Protein AF-0000000068342572 (afdb_homodimer)

Secondary structure (DSSP, 8-state):
-EEEEEEEPPPBHHHHHTB--SSS---B-HHHHHHHHHHHHHTTTS--SEEEE-SSHHHHHHHHHHHTT----EEE-GGGSPP--GGGTT-BHHHHHHHTHHHHHHHHH-TTT---TTS--HHHHHHHHHHHHHHGGGGTT-SEEEEEE-HHHHHHHHHHHTT--GGGGGGB---BT-EEEEEEETTEEEEEEEEE-SPP-TT-/-EEEEEEEPPPBHHHHHTB--SSS---B-HHHHHHHHHHHHHTTTS--SEEEE-SSHHHHHHHHHHHTT----EEE-GGGSPP--GGGTT-BHHHHHHHTHHHHHHHHH-TTT---TTS--HHHHHHHHHHHHHHGGGGTT-SEEEEEE-HHHHHHHHHHHTT--GGGGGGB---BT-EEEEEEETTEEEEEEEEE-SPP-TT-

Radius of gyration: 22.44 Å; Cα contacts (8 Å, |Δi|>4): 908; chains: 2; bounding box: 46×61×54 Å

InterPro domains:
  IPR001345 Phosphoglycerate/bisphosphoglycerate mutase, active site [PS00175] (6-15)
  IPR013078 Histidine phosphatase superfamily, clade-1 [PF00300] (4-195)
  IPR013078 Histidine phosphatase superfamily, clade-1 [SM00855] (3-157)
  IPR013078 Histidine phosphatase superfamily, clade-1 [cd07067] (3-195)
  IPR017578 Alpha-ribazole phosphatase, CobC [TIGR03162] (4-182)
  IPR029033 Histidine phosphatase superfamily [G3DSA:3.40.50.1240] (1-204)
  IPR029033 Histidine phosphatase superfamily [SSF53254] (1-196)
  IPR050275 Phosphoglycerate Mutase/Phosphatase [PTHR48100] (2-174)

Organism: Clonorchis sinensis (NCBI:txid79923)

pLDDT: mean 96.9, std 4.87, range [50.81, 98.94]

Structure (mmCIF, N/CA/C/O backbone):
data_AF-0000000068342572-model_v1
#
loop_
_entity.id
_entity.type
_entity.pdbx_description
1 polymer 'Phosphoglycerate mutase'
#
loop_
_atom_site.group_PDB
_atom_site.id
_atom_site.type_symbol
_atom_site.label_atom_id
_atom_site.label_alt_id
_atom_site.label_comp_id
_atom_site.label_asym_id
_atom_site.label_entity_id
_atom_site.label_seq_id
_atom_site.pdbx_PDB_ins_code
_atom_site.Cartn_x
_atom_site.Cartn_y
_atom_site.Cartn_z
_atom_site.occupancy
_atom_site.B_iso_or_equiv
_atom_site.auth_seq_id
_atom_site.auth_comp_id
_atom_site.auth_asym_id
_atom_site.auth_atom_id
_atom_site.pdbx_PDB_model_num
ATOM 1 N N . MET A 1 1 ? 19.828 1.685 -3.684 1 88.81 1 MET A N 1
ATOM 2 C CA . MET A 1 1 ? 18.406 1.68 -3.385 1 88.81 1 MET A CA 1
ATOM 3 C C . MET A 1 1 ? 18.109 2.467 -2.113 1 88.81 1 MET A C 1
ATOM 5 O O . MET A 1 1 ? 18.844 2.354 -1.126 1 88.81 1 MET A O 1
ATOM 9 N N . MET A 1 2 ? 17.25 3.387 -2.252 1 95.5 2 MET A N 1
ATOM 10 C CA . MET A 1 2 ? 16.797 4.188 -1.123 1 95.5 2 MET A CA 1
ATOM 11 C C . MET A 1 2 ? 15.398 3.742 -0.678 1 95.5 2 MET A C 1
ATOM 13 O O . MET A 1 2 ? 14.523 3.494 -1.511 1 95.5 2 MET A O 1
ATOM 17 N N . ARG A 1 3 ? 15.25 3.594 0.672 1 97.81 3 ARG A N 1
ATOM 18 C CA . ARG A 1 3 ? 13.914 3.324 1.206 1 97.81 3 ARG A CA 1
ATOM 19 C C . ARG A 1 3 ? 13.391 4.523 1.99 1 97.81 3 ARG A C 1
ATOM 21 O O . ARG A 1 3 ? 14.062 5.027 2.889 1 97.81 3 ARG A O 1
ATOM 28 N N . LEU A 1 4 ? 12.281 4.977 1.62 1 98.38 4 LEU A N 1
ATOM 29 C CA . LEU A 1 4 ? 11.555 5.965 2.402 1 98.38 4 LEU A CA 1
ATOM 30 C C . LEU A 1 4 ? 10.594 5.289 3.375 1 98.38 4 LEU A C 1
ATOM 32 O O . LEU A 1 4 ? 9.727 4.516 2.963 1 98.38 4 LEU A O 1
ATOM 36 N N . TRP A 1 5 ? 10.773 5.477 4.629 1 98.75 5 TRP A N 1
ATOM 37 C CA . TRP A 1 5 ? 9.836 5.082 5.676 1 98.75 5 TRP A CA 1
ATOM 38 C C . TRP A 1 5 ? 8.883 6.223 6.012 1 98.75 5 TRP A C 1
ATOM 40 O O . TRP A 1 5 ? 9.32 7.301 6.422 1 98.75 5 TRP A O 1
ATOM 50 N N . LEU A 1 6 ? 7.625 6.004 5.836 1 98.88 6 LEU A N 1
ATOM 51 C CA . LEU A 1 6 ? 6.633 7.07 5.91 1 98.88 6 LEU A CA 1
ATOM 52 C C . LEU A 1 6 ? 5.766 6.922 7.156 1 98.88 6 LEU A C 1
ATOM 54 O O . LEU A 1 6 ? 5.172 5.867 7.383 1 98.88 6 LEU A O 1
ATOM 58 N N . ILE A 1 7 ? 5.648 7.984 7.91 1 98.88 7 ILE A N 1
ATOM 59 C CA . ILE A 1 7 ? 4.742 7.988 9.055 1 98.88 7 ILE A CA 1
ATOM 60 C C . ILE A 1 7 ? 3.955 9.297 9.078 1 98.88 7 ILE A C 1
ATOM 62 O O . ILE A 1 7 ? 4.496 10.359 8.773 1 98.88 7 ILE A O 1
ATOM 66 N N . ARG A 1 8 ? 2.736 9.18 9.391 1 98.94 8 ARG A N 1
ATOM 67 C CA . ARG A 1 8 ? 1.879 10.32 9.695 1 98.94 8 ARG A CA 1
ATOM 68 C C . ARG A 1 8 ? 2.016 10.727 11.156 1 98.94 8 ARG A C 1
ATOM 70 O O . ARG A 1 8 ? 2.215 9.883 12.031 1 98.94 8 ARG A O 1
ATOM 77 N N . HIS A 1 9 ? 1.869 11.992 11.414 1 98.94 9 HIS A N 1
ATOM 78 C CA . HIS A 1 9 ? 1.877 12.422 12.812 1 98.94 9 HIS A CA 1
ATOM 79 C C . HIS A 1 9 ? 0.789 11.711 13.609 1 98.94 9 HIS A C 1
ATOM 81 O O . HIS A 1 9 ? -0.191 11.227 13.039 1 98.94 9 HIS A O 1
ATOM 87 N N . GLY A 1 10 ? 0.961 11.711 14.922 1 98.88 10 GLY A N 1
ATOM 88 C CA . GLY A 1 10 ? -0.036 11.117 15.805 1 98.88 10 GLY A CA 1
ATOM 89 C C . GLY A 1 10 ? -1.339 11.891 15.836 1 98.88 10 GLY A C 1
ATOM 90 O O . GLY A 1 10 ? -1.407 13.023 15.352 1 98.88 10 GLY A O 1
ATOM 91 N N . GLU A 1 11 ? -2.281 11.273 16.438 1 98.81 11 GLU A N 1
ATOM 92 C CA . GLU A 1 11 ? -3.602 11.883 16.578 1 98.81 11 GLU A CA 1
ATOM 93 C C . GLU A 1 11 ? -3.527 13.219 17.297 1 98.81 11 GLU A C 1
ATOM 95 O O . GLU A 1 11 ? -2.828 13.344 18.312 1 98.81 11 GLU A O 1
ATOM 100 N N . THR A 1 12 ? -4.219 14.164 16.812 1 98.69 12 THR A N 1
ATOM 101 C CA . THR A 1 12 ? -4.324 15.469 17.453 1 98.69 12 THR A CA 1
ATOM 102 C C . THR A 1 12 ? -5.754 15.727 17.906 1 98.69 12 THR A C 1
ATOM 104 O O . THR A 1 12 ? -6.68 15.023 17.516 1 98.69 12 THR A O 1
ATOM 107 N N . GLN A 1 13 ? -5.918 16.734 18.719 1 97.56 13 GLN A N 1
ATOM 108 C CA . GLN A 1 13 ? -7.262 17.125 19.141 1 97.56 13 GLN A CA 1
ATOM 109 C C . GLN A 1 13 ? -8.094 17.578 17.938 1 97.56 13 GLN A C 1
ATOM 111 O O . GLN A 1 13 ? -9.305 17.344 17.891 1 97.56 13 GLN A O 1
ATOM 116 N N . ALA A 1 14 ? -7.473 18.219 17.016 1 97.75 14 ALA A N 1
ATOM 117 C CA . ALA A 1 14 ? -8.18 18.656 15.82 1 97.75 14 ALA A CA 1
ATOM 118 C C . ALA A 1 14 ? -8.727 17.469 15.039 1 97.75 14 ALA A C 1
ATOM 120 O O . ALA A 1 14 ? -9.805 17.531 14.453 1 97.75 14 ALA A O 1
ATOM 121 N N . ASN A 1 15 ? -7.93 16.391 14.945 1 97.25 15 ASN A N 1
ATOM 122 C CA . ASN A 1 15 ? -8.422 15.172 14.312 1 97.25 15 ASN A CA 1
ATOM 123 C C . ASN A 1 15 ? -9.719 14.695 14.961 1 97.25 15 ASN A C 1
ATOM 125 O O . ASN A 1 15 ? -10.688 14.391 14.258 1 97.25 15 ASN A O 1
ATOM 129 N N . ILE A 1 16 ? -9.727 14.625 16.25 1 97 16 ILE A N 1
ATOM 130 C CA . ILE A 1 16 ? -10.867 14.125 17 1 97 16 ILE A CA 1
ATOM 131 C C . ILE A 1 16 ? -12.078 15.031 16.781 1 97 16 ILE A C 1
ATOM 133 O O . ILE A 1 16 ? -13.203 14.547 16.609 1 97 16 ILE A O 1
ATOM 137 N N . ASP A 1 17 ? -11.797 16.312 16.734 1 97.06 17 ASP A N 1
ATOM 138 C CA . ASP A 1 17 ? -12.859 17.297 16.656 1 97.06 17 ASP A CA 1
ATOM 139 C C . ASP A 1 17 ? -13.352 17.484 15.227 1 97.06 17 ASP A C 1
ATOM 141 O O . ASP A 1 17 ? -14.336 18.172 14.977 1 97.06 17 ASP A O 1
ATOM 145 N N . GLY A 1 18 ? -12.672 16.891 14.281 1 96.69 18 GLY A N 1
ATOM 146 C CA . GLY A 1 18 ? -13.086 16.969 12.891 1 96.69 18 GLY A CA 1
ATOM 147 C C . GLY A 1 18 ? -12.836 18.328 12.266 1 96.69 18 GLY A C 1
ATOM 148 O O . GLY A 1 18 ? -13.648 18.812 11.469 1 96.69 18 GLY A O 1
ATOM 149 N N . LEU A 1 19 ? -11.773 18.953 12.664 1 97.62 19 LEU A N 1
ATOM 150 C CA . LEU A 1 19 ? -11.469 20.312 12.195 1 97.62 19 LEU A CA 1
ATOM 151 C C . LEU A 1 19 ? -10.477 20.266 11.039 1 97.62 19 LEU A C 1
ATOM 153 O O . LEU A 1 19 ? -9.625 19.375 10.977 1 97.62 19 LEU A O 1
ATOM 157 N N . TYR A 1 20 ? -10.633 21.234 10.102 1 97.12 20 TYR A N 1
ATOM 158 C CA . TYR A 1 20 ? -9.578 21.422 9.117 1 97.12 20 TYR A CA 1
ATOM 159 C C . TYR A 1 20 ? -8.281 21.859 9.789 1 97.12 20 TYR A C 1
ATOM 161 O O . TYR A 1 20 ? -8.234 22.906 10.445 1 97.12 20 TYR A O 1
ATOM 169 N N . SER A 1 21 ? -7.309 21.047 9.656 1 96.69 21 SER A N 1
ATOM 170 C CA . SER A 1 21 ? -6.031 21.297 10.312 1 96.69 21 SER A CA 1
ATOM 171 C C . SER A 1 21 ? -4.879 21.266 9.312 1 96.69 21 SER A C 1
ATOM 173 O O . SER A 1 21 ? -4.414 20.188 8.93 1 96.69 21 SER A O 1
ATOM 175 N N . GLY A 1 22 ? -4.445 22.406 8.898 1 97.88 22 GLY A N 1
ATOM 176 C CA . GLY A 1 22 ? -3.318 22.562 7.992 1 97.88 22 GLY A CA 1
ATOM 177 C C . GLY A 1 22 ? -2.049 23.016 8.688 1 97.88 22 GLY A C 1
ATOM 178 O O . GLY A 1 22 ? -1.268 22.188 9.164 1 97.88 22 GLY A O 1
ATOM 179 N N . HIS A 1 23 ? -2.021 24.328 8.977 1 97.56 23 HIS A N 1
ATOM 180 C CA . HIS A 1 23 ? -0.806 24.906 9.539 1 97.56 23 HIS A CA 1
ATOM 181 C C . HIS A 1 23 ? -0.988 25.266 11.008 1 97.56 23 HIS A C 1
ATOM 183 O O . HIS A 1 23 ? -0.007 25.469 11.727 1 97.56 23 HIS A O 1
ATOM 189 N N . ALA A 1 24 ? -2.221 25.297 11.469 1 96.12 24 ALA A N 1
ATOM 190 C CA . ALA A 1 24 ? -2.473 25.672 12.859 1 96.12 24 ALA A CA 1
ATOM 191 C C . ALA A 1 24 ? -1.804 24.688 13.812 1 96.12 24 ALA A C 1
ATOM 193 O O . ALA A 1 24 ? -1.777 23.469 13.555 1 96.12 24 ALA A O 1
ATOM 194 N N . PRO A 1 25 ? -1.335 25.234 14.852 1 94.56 25 PRO A N 1
ATOM 195 C CA . PRO A 1 25 ? -0.751 24.328 15.852 1 94.56 25 PRO A CA 1
ATOM 196 C C . PRO A 1 25 ? -1.8 23.469 16.547 1 94.56 25 PRO A C 1
ATOM 198 O O . PRO A 1 25 ? -2.764 24 17.109 1 94.56 25 PRO A O 1
ATOM 201 N N . THR A 1 26 ? -1.662 22.25 16.453 1 96 26 THR A N 1
ATOM 202 C CA . THR A 1 26 ? -2.557 21.312 17.109 1 96 26 THR A CA 1
ATOM 203 C C . THR A 1 26 ? -1.76 20.234 17.859 1 96 26 THR A C 1
ATOM 205 O O . THR A 1 26 ? -0.954 19.531 17.266 1 96 26 THR A O 1
ATOM 208 N N . PRO A 1 27 ? -2.043 20.172 19.156 1 97.19 27 PRO A N 1
ATOM 209 C CA . PRO A 1 27 ? -1.258 19.234 19.969 1 97.19 27 PRO A CA 1
ATOM 210 C C . PRO A 1 27 ? -1.698 17.797 19.781 1 97.19 27 PRO A C 1
ATOM 212 O O . PRO A 1 27 ? -2.875 17.531 19.531 1 97.19 27 PRO A O 1
ATOM 215 N N . LEU A 1 28 ? -0.711 16.891 19.953 1 98.62 28 LEU A N 1
ATOM 216 C CA . LEU A 1 28 ? -1.042 15.477 20.016 1 98.62 28 LEU A CA 1
ATOM 217 C C . LEU A 1 28 ? -1.92 15.18 21.234 1 98.62 28 LEU A C 1
ATOM 219 O O . LEU A 1 28 ? -1.718 15.75 22.297 1 98.62 28 LEU A O 1
ATOM 223 N N . THR A 1 29 ? -2.855 14.32 21.062 1 98.75 29 THR A N 1
ATOM 224 C CA . THR A 1 29 ? -3.584 13.766 22.203 1 98.75 29 THR A CA 1
ATOM 225 C C . THR A 1 29 ? -2.746 12.711 22.922 1 98.75 29 THR A C 1
ATOM 227 O O . THR A 1 29 ? -1.648 12.375 22.469 1 98.75 29 THR A O 1
ATOM 230 N N . ALA A 1 30 ? -3.283 12.234 24.031 1 98.75 30 ALA A N 1
ATOM 231 C CA . ALA A 1 30 ? -2.627 11.125 24.703 1 98.75 30 ALA A CA 1
ATOM 232 C C . ALA A 1 30 ? -2.498 9.914 23.781 1 98.75 30 ALA A C 1
ATOM 234 O O . ALA A 1 30 ? -1.456 9.25 23.75 1 98.75 30 ALA A O 1
ATOM 235 N N . ARG A 1 31 ? -3.492 9.664 23.062 1 98.69 31 ARG A N 1
ATOM 236 C CA . ARG A 1 31 ? -3.459 8.57 22.094 1 98.69 31 ARG A CA 1
ATOM 237 C C . ARG A 1 31 ? -2.408 8.82 21.016 1 98.69 31 ARG A C 1
ATOM 239 O O . ARG A 1 31 ? -1.716 7.895 20.594 1 98.69 31 ARG A O 1
ATOM 246 N N . GLY A 1 32 ? -2.357 10.039 20.531 1 98.88 32 GLY A N 1
ATOM 247 C CA . GLY A 1 32 ? -1.341 10.398 19.562 1 98.88 32 GLY A CA 1
ATOM 248 C C . GLY A 1 32 ? 0.073 10.172 20.062 1 98.88 32 GLY A C 1
ATOM 249 O O . GLY A 1 32 ? 0.936 9.711 19.297 1 98.88 32 GLY A O 1
ATOM 250 N N . ILE A 1 33 ? 0.261 10.5 21.266 1 98.88 33 ILE A N 1
ATOM 251 C CA . ILE A 1 33 ? 1.559 10.281 21.906 1 98.88 33 ILE A CA 1
ATOM 252 C C . ILE A 1 33 ? 1.846 8.781 21.969 1 98.88 33 ILE A C 1
ATOM 254 O O . ILE A 1 33 ? 2.941 8.336 21.625 1 98.88 33 ILE A O 1
ATOM 258 N N . GLU A 1 34 ? 0.877 8.039 22.359 1 98.81 34 GLU A N 1
ATOM 259 C CA . GLU A 1 34 ? 1.02 6.586 22.438 1 98.81 34 GLU A CA 1
ATOM 260 C C . GLU A 1 34 ? 1.32 5.992 21.062 1 98.81 34 GLU A C 1
ATOM 262 O O . GLU A 1 34 ? 2.146 5.086 20.938 1 98.81 34 GLU A O 1
ATOM 267 N N . GLN A 1 35 ? 0.666 6.461 20.078 1 98.75 35 GLN A N 1
ATOM 268 C CA . GLN A 1 35 ? 0.898 6.016 18.719 1 98.75 35 GLN A CA 1
ATOM 269 C C . GLN A 1 35 ? 2.355 6.219 18.312 1 98.75 35 GLN A C 1
ATOM 271 O O . GLN A 1 35 ? 2.98 5.316 17.75 1 98.75 35 GLN A O 1
ATOM 276 N N . ALA A 1 36 ? 2.889 7.367 18.609 1 98.81 36 ALA A N 1
ATOM 277 C CA . ALA A 1 36 ? 4.27 7.684 18.266 1 98.81 36 ALA A CA 1
ATOM 278 C C . ALA A 1 36 ? 5.246 6.816 19.047 1 98.81 36 ALA A C 1
ATOM 280 O O . ALA A 1 36 ? 6.242 6.332 18.5 1 98.81 36 ALA A O 1
ATOM 281 N N . GLN A 1 37 ? 4.961 6.637 20.297 1 98.75 37 GLN A N 1
ATOM 282 C CA . GLN A 1 37 ? 5.816 5.801 21.125 1 98.75 37 GLN A CA 1
ATOM 283 C C . GLN A 1 37 ? 5.809 4.352 20.656 1 98.75 37 GLN A C 1
ATOM 285 O O . GLN A 1 37 ? 6.844 3.68 20.672 1 98.75 37 GLN A O 1
ATOM 290 N N . ASN A 1 38 ? 4.648 3.865 20.312 1 98.56 38 ASN A N 1
ATOM 291 C CA . ASN A 1 38 ? 4.57 2.523 19.75 1 98.56 38 ASN A CA 1
ATOM 292 C C . ASN A 1 38 ? 5.398 2.41 18.469 1 98.56 38 ASN A C 1
ATOM 294 O O . ASN A 1 38 ? 6.039 1.386 18.234 1 98.56 38 ASN A O 1
ATOM 298 N N . LEU A 1 39 ? 5.359 3.434 17.656 1 98.69 39 LEU A N 1
ATOM 299 C CA . LEU A 1 39 ? 6.148 3.438 16.438 1 98.69 39 LEU A CA 1
ATOM 300 C C . LEU A 1 39 ? 7.641 3.389 16.75 1 98.69 39 LEU A C 1
ATOM 302 O O . LEU A 1 39 ? 8.422 2.791 16 1 98.69 39 LEU A O 1
ATOM 306 N N . HIS A 1 40 ? 8.023 4.074 17.797 1 98.44 40 HIS A N 1
ATOM 307 C CA . HIS A 1 40 ? 9.406 3.93 18.25 1 98.44 40 HIS A CA 1
ATOM 308 C C . HIS A 1 40 ? 9.766 2.463 18.438 1 98.44 40 HIS A C 1
ATOM 310 O O . HIS A 1 40 ? 10.805 2.006 17.953 1 98.44 40 HIS A O 1
ATOM 316 N N . THR A 1 41 ? 8.906 1.745 19.125 1 97.94 41 THR A N 1
ATOM 317 C CA . THR A 1 41 ? 9.148 0.334 19.406 1 97.94 41 THR A CA 1
ATOM 318 C C . THR A 1 41 ? 9.18 -0.472 18.109 1 97.94 41 THR A C 1
ATOM 320 O O . THR A 1 41 ? 10.086 -1.28 17.906 1 97.94 41 THR A O 1
ATOM 323 N N . LEU A 1 42 ? 8.25 -0.242 17.25 1 97.88 42 LEU A N 1
ATOM 324 C CA . LEU A 1 42 ? 8.125 -0.996 16.016 1 97.88 42 LEU A CA 1
ATOM 325 C C . LEU A 1 42 ? 9.328 -0.749 15.102 1 97.88 42 LEU A C 1
ATOM 327 O O . LEU A 1 42 ? 9.742 -1.644 14.359 1 97.88 42 LEU A O 1
ATOM 331 N N . LEU A 1 43 ? 9.875 0.461 15.133 1 97.88 43 LEU A N 1
ATOM 332 C CA . LEU A 1 43 ? 10.898 0.831 14.164 1 97.88 43 LEU A CA 1
ATOM 333 C C . LEU A 1 43 ? 12.273 0.906 14.82 1 97.88 43 LEU A C 1
ATOM 335 O O . LEU A 1 43 ? 13.227 1.407 14.227 1 97.88 43 LEU A O 1
ATOM 339 N N . HIS A 1 44 ? 12.352 0.484 16 1 95.44 44 HIS A N 1
ATOM 340 C CA . HIS A 1 44 ? 13.578 0.595 16.781 1 95.44 44 HIS A CA 1
ATOM 341 C C . HIS A 1 44 ? 14.734 -0.115 16.078 1 95.44 44 HIS A C 1
ATOM 343 O O . HIS A 1 44 ? 15.883 0.328 16.172 1 95.44 44 HIS A O 1
ATOM 349 N N . GLY A 1 45 ? 14.5 -1.148 15.375 1 94.94 45 GLY A N 1
ATOM 350 C CA . GLY A 1 45 ? 15.539 -1.947 14.742 1 94.94 45 GLY A CA 1
ATOM 351 C C . GLY A 1 45 ? 15.953 -1.419 13.383 1 94.94 45 GLY A C 1
ATOM 352 O O . GLY A 1 45 ? 16.891 -1.936 12.773 1 94.94 45 GLY A O 1
ATOM 353 N N . VAL A 1 46 ? 15.297 -0.427 12.898 1 96.94 46 VAL A N 1
ATOM 354 C CA . VAL A 1 46 ? 15.609 0.14 11.594 1 96.94 46 VAL A CA 1
ATOM 355 C C . VAL A 1 46 ? 16.719 1.186 11.734 1 96.94 46 VAL A C 1
ATOM 357 O O . VAL A 1 46 ? 16.594 2.113 12.539 1 96.94 46 VAL A O 1
ATOM 360 N N . SER A 1 47 ? 17.75 1.051 10.961 1 95.94 47 SER A N 1
ATOM 361 C CA . SER A 1 47 ? 18.859 1.996 10.992 1 95.94 47 SER A CA 1
ATOM 362 C C . SER A 1 47 ? 18.609 3.174 10.062 1 95.94 47 SER A C 1
ATOM 364 O O . SER A 1 47 ? 19.094 3.191 8.93 1 95.94 47 SER A O 1
ATOM 366 N N . PHE A 1 48 ? 18 4.172 10.609 1 97.25 48 PHE A N 1
ATOM 367 C CA . PHE A 1 48 ? 17.734 5.363 9.805 1 97.25 48 PHE A CA 1
ATOM 368 C C . PHE A 1 48 ? 19.016 6.172 9.625 1 97.25 48 PHE A C 1
ATOM 370 O O . PHE A 1 48 ? 19.781 6.352 10.57 1 97.25 48 PHE A O 1
ATOM 377 N N . ASP A 1 49 ? 19.188 6.688 8.391 1 97.38 49 ASP A N 1
ATOM 378 C CA . ASP A 1 49 ? 20.312 7.562 8.078 1 97.38 49 ASP A CA 1
ATOM 379 C C . ASP A 1 49 ? 19.938 9.031 8.266 1 97.38 49 ASP A C 1
ATOM 381 O O . ASP A 1 49 ? 20.797 9.867 8.555 1 97.38 49 ASP A O 1
ATOM 385 N N . LEU A 1 50 ? 18.688 9.266 8.047 1 98.12 50 LEU A N 1
ATOM 386 C CA . LEU A 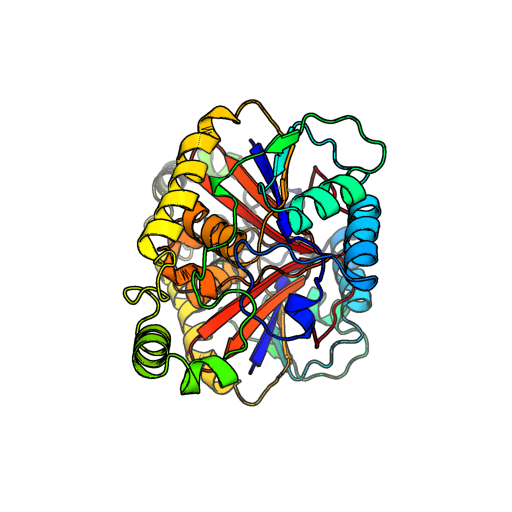1 50 ? 18.188 10.633 7.98 1 98.12 50 LEU A CA 1
ATOM 387 C C . LEU A 1 50 ? 16.688 10.68 8.281 1 98.12 50 LEU A C 1
ATOM 389 O O . LEU A 1 50 ? 15.953 9.75 7.938 1 98.12 50 LEU A O 1
ATOM 393 N N . VAL A 1 51 ? 16.297 11.719 8.992 1 98.75 51 VAL A N 1
ATOM 394 C CA . VAL A 1 51 ? 14.883 12 9.203 1 98.75 51 VAL A CA 1
ATOM 395 C C . VAL A 1 51 ? 14.5 13.289 8.492 1 98.75 51 VAL A C 1
ATOM 397 O O . VAL A 1 51 ? 15.156 14.32 8.648 1 98.75 51 VAL A O 1
ATOM 400 N N . LEU A 1 52 ? 13.586 13.211 7.637 1 98.88 52 LEU A N 1
ATOM 401 C CA . LEU A 1 52 ? 12.961 14.367 7.012 1 98.88 52 LEU A CA 1
ATOM 402 C C . LEU A 1 52 ? 11.586 14.633 7.617 1 98.88 52 LEU A C 1
ATOM 404 O O . LEU A 1 52 ? 10.734 13.734 7.648 1 98.88 52 LEU A O 1
ATOM 408 N N . CYS A 1 53 ? 11.352 15.875 8.07 1 98.88 53 CYS A N 1
ATOM 409 C CA . CYS A 1 53 ? 10.172 16.109 8.898 1 98.88 53 CYS A CA 1
ATOM 410 C C . CYS A 1 53 ? 9.492 17.422 8.5 1 98.88 53 CYS A C 1
ATOM 412 O O . CYS A 1 53 ? 10.156 18.422 8.227 1 98.88 53 CYS A O 1
ATOM 414 N N . SER A 1 54 ? 8.164 17.375 8.445 1 98.81 54 SER A N 1
ATOM 415 C CA . SER A 1 54 ? 7.359 18.578 8.32 1 98.81 54 SER A CA 1
ATOM 416 C C . SER A 1 54 ? 7.758 19.625 9.367 1 98.81 54 SER A C 1
ATOM 418 O O . SER A 1 54 ? 8.172 19.266 10.477 1 98.81 54 SER A O 1
ATOM 420 N N . GLU A 1 55 ? 7.527 20.891 9.055 1 98.44 55 GLU A N 1
ATOM 421 C CA . GLU A 1 55 ? 7.84 21.984 9.969 1 98.44 55 GLU A CA 1
ATOM 422 C C . GLU A 1 55 ? 6.812 22.062 11.094 1 98.44 55 GLU A C 1
ATOM 424 O O . GLU A 1 55 ? 7.035 22.75 12.094 1 98.44 55 GLU A O 1
ATOM 429 N N . LEU A 1 56 ? 5.727 21.438 10.945 1 98.56 56 LEU A N 1
ATOM 430 C CA . LEU A 1 56 ? 4.617 21.625 11.875 1 98.56 56 LEU A CA 1
ATOM 431 C C . LEU A 1 56 ? 4.852 20.844 13.164 1 98.56 56 LEU A C 1
ATOM 433 O O . LEU A 1 56 ? 5.344 19.719 13.125 1 98.56 56 LEU A O 1
ATOM 437 N N . GLU A 1 57 ? 4.461 21.391 14.234 1 97.94 57 GLU A N 1
ATOM 438 C CA . GLU A 1 57 ? 4.824 20.891 15.555 1 97.94 57 GLU A CA 1
ATOM 439 C C . GLU A 1 57 ? 4.289 19.484 15.781 1 97.94 57 GLU A C 1
ATOM 441 O O . GLU A 1 57 ? 4.953 18.656 16.406 1 97.94 57 GLU A O 1
ATOM 446 N N . ARG A 1 58 ? 3.1 19.156 15.422 1 98.69 58 ARG A N 1
ATOM 447 C CA . ARG A 1 58 ? 2.539 17.828 15.625 1 98.69 58 ARG A CA 1
ATOM 448 C C . ARG A 1 58 ? 3.41 16.766 14.969 1 98.69 58 ARG A C 1
ATOM 450 O O . ARG A 1 58 ? 3.566 15.664 15.508 1 98.69 58 ARG A O 1
ATOM 457 N N . ALA A 1 59 ? 3.979 17.078 13.82 1 98.81 59 ALA A N 1
ATOM 458 C CA . ALA A 1 59 ? 4.887 16.156 13.141 1 98.81 59 ALA A CA 1
ATOM 459 C C . ALA A 1 59 ? 6.234 16.094 13.852 1 98.81 59 ALA A C 1
ATOM 461 O O . ALA A 1 59 ? 6.789 15.008 14.055 1 98.81 59 ALA A O 1
ATOM 462 N N . GLN A 1 60 ? 6.742 17.25 14.258 1 98.62 60 GLN A N 1
ATOM 463 C CA . GLN A 1 60 ? 8.023 17.312 14.945 1 98.62 60 GLN A CA 1
ATOM 464 C C . GLN A 1 60 ? 7.957 16.594 16.297 1 98.62 60 GLN A C 1
ATOM 466 O O . GLN A 1 60 ? 8.883 15.859 16.656 1 98.62 60 GLN A O 1
ATOM 471 N N . HIS A 1 61 ? 6.891 16.828 17 1 98.81 61 HIS A N 1
ATOM 472 C CA . HIS A 1 61 ? 6.695 16.125 18.266 1 98.81 61 HIS A CA 1
ATOM 473 C C . HIS A 1 61 ? 6.633 14.609 18.047 1 98.81 61 HIS A C 1
ATOM 475 O O . HIS A 1 61 ? 7.258 13.852 18.781 1 98.81 61 HIS A O 1
ATOM 481 N N . THR A 1 62 ? 5.918 14.188 17.031 1 98.88 62 THR A N 1
ATOM 482 C CA . THR A 1 62 ? 5.855 12.773 16.688 1 98.88 62 THR A CA 1
ATOM 483 C C . THR A 1 62 ? 7.246 12.227 16.391 1 98.88 62 THR A C 1
ATOM 485 O O . THR A 1 62 ? 7.621 11.164 16.891 1 98.88 62 THR A O 1
ATOM 488 N N . ALA A 1 63 ? 7.988 12.961 15.602 1 98.81 63 ALA A N 1
ATOM 489 C CA . ALA A 1 63 ? 9.336 12.531 15.25 1 98.81 63 ALA A CA 1
ATOM 490 C C . ALA A 1 63 ? 10.203 12.359 16.484 1 98.81 63 ALA A C 1
ATOM 492 O O . ALA A 1 63 ? 10.93 11.375 16.625 1 98.81 63 ALA A O 1
ATOM 493 N N . ARG A 1 64 ? 10.117 13.312 17.391 1 98.69 64 ARG A N 1
ATOM 494 C CA . ARG A 1 64 ? 10.906 13.25 18.609 1 98.69 64 ARG A CA 1
ATOM 495 C C . ARG A 1 64 ? 10.562 12 19.422 1 98.69 64 ARG A C 1
ATOM 497 O O . ARG A 1 64 ? 11.453 11.32 19.938 1 98.69 64 ARG A O 1
ATOM 504 N N . LEU A 1 65 ? 9.289 11.703 19.531 1 98.75 65 LEU A N 1
ATOM 505 C CA . LEU A 1 65 ? 8.836 10.539 20.297 1 98.75 65 LEU A CA 1
ATOM 506 C C . LEU A 1 65 ? 9.289 9.25 19.609 1 98.75 65 LEU A C 1
ATOM 508 O O . LEU A 1 65 ? 9.68 8.289 20.281 1 98.75 65 LEU A O 1
ATOM 512 N N . VAL A 1 66 ? 9.219 9.203 18.297 1 98.69 66 VAL A N 1
ATOM 513 C CA . VAL A 1 66 ? 9.617 8.023 17.547 1 98.69 66 VAL A CA 1
ATOM 514 C C . VAL A 1 66 ? 11.117 7.793 17.688 1 98.69 66 VAL A C 1
ATOM 516 O O . VAL A 1 66 ? 11.57 6.656 17.828 1 98.69 66 VAL A O 1
ATOM 519 N N . LEU A 1 67 ? 11.852 8.875 17.609 1 98.12 67 LEU A N 1
ATOM 520 C CA . LEU A 1 67 ? 13.305 8.758 17.672 1 98.12 67 LEU A CA 1
ATOM 521 C C . LEU A 1 67 ? 13.766 8.492 19.109 1 98.12 67 LEU A C 1
ATOM 523 O O . LEU A 1 67 ? 14.781 7.82 19.312 1 98.12 67 LEU A O 1
ATOM 527 N N . SER A 1 68 ? 12.992 9.117 20.031 1 96.88 68 SER A N 1
ATOM 528 C CA . SER A 1 68 ? 13.328 8.977 21.438 1 96.88 68 SER A CA 1
ATOM 529 C C . SER A 1 68 ? 14.773 9.367 21.719 1 96.88 68 SER A C 1
ATOM 531 O O . SER A 1 68 ? 15.18 10.492 21.438 1 96.88 68 SER A O 1
ATOM 533 N N . ASP A 1 69 ? 15.688 8.344 21.953 1 94 69 ASP A N 1
ATOM 534 C CA . ASP A 1 69 ? 17.047 8.648 22.375 1 94 69 ASP A CA 1
ATOM 535 C C . ASP A 1 69 ? 18.016 8.5 21.203 1 94 69 ASP A C 1
ATOM 537 O O . ASP A 1 69 ? 19.219 8.727 21.359 1 94 69 ASP A O 1
ATOM 541 N N . ARG A 1 70 ? 17.453 8.242 20.109 1 96.06 70 ARG A N 1
ATOM 542 C CA . ARG A 1 70 ? 18.344 8.094 18.953 1 96.06 70 ARG A CA 1
ATOM 543 C C . ARG A 1 70 ? 18.828 9.445 18.453 1 96.06 70 ARG A C 1
ATOM 545 O O . ARG A 1 70 ? 18.031 10.367 18.266 1 96.06 70 ARG A O 1
ATOM 552 N N . GLN A 1 71 ? 20.094 9.516 18.297 1 94.56 71 GLN A N 1
ATOM 553 C CA . GLN A 1 71 ? 20.688 10.742 17.781 1 94.56 71 GLN A CA 1
ATOM 554 C C . GLN A 1 71 ? 20.844 10.68 16.266 1 94.56 71 GLN A C 1
ATOM 556 O O . GLN A 1 71 ? 21.828 10.133 15.758 1 94.56 71 GLN A O 1
ATOM 561 N N . LEU A 1 72 ? 19.938 11.164 15.578 1 95.69 72 LEU A N 1
ATOM 562 C CA . LEU A 1 72 ? 19.906 11.164 14.117 1 95.69 72 LEU A CA 1
ATOM 563 C C . LEU A 1 72 ? 19.75 12.586 13.586 1 95.69 72 LEU A C 1
ATOM 565 O O . LEU A 1 72 ? 19.125 13.43 14.227 1 95.69 72 LEU A O 1
ATOM 569 N N . PRO A 1 73 ? 20.375 12.797 12.469 1 96.88 73 PRO A N 1
ATOM 570 C CA . PRO A 1 73 ? 20.109 14.094 11.836 1 96.88 73 PRO A CA 1
ATOM 571 C C . PRO A 1 73 ? 18.641 14.25 11.438 1 96.88 73 PRO A C 1
ATOM 573 O O . PRO A 1 73 ? 18.062 13.344 10.836 1 96.88 73 PRO A O 1
ATOM 576 N N . VAL A 1 74 ? 18.047 15.359 11.828 1 98.06 74 VAL A N 1
ATOM 577 C CA . VAL A 1 74 ? 16.688 15.703 11.445 1 98.06 74 VAL A CA 1
ATOM 578 C C . VAL A 1 74 ? 16.688 16.969 10.586 1 98.06 74 VAL A C 1
ATOM 580 O O . VAL A 1 74 ? 17.234 18 10.992 1 98.06 74 VAL A O 1
ATOM 583 N N . GLN A 1 75 ? 16.219 16.859 9.406 1 98.44 75 GLN A N 1
ATOM 584 C CA . GLN A 1 75 ? 16.047 18.016 8.539 1 98.44 75 GLN A CA 1
ATOM 585 C C . GLN A 1 75 ? 14.578 18.406 8.445 1 98.44 75 GLN A C 1
ATOM 587 O O . GLN A 1 75 ? 13.719 17.578 8.141 1 98.44 75 GLN A O 1
ATOM 592 N N . ILE A 1 76 ? 14.328 19.641 8.719 1 98.56 76 ILE A N 1
ATOM 593 C CA . ILE A 1 76 ? 12.977 20.188 8.602 1 98.56 76 ILE A CA 1
ATOM 594 C C . ILE A 1 76 ? 12.727 20.625 7.164 1 98.56 76 ILE A C 1
ATOM 596 O O . ILE A 1 76 ? 13.477 21.422 6.605 1 98.56 76 ILE A O 1
ATOM 600 N N . ILE A 1 77 ? 11.648 20.078 6.555 1 98.62 77 ILE A N 1
ATOM 601 C CA . ILE A 1 77 ? 11.352 20.266 5.141 1 98.62 77 ILE A CA 1
ATOM 602 C C . ILE A 1 77 ? 9.977 20.922 4.988 1 98.62 77 ILE A C 1
ATOM 604 O O . ILE A 1 77 ? 8.945 20.234 5.055 1 98.62 77 ILE A O 1
ATOM 608 N N . PRO A 1 78 ? 9.867 22.172 4.66 1 98.25 78 PRO A N 1
ATOM 609 C CA . PRO A 1 78 ? 8.57 22.844 4.535 1 98.25 78 PRO A CA 1
ATOM 610 C C . PRO A 1 78 ? 7.676 22.219 3.469 1 98.25 78 PRO A C 1
ATOM 612 O O . PRO A 1 78 ? 6.449 22.25 3.594 1 98.25 78 PRO A O 1
ATOM 615 N N . GLU A 1 79 ? 8.281 21.609 2.463 1 98.62 79 GLU A N 1
ATOM 616 C CA . GLU A 1 79 ? 7.535 20.969 1.382 1 98.62 79 GLU A CA 1
ATOM 617 C C . GLU A 1 79 ? 6.711 19.797 1.898 1 98.62 79 GLU A C 1
ATOM 619 O O . GLU A 1 79 ? 5.812 19.312 1.209 1 98.62 79 GLU A O 1
ATOM 624 N N . LEU A 1 80 ? 6.965 19.359 3.162 1 98.81 80 LEU A N 1
ATOM 625 C CA . LEU A 1 80 ? 6.254 18.234 3.758 1 98.81 80 LEU A CA 1
ATOM 626 C C . LEU A 1 80 ? 5.133 18.719 4.668 1 98.81 80 LEU A C 1
ATOM 628 O O . LEU A 1 80 ? 4.453 17.922 5.309 1 98.81 80 LEU A O 1
ATOM 632 N N . ASN A 1 81 ? 4.898 20.047 4.719 1 98.81 81 ASN A N 1
ATOM 633 C CA . ASN A 1 81 ? 3.797 20.594 5.508 1 98.81 81 ASN A CA 1
ATOM 634 C C . ASN A 1 81 ? 2.443 20.219 4.902 1 98.81 81 ASN A C 1
ATOM 636 O O . ASN A 1 81 ? 2.318 20.109 3.684 1 98.81 81 ASN A O 1
ATOM 640 N N . GLU A 1 82 ? 1.509 20.125 5.793 1 98.69 82 GLU A N 1
ATOM 641 C CA . GLU A 1 82 ? 0.139 19.938 5.324 1 98.69 82 GLU A CA 1
ATOM 642 C C . GLU A 1 82 ? -0.357 21.156 4.555 1 98.69 82 GLU A C 1
ATOM 644 O O . GLU A 1 82 ? 0.196 22.25 4.688 1 98.69 82 GLU A O 1
ATOM 649 N N . MET A 1 83 ? -1.419 20.922 3.756 1 98.5 83 MET A N 1
ATOM 650 C CA . MET A 1 83 ? -2.061 22 3.021 1 98.5 83 MET A CA 1
ATOM 651 C C . MET A 1 83 ? -2.502 23.109 3.967 1 98.5 83 MET A C 1
ATOM 653 O O . MET A 1 83 ? -3 22.844 5.062 1 98.5 83 MET A O 1
ATOM 657 N N . PHE A 1 84 ? -2.305 24.344 3.525 1 98.44 84 PHE A N 1
ATOM 658 C CA . PHE A 1 84 ? -2.744 25.5 4.297 1 98.44 84 PHE A CA 1
ATOM 659 C C . PHE A 1 84 ? -4.195 25.844 3.982 1 98.44 84 PHE A C 1
ATOM 661 O O . PHE A 1 84 ? -4.512 26.281 2.875 1 98.44 84 PHE A O 1
ATOM 668 N N . PHE A 1 85 ? -5.109 25.734 4.938 1 98.12 85 PHE A N 1
ATOM 669 C CA . PHE A 1 85 ? -6.539 25.859 4.672 1 98.12 85 PHE A CA 1
ATOM 670 C C . PHE A 1 85 ? -7.004 27.297 4.863 1 98.12 85 PHE A C 1
ATOM 672 O O . PHE A 1 85 ? -8.195 27.594 4.727 1 98.12 85 PHE A O 1
ATOM 679 N N . GLY A 1 86 ? -5.996 28.234 5.234 1 98.12 86 GLY A N 1
ATOM 680 C CA . GLY A 1 86 ? -6.336 29.641 5.348 1 98.12 86 GLY A CA 1
ATOM 681 C C . GLY A 1 86 ? -7.336 29.938 6.453 1 98.12 86 GLY A C 1
ATOM 682 O O . GLY A 1 86 ? -7.148 29.5 7.594 1 98.12 86 GLY A O 1
ATOM 683 N N . ASP A 1 87 ? -8.398 30.625 6.066 1 98.12 87 ASP A N 1
ATOM 684 C CA . ASP A 1 87 ? -9.414 31.031 7.035 1 98.12 87 ASP A CA 1
ATOM 685 C C . ASP A 1 87 ? -10.188 29.828 7.559 1 98.12 87 ASP A C 1
ATOM 687 O O . ASP A 1 87 ? -10.922 29.938 8.547 1 98.12 87 ASP A O 1
ATOM 691 N N . TRP A 1 88 ? -10.039 28.719 6.945 1 98.19 88 TRP A N 1
ATOM 692 C CA . TRP A 1 88 ? -10.805 27.531 7.316 1 98.19 88 TRP A CA 1
ATOM 693 C C . TRP A 1 88 ? -10.102 26.766 8.438 1 98.19 88 TRP A C 1
ATOM 695 O O . TRP A 1 88 ? -10.68 25.844 9.023 1 98.19 88 TRP A O 1
ATOM 705 N N . GLU A 1 89 ? -8.836 27.141 8.773 1 98.06 89 GLU A N 1
ATOM 706 C CA . GLU A 1 89 ? -8.109 26.453 9.836 1 98.06 89 GLU A CA 1
ATOM 707 C C . GLU A 1 89 ? -8.938 26.391 11.117 1 98.06 89 GLU A C 1
ATOM 709 O O . GLU A 1 89 ? -9.492 27.391 11.562 1 98.06 89 GLU A O 1
ATOM 714 N N . MET A 1 90 ? -8.969 25.156 11.625 1 97.75 90 MET A N 1
ATOM 715 C CA . MET A 1 90 ? -9.586 24.859 12.914 1 97.75 90 MET A CA 1
ATOM 716 C C . MET A 1 90 ? -11.094 25.078 12.867 1 97.75 90 MET A C 1
ATOM 718 O O . MET A 1 90 ? -11.727 25.266 13.898 1 97.75 90 MET A O 1
ATOM 722 N N . ARG A 1 91 ? -11.633 25.062 11.664 1 97.5 91 ARG A N 1
ATOM 723 C CA . ARG A 1 91 ? -13.086 25.125 11.516 1 97.5 91 ARG A CA 1
ATOM 724 C C . ARG A 1 91 ? -13.656 23.766 11.133 1 97.5 91 ARG A C 1
ATOM 726 O O . ARG A 1 91 ? -13 22.969 10.453 1 97.5 91 ARG A O 1
ATOM 733 N N . HIS A 1 92 ? -14.836 23.562 11.602 1 97.56 92 HIS A N 1
ATOM 734 C CA . HIS A 1 92 ? -15.594 22.391 11.203 1 97.56 92 HIS A CA 1
ATOM 735 C C . HIS A 1 92 ? -16.359 22.641 9.906 1 97.56 92 HIS A C 1
ATOM 737 O O . HIS A 1 92 ? -16.797 23.766 9.648 1 97.56 92 HIS A O 1
ATOM 743 N N . HIS A 1 93 ? -16.531 21.547 9.172 1 96 93 HIS A N 1
ATOM 744 C CA . HIS A 1 93 ? -17.234 21.719 7.898 1 96 93 HIS A CA 1
ATOM 745 C C . HIS A 1 93 ? -18.625 22.297 8.102 1 96 93 HIS A C 1
ATOM 747 O O . HIS A 1 93 ? -19.078 23.109 7.285 1 96 93 HIS A O 1
ATOM 753 N N . ARG A 1 94 ? -19.266 21.969 9.086 1 96.75 94 ARG A N 1
ATOM 754 C CA . ARG A 1 94 ? -20.609 22.453 9.375 1 96.75 94 ARG A CA 1
ATOM 755 C C . ARG A 1 94 ? -20.625 23.969 9.555 1 96.75 94 ARG A C 1
ATOM 757 O O . ARG A 1 94 ? -21.562 24.641 9.141 1 96.75 94 ARG A O 1
ATOM 764 N N . ASP A 1 95 ? -19.641 24.469 10.266 1 97.5 95 ASP A N 1
ATOM 765 C CA . ASP A 1 95 ? -19.516 25.906 10.461 1 97.5 95 ASP A CA 1
ATOM 766 C C . ASP A 1 95 ? -19.219 26.609 9.133 1 97.5 95 ASP A C 1
ATOM 768 O O . ASP A 1 95 ? -19.797 27.672 8.852 1 97.5 95 ASP A O 1
ATOM 772 N N . LEU A 1 96 ? -18.391 26 8.359 1 97.25 96 LEU A N 1
ATOM 773 C CA . LEU A 1 96 ? -17.984 26.594 7.094 1 97.25 96 LEU A CA 1
ATOM 774 C C . LEU A 1 96 ? -19.156 26.656 6.121 1 97.25 96 LEU A C 1
ATOM 776 O O . LEU A 1 96 ? -19.234 27.578 5.297 1 97.25 96 LEU A O 1
ATOM 780 N N . MET A 1 97 ? -20.031 25.672 6.164 1 97.06 97 MET A N 1
ATOM 781 C CA . MET A 1 97 ? -21.219 25.656 5.316 1 97.06 97 MET A CA 1
ATOM 782 C C . MET A 1 97 ? -22.062 26.906 5.539 1 97.06 97 MET A C 1
ATOM 784 O O . MET A 1 97 ? -22.859 27.281 4.676 1 97.06 97 MET A O 1
ATOM 788 N N . GLN A 1 98 ? -21.859 27.578 6.688 1 96.75 98 GLN A N 1
ATOM 789 C CA . GLN A 1 98 ? -22.594 28.797 7.016 1 96.75 98 GLN A CA 1
ATOM 790 C C . GLN A 1 98 ? -21.703 30.031 6.898 1 96.75 98 GLN A C 1
ATOM 792 O O . GLN A 1 98 ? -22.078 31.016 6.242 1 96.75 98 GLN A O 1
ATOM 797 N N . GLU A 1 99 ? -20.547 30.047 7.449 1 96.81 99 GLU A N 1
ATOM 798 C CA . GLU A 1 99 ? -19.656 31.203 7.605 1 96.81 99 GLU A CA 1
ATOM 799 C C . GLU A 1 99 ? -18.984 31.562 6.285 1 96.81 99 GLU A C 1
ATOM 801 O O . GLU A 1 99 ? -18.562 32.688 6.086 1 96.81 99 GLU A O 1
ATOM 806 N N . ASP A 1 100 ? -18.766 30.656 5.438 1 97.31 100 ASP A N 1
ATOM 807 C CA . ASP A 1 100 ? -18.141 30.812 4.129 1 97.31 100 ASP A CA 1
ATOM 808 C C . ASP A 1 100 ? -18.812 29.922 3.088 1 97.31 100 ASP A C 1
ATOM 810 O O . ASP A 1 100 ? -18.125 29.188 2.365 1 97.31 100 ASP A O 1
ATOM 814 N N . ALA A 1 101 ? -20.094 29.953 3.025 1 97.25 101 ALA A N 1
ATOM 815 C CA . ALA A 1 101 ? -20.969 29.016 2.326 1 97.25 101 ALA A CA 1
ATOM 816 C C . ALA A 1 101 ? -20.609 28.922 0.848 1 97.25 101 ALA A C 1
ATOM 818 O O . ALA A 1 101 ? -20.453 27.828 0.305 1 97.25 101 ALA A O 1
ATOM 819 N N . GLU A 1 102 ? -20.453 30.031 0.221 1 97.38 102 GLU A N 1
ATOM 820 C CA . GLU A 1 102 ? -20.203 30.062 -1.218 1 97.38 102 GLU A CA 1
ATOM 821 C C . GLU A 1 102 ? -18.875 29.406 -1.562 1 97.38 102 GLU A C 1
ATOM 823 O O . GLU A 1 102 ? -18.812 28.5 -2.395 1 97.38 102 GLU A O 1
ATOM 828 N N . ASN A 1 103 ? -17.844 29.828 -0.895 1 97.44 103 ASN A N 1
ATOM 829 C CA . ASN A 1 103 ? -16.516 29.297 -1.195 1 97.44 103 ASN A CA 1
ATOM 830 C C . ASN A 1 103 ? -16.406 27.828 -0.782 1 97.44 103 ASN A C 1
ATOM 832 O O . ASN A 1 103 ? -15.742 27.031 -1.464 1 97.44 103 ASN A O 1
ATOM 836 N N . TYR A 1 104 ? -16.953 27.516 0.295 1 97.88 104 TYR A N 1
ATOM 837 C CA . TYR A 1 104 ? -16.906 26.125 0.762 1 97.88 104 TYR A CA 1
ATOM 838 C C . TYR A 1 104 ? -17.625 25.203 -0.203 1 97.88 104 TYR A C 1
ATOM 840 O O . TYR A 1 104 ? -17.141 24.109 -0.513 1 97.88 104 TYR A O 1
ATOM 848 N N . SER A 1 105 ? -18.781 25.609 -0.632 1 97.75 105 SER A N 1
ATOM 849 C CA . SER A 1 105 ? -19.516 24.828 -1.62 1 97.75 105 SER A CA 1
ATOM 850 C C . SER A 1 105 ? -18.719 24.656 -2.904 1 97.75 105 SER A C 1
ATOM 852 O O . SER A 1 105 ? -18.703 23.562 -3.49 1 97.75 105 SER A O 1
ATOM 854 N N . ALA A 1 106 ? -18.094 25.703 -3.342 1 97.56 106 ALA A N 1
ATOM 855 C CA . ALA A 1 106 ? -17.25 25.641 -4.535 1 97.56 106 ALA A CA 1
ATOM 856 C C . ALA A 1 106 ? -16.141 24.625 -4.359 1 97.56 106 ALA A C 1
ATOM 858 O O . ALA A 1 106 ? -15.852 23.844 -5.27 1 97.56 106 ALA A O 1
ATOM 859 N N . TRP A 1 107 ? -15.539 24.609 -3.213 1 96.94 107 TRP A N 1
ATOM 860 C CA . TRP A 1 107 ? -14.43 23.719 -2.918 1 96.94 107 TRP A CA 1
ATOM 861 C C . TRP A 1 107 ? -14.906 22.266 -2.854 1 96.94 107 TRP A C 1
ATOM 863 O O . TRP A 1 107 ? -14.258 21.375 -3.393 1 96.94 107 TRP A O 1
ATOM 873 N N . CYS A 1 108 ? -16.031 21.984 -2.23 1 96.19 108 CYS A N 1
ATOM 874 C CA . CYS A 1 108 ? -16.594 20.641 -2.158 1 96.19 108 CYS A CA 1
ATOM 875 C C . CYS A 1 108 ? -16.875 20.094 -3.551 1 96.19 108 CYS A C 1
ATOM 877 O O . CYS A 1 108 ? -16.703 18.906 -3.801 1 96.19 108 CYS A O 1
ATOM 879 N N . ASN A 1 109 ? -17.234 20.969 -4.441 1 96 109 ASN A N 1
ATOM 880 C CA . ASN A 1 109 ? -17.609 20.578 -5.793 1 96 109 ASN A CA 1
ATOM 881 C C . ASN A 1 109 ? -16.391 20.406 -6.688 1 96 109 ASN A C 1
ATOM 883 O O . ASN A 1 109 ? -16.406 19.625 -7.629 1 96 109 ASN A O 1
ATOM 887 N N . ASP A 1 110 ? -15.367 21.203 -6.406 1 97.5 110 ASP A N 1
ATOM 888 C CA . ASP A 1 110 ? -14.164 21.203 -7.234 1 97.5 110 ASP A CA 1
ATOM 889 C C . ASP A 1 110 ? -12.922 21.531 -6.398 1 97.5 110 ASP A C 1
ATOM 891 O O . ASP A 1 110 ? -12.297 22.578 -6.586 1 97.5 110 ASP A O 1
ATOM 895 N N . TRP A 1 111 ? -12.625 20.562 -5.602 1 95.88 111 TRP A N 1
ATOM 896 C CA . TRP A 1 111 ? -11.523 20.734 -4.66 1 95.88 111 TRP A CA 1
ATOM 897 C C . TRP A 1 111 ? -10.195 20.906 -5.398 1 95.88 111 TRP A C 1
ATOM 899 O O . TRP A 1 111 ? -9.234 21.438 -4.836 1 95.88 111 TRP A O 1
ATOM 909 N N . GLN A 1 112 ? -10.062 20.516 -6.625 1 96.5 112 GLN A N 1
ATOM 910 C CA . GLN A 1 112 ? -8.82 20.578 -7.383 1 96.5 112 GLN A CA 1
ATOM 911 C C . GLN A 1 112 ? -8.523 22.016 -7.812 1 96.5 112 GLN A C 1
ATOM 913 O O . GLN A 1 112 ? -7.359 22.391 -7.988 1 96.5 112 GLN A O 1
ATOM 918 N N . HIS A 1 113 ? -9.594 22.812 -7.973 1 96.94 113 HIS A N 1
ATOM 919 C CA . HIS A 1 113 ? -9.375 24.141 -8.547 1 96.94 113 HIS A CA 1
ATOM 920 C C . HIS A 1 113 ? -9.828 25.234 -7.59 1 96.94 113 HIS A C 1
ATOM 922 O O . HIS A 1 113 ? -9.297 26.344 -7.613 1 96.94 113 HIS A O 1
ATOM 928 N N . ALA A 1 114 ? -10.859 25 -6.777 1 97.38 114 ALA A N 1
ATOM 929 C CA . ALA A 1 114 ? -11.266 25.984 -5.77 1 97.38 114 ALA A CA 1
ATOM 930 C C . ALA A 1 114 ? -10.25 26.062 -4.637 1 97.38 114 ALA A C 1
ATOM 932 O O . ALA A 1 114 ? -9.602 25.062 -4.309 1 97.38 114 ALA A O 1
ATOM 933 N N . ILE A 1 115 ? -10.133 27.266 -4.07 1 98.19 115 ILE A N 1
ATOM 934 C CA . ILE A 1 115 ? -9.117 27.516 -3.055 1 98.19 115 ILE A CA 1
ATOM 935 C C . ILE A 1 115 ? -9.789 27.953 -1.749 1 98.19 115 ILE A C 1
ATOM 937 O O . ILE A 1 115 ? -10.664 28.812 -1.746 1 98.19 115 ILE A O 1
ATOM 941 N N . PRO A 1 116 ? -9.438 27.297 -0.634 1 98 116 PRO A N 1
ATOM 942 C CA . PRO A 1 116 ? -9.93 27.844 0.636 1 98 116 PRO A CA 1
ATOM 943 C C . PRO A 1 116 ? -9.648 29.328 0.797 1 98 116 PRO A C 1
ATOM 945 O O . PRO A 1 116 ? -8.594 29.812 0.381 1 98 116 PRO A O 1
ATOM 948 N N . THR A 1 117 ? -10.539 30.047 1.463 1 98.06 117 THR A N 1
ATOM 949 C CA . THR A 1 117 ? -10.383 31.5 1.614 1 98.06 117 THR A CA 1
ATOM 950 C C . THR A 1 117 ? -9.062 31.828 2.305 1 98.06 117 THR A C 1
ATOM 952 O O . THR A 1 117 ? -8.828 31.406 3.439 1 98.06 117 THR A O 1
ATOM 955 N N . ASN A 1 118 ? -8.156 32.5 1.535 1 97.94 118 ASN A N 1
ATOM 956 C CA . ASN A 1 118 ? -6.84 32.938 1.991 1 97.94 118 ASN A CA 1
ATOM 957 C C . ASN A 1 118 ? -5.945 31.734 2.299 1 97.94 118 ASN A C 1
ATOM 959 O O . ASN A 1 118 ? -5.074 31.812 3.17 1 97.94 118 ASN A O 1
ATOM 963 N N . GLY A 1 119 ? -6.281 30.641 1.686 1 98.19 119 GLY A N 1
ATOM 964 C CA . GLY A 1 119 ? -5.488 29.438 1.877 1 98.19 119 GLY A CA 1
ATOM 965 C C . GLY A 1 119 ? -4.707 29.031 0.641 1 98.19 119 GLY A C 1
ATOM 966 O O . GLY A 1 119 ? -4.441 29.859 -0.232 1 98.19 119 GLY A O 1
ATOM 967 N N . GLU A 1 120 ? -4.23 27.844 0.652 1 97.81 120 GLU A N 1
ATOM 968 C CA . GLU A 1 120 ? -3.492 27.203 -0.431 1 97.81 120 GLU A CA 1
ATOM 969 C C . GLU A 1 120 ? -4.414 26.344 -1.3 1 97.81 120 GLU A C 1
ATOM 971 O O . GLU A 1 120 ? -5.238 25.594 -0.783 1 97.81 120 GLU A O 1
ATOM 976 N N . GLY A 1 121 ? -4.332 26.516 -2.623 1 98.06 121 GLY A N 1
ATOM 977 C CA . GLY A 1 121 ? -5.055 25.625 -3.506 1 98.06 121 GLY A CA 1
ATOM 978 C C . GLY A 1 121 ? -4.375 24.281 -3.674 1 98.06 121 GLY A C 1
ATOM 979 O O . GLY A 1 121 ? -3.186 24.141 -3.379 1 98.06 121 GLY A O 1
ATOM 980 N N . PHE A 1 122 ? -5.129 23.359 -4.215 1 98.31 122 PHE A N 1
ATOM 981 C CA . PHE A 1 122 ? -4.609 22 -4.402 1 98.31 122 PHE A CA 1
ATOM 982 C C . PHE A 1 122 ? -3.42 22.016 -5.352 1 98.31 122 PHE A C 1
ATOM 984 O O . PHE A 1 122 ? -2.453 21.281 -5.148 1 98.31 122 PHE A O 1
ATOM 991 N N . GLN A 1 123 ? -3.447 22.797 -6.371 1 97.94 123 GLN A N 1
ATOM 992 C CA . GLN A 1 123 ? -2.357 22.859 -7.34 1 97.94 123 GLN A CA 1
ATOM 993 C C . GLN A 1 123 ? -1.06 23.312 -6.68 1 97.94 123 GLN A C 1
ATOM 995 O O . GLN A 1 123 ? -0.002 22.719 -6.895 1 97.94 123 GLN A O 1
ATOM 1000 N N . ALA A 1 124 ? -1.165 24.359 -5.914 1 98.31 124 ALA A N 1
ATOM 1001 C CA . ALA A 1 124 ? 0.008 24.859 -5.203 1 98.31 124 ALA A CA 1
ATOM 1002 C C . ALA A 1 124 ? 0.523 23.828 -4.203 1 98.31 124 ALA A C 1
ATOM 1004 O O . ALA A 1 124 ? 1.731 23.609 -4.098 1 98.31 124 ALA A O 1
ATOM 1005 N N . PHE A 1 125 ? -0.42 23.297 -3.5 1 98.62 125 PHE A N 1
ATOM 1006 C CA . PHE A 1 125 ? -0.098 22.234 -2.549 1 98.62 125 PHE A CA 1
ATOM 1007 C C . PHE A 1 125 ? 0.625 21.094 -3.242 1 98.62 125 PHE A C 1
ATOM 1009 O O . PHE A 1 125 ? 1.69 20.656 -2.795 1 98.62 125 PHE A O 1
ATOM 1016 N N . SER A 1 126 ? 0.05 20.562 -4.332 1 98.69 126 SER A N 1
ATOM 1017 C CA . SER A 1 126 ? 0.631 19.453 -5.094 1 98.69 126 SER A CA 1
ATOM 1018 C C . SER A 1 126 ? 2.014 19.812 -5.621 1 98.69 126 SER A C 1
ATOM 1020 O O . SER A 1 126 ? 2.939 19 -5.566 1 98.69 126 SER A O 1
ATOM 1022 N N . GLN A 1 127 ? 2.184 21.016 -6.062 1 98.38 127 GLN A N 1
ATOM 1023 C CA . GLN A 1 127 ? 3.459 21.453 -6.613 1 98.38 127 GLN A CA 1
ATOM 1024 C C . GLN A 1 127 ? 4.535 21.5 -5.531 1 98.38 127 GLN A C 1
ATOM 1026 O O . GLN A 1 127 ? 5.699 21.188 -5.797 1 98.38 127 GLN A O 1
ATOM 1031 N N . ARG A 1 128 ? 4.125 21.922 -4.395 1 97.81 128 ARG A N 1
ATOM 1032 C CA . ARG A 1 128 ? 5.062 21.953 -3.277 1 97.81 128 ARG A CA 1
ATOM 1033 C C . ARG A 1 128 ? 5.57 20.547 -2.959 1 97.81 128 ARG A C 1
ATOM 1035 O O . ARG A 1 128 ? 6.773 20.344 -2.795 1 97.81 128 ARG A O 1
ATOM 1042 N N . VAL A 1 129 ? 4.734 19.594 -2.908 1 98.44 129 VAL A N 1
ATOM 1043 C CA . VAL A 1 129 ? 5.117 18.203 -2.646 1 98.44 129 VAL A CA 1
ATOM 1044 C C . VAL A 1 129 ? 5.965 17.688 -3.801 1 98.44 129 VAL A C 1
ATOM 1046 O O . VAL A 1 129 ? 6.934 16.953 -3.586 1 98.44 129 VAL A O 1
ATOM 1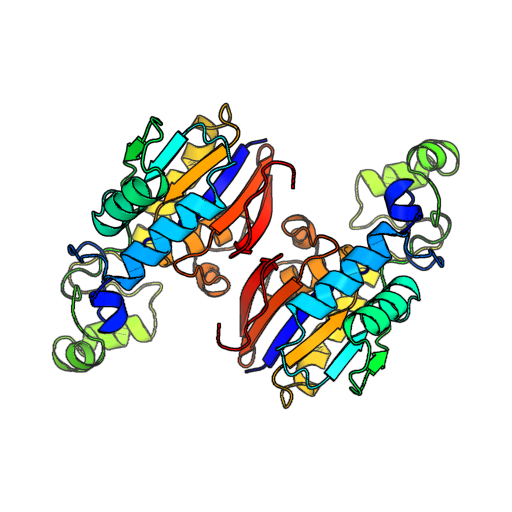049 N N . GLU A 1 130 ? 5.641 18.109 -5.027 1 98.44 130 GLU A N 1
ATOM 1050 C CA . GLU A 1 130 ? 6.406 17.703 -6.203 1 98.44 130 GLU A CA 1
ATOM 1051 C C . GLU A 1 130 ? 7.844 18.219 -6.125 1 98.44 130 GLU A C 1
ATOM 1053 O O . GLU A 1 130 ? 8.766 17.547 -6.594 1 98.44 130 GLU A O 1
ATOM 1058 N N . ARG A 1 131 ? 8 19.359 -5.602 1 98.25 131 ARG A N 1
ATOM 1059 C CA . ARG A 1 131 ? 9.344 19.906 -5.422 1 98.25 131 ARG A CA 1
ATOM 1060 C C . ARG A 1 131 ? 10.172 19.031 -4.488 1 98.25 131 ARG A C 1
ATOM 1062 O O . ARG A 1 131 ? 11.367 18.828 -4.715 1 98.25 131 ARG A O 1
ATOM 1069 N N . PHE A 1 132 ? 9.578 18.562 -3.496 1 98.5 132 PHE A N 1
ATOM 1070 C CA . PHE A 1 132 ? 10.266 17.625 -2.611 1 98.5 132 PHE A CA 1
ATOM 1071 C C . PHE A 1 132 ? 10.656 16.359 -3.361 1 98.5 132 PHE A C 1
ATOM 1073 O O . PHE A 1 132 ? 11.789 15.891 -3.238 1 98.5 132 PHE A O 1
ATOM 1080 N N . ILE A 1 133 ? 9.734 15.781 -4.145 1 97.94 133 ILE A N 1
ATOM 1081 C CA . ILE A 1 133 ? 9.984 14.57 -4.914 1 97.94 133 ILE A CA 1
ATOM 1082 C C . ILE A 1 133 ? 11.164 14.789 -5.855 1 97.94 133 ILE A C 1
ATOM 1084 O O . ILE A 1 133 ? 12.031 13.922 -5.992 1 97.94 133 ILE A O 1
ATOM 1088 N N . ALA A 1 134 ? 11.188 15.969 -6.449 1 96.56 134 ALA A N 1
ATOM 1089 C CA . ALA A 1 134 ? 12.258 16.312 -7.383 1 96.56 134 ALA A CA 1
ATOM 1090 C C . ALA A 1 134 ? 13.609 16.344 -6.676 1 96.56 134 ALA A C 1
ATOM 1092 O O . ALA A 1 134 ? 14.648 16.109 -7.297 1 96.56 134 ALA A O 1
ATOM 1093 N N . ARG A 1 135 ? 13.609 16.578 -5.395 1 95.5 135 ARG A N 1
ATOM 1094 C CA . ARG A 1 135 ? 14.836 16.719 -4.621 1 95.5 135 ARG A CA 1
ATOM 1095 C C . ARG A 1 135 ? 15.281 15.383 -4.047 1 95.5 135 ARG A C 1
ATOM 1097 O O . ARG A 1 135 ? 16.359 15.281 -3.467 1 95.5 135 ARG A O 1
ATOM 1104 N N . LEU A 1 136 ? 14.539 14.359 -4.184 1 95.38 136 LEU A N 1
ATOM 1105 C CA . LEU A 1 136 ? 14.852 13.07 -3.576 1 95.38 136 LEU A CA 1
ATOM 1106 C C . LEU A 1 136 ? 16.188 12.531 -4.105 1 95.38 136 LEU A C 1
ATOM 1108 O O . LEU A 1 136 ? 16.875 11.789 -3.408 1 95.38 136 LEU A O 1
ATOM 1112 N N . SER A 1 137 ? 16.516 12.883 -5.34 1 92.44 137 SER A N 1
ATOM 1113 C CA . SER A 1 137 ? 17.781 12.438 -5.926 1 92.44 137 SER A CA 1
ATOM 1114 C C . SER A 1 137 ? 18.969 12.914 -5.102 1 92.44 137 SER A C 1
ATOM 1116 O O . SER A 1 137 ? 20.031 12.305 -5.129 1 92.44 137 SER A O 1
ATOM 1118 N N . GLU A 1 138 ? 18.766 14.023 -4.332 1 93.69 138 GLU A N 1
ATOM 1119 C CA . GLU A 1 138 ? 19.812 14.562 -3.475 1 93.69 138 GLU A CA 1
ATOM 1120 C C . GLU A 1 138 ? 20.094 13.633 -2.295 1 93.69 138 GLU A C 1
ATOM 1122 O O . GLU A 1 138 ? 21.141 13.742 -1.652 1 93.69 138 GLU A O 1
ATOM 1127 N N . PHE A 1 139 ? 19.141 12.719 -2.037 1 94.31 139 PHE A N 1
ATOM 1128 C CA . PHE A 1 139 ? 19.25 11.867 -0.859 1 94.31 139 PHE A CA 1
ATOM 1129 C C . PHE A 1 139 ? 19.594 10.438 -1.257 1 94.31 139 PHE A C 1
ATOM 1131 O O . PHE A 1 139 ? 19.469 9.516 -0.442 1 94.31 139 PHE A O 1
ATOM 1138 N N . GLN A 1 140 ? 19.969 10.195 -2.463 1 91.19 140 GLN A N 1
ATOM 1139 C CA . GLN A 1 140 ? 20.109 8.852 -3.016 1 91.19 140 GLN A CA 1
ATOM 1140 C C . GLN A 1 140 ? 21.266 8.102 -2.35 1 91.19 140 GLN A C 1
ATOM 1142 O O . GLN A 1 140 ? 21.375 6.883 -2.49 1 91.19 140 GLN A O 1
ATOM 1147 N N . HIS A 1 141 ? 22.141 8.797 -1.636 1 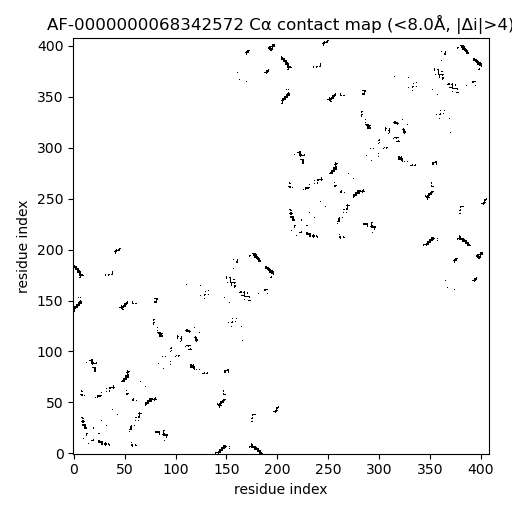93.44 141 HIS A N 1
ATOM 1148 C CA . HIS A 1 141 ? 23.266 8.141 -0.976 1 93.44 141 HIS A CA 1
ATOM 1149 C C . HIS A 1 141 ? 22.844 7.539 0.361 1 93.44 141 HIS A C 1
ATOM 1151 O O . HIS A 1 141 ? 23.594 6.758 0.956 1 93.44 141 HIS A O 1
ATOM 1157 N N . TYR A 1 142 ? 21.672 7.926 0.863 1 95.69 142 TYR A N 1
ATOM 1158 C CA . TYR A 1 142 ? 21.125 7.328 2.076 1 95.69 142 TYR A CA 1
ATOM 1159 C C . TYR A 1 142 ? 20.344 6.055 1.756 1 95.69 142 TYR A C 1
ATOM 1161 O O . TYR A 1 142 ? 19.781 5.922 0.667 1 95.69 142 TYR A O 1
ATOM 1169 N N . GLN A 1 143 ? 20.312 5.145 2.693 1 96.06 143 GLN A N 1
ATOM 1170 C CA . GLN A 1 143 ? 19.609 3.885 2.482 1 96.06 143 GLN A CA 1
ATOM 1171 C C . GLN A 1 143 ? 18.219 3.92 3.102 1 96.06 143 GLN A C 1
ATOM 1173 O O . GLN A 1 143 ? 17.234 3.59 2.441 1 96.06 143 GLN A O 1
ATOM 1178 N N . ASN A 1 144 ? 18.125 4.316 4.367 1 97.81 144 ASN A N 1
ATOM 1179 C CA . ASN A 1 144 ? 16.859 4.395 5.094 1 97.81 144 ASN A CA 1
ATOM 1180 C C . ASN A 1 144 ? 16.562 5.824 5.535 1 97.81 144 ASN A C 1
ATOM 1182 O O . ASN A 1 144 ? 17.25 6.379 6.387 1 97.81 144 ASN A O 1
ATOM 1186 N N . ILE A 1 145 ? 15.57 6.395 4.984 1 98.31 145 ILE A N 1
ATOM 1187 C CA . ILE A 1 145 ? 15.164 7.75 5.336 1 98.31 145 ILE A CA 1
ATOM 1188 C C . ILE A 1 145 ? 13.766 7.723 5.961 1 98.31 145 ILE A C 1
ATOM 1190 O O . ILE A 1 145 ? 12.828 7.18 5.371 1 98.31 145 ILE A O 1
ATOM 1194 N N . LEU A 1 146 ? 13.617 8.25 7.16 1 98.75 146 LEU A N 1
ATOM 1195 C CA . LEU A 1 146 ? 12.32 8.398 7.801 1 98.75 146 LEU A CA 1
ATOM 1196 C C . LEU A 1 146 ? 11.664 9.719 7.414 1 98.75 146 LEU A C 1
ATOM 1198 O O . LEU A 1 146 ? 12.273 10.781 7.547 1 98.75 146 LEU A O 1
ATOM 1202 N N . VAL A 1 147 ? 10.5 9.656 6.883 1 98.94 147 VAL A N 1
ATOM 1203 C CA . VAL A 1 147 ? 9.719 10.836 6.527 1 98.94 147 VAL A CA 1
ATOM 1204 C C . VAL A 1 147 ? 8.516 10.961 7.457 1 98.94 147 VAL A C 1
ATOM 1206 O O . VAL A 1 147 ? 7.672 10.062 7.516 1 98.94 147 VAL A O 1
ATOM 1209 N N . VAL A 1 148 ? 8.398 12.023 8.234 1 98.94 148 VAL A N 1
ATOM 1210 C CA . VAL A 1 148 ? 7.301 12.289 9.156 1 98.94 148 VAL A CA 1
ATOM 1211 C C . VAL A 1 148 ? 6.477 13.469 8.656 1 98.94 148 VAL A C 1
ATOM 1213 O O . VAL A 1 148 ? 6.988 14.586 8.547 1 98.94 148 VAL A O 1
ATOM 1216 N N . SER A 1 149 ? 5.258 13.219 8.352 1 98.94 149 SER A N 1
ATOM 1217 C CA . SER A 1 149 ? 4.445 14.242 7.695 1 98.94 149 SER A CA 1
ATOM 1218 C C . SER A 1 149 ? 2.961 14.023 7.961 1 98.94 149 SER A C 1
ATOM 1220 O O . SER A 1 149 ? 2.566 13.703 9.086 1 98.94 149 SER A O 1
ATOM 1222 N N . HIS A 1 150 ? 2.129 14.32 6.984 1 98.88 150 HIS A N 1
ATOM 1223 C CA . HIS A 1 150 ? 0.681 14.391 7.148 1 98.88 150 HIS A CA 1
ATOM 1224 C C . HIS A 1 150 ? -0.032 13.539 6.102 1 98.88 150 HIS A C 1
ATOM 1226 O O . HIS A 1 150 ? 0.567 13.156 5.094 1 98.88 150 HIS A O 1
ATOM 1232 N N . GLN A 1 151 ? -1.293 13.273 6.402 1 98.25 151 GLN A N 1
ATOM 1233 C CA . GLN A 1 151 ? -2.092 12.422 5.523 1 98.25 151 GLN A CA 1
ATOM 1234 C C . GLN A 1 151 ? -2.074 12.945 4.09 1 98.25 151 GLN A C 1
ATOM 1236 O O . GLN A 1 151 ? -1.754 12.203 3.158 1 98.25 151 GLN A O 1
ATOM 1241 N N . GLY A 1 152 ? -2.443 14.219 3.916 1 98.31 152 GLY A N 1
ATOM 1242 C CA . GLY A 1 152 ? -2.506 14.766 2.568 1 98.31 152 GLY A CA 1
ATOM 1243 C C . GLY A 1 152 ? -1.183 14.688 1.832 1 98.31 152 GLY A C 1
ATOM 1244 O O . GLY A 1 152 ? -1.141 14.32 0.657 1 98.31 152 GLY A O 1
ATOM 1245 N N . VAL A 1 153 ? -0.12 14.977 2.477 1 98.88 153 VAL A N 1
ATOM 1246 C CA . VAL A 1 153 ? 1.212 15.016 1.881 1 98.88 153 VAL A CA 1
ATOM 1247 C C . VAL A 1 153 ? 1.662 13.602 1.533 1 98.88 153 VAL A C 1
ATOM 1249 O O . VAL A 1 153 ? 2.113 13.344 0.415 1 98.88 153 VAL A O 1
ATOM 1252 N N . LEU A 1 154 ? 1.525 12.695 2.441 1 98.94 154 LEU A N 1
ATOM 1253 C CA . LEU A 1 154 ? 2.027 11.336 2.256 1 98.94 154 LEU A CA 1
ATOM 1254 C C . LEU A 1 154 ? 1.232 10.602 1.181 1 98.94 154 LEU A C 1
ATOM 1256 O O . LEU A 1 154 ? 1.801 9.852 0.389 1 98.94 154 LEU A O 1
ATOM 1260 N N . SER A 1 155 ? -0.07 10.797 1.185 1 98.81 155 SER A N 1
ATOM 1261 C CA . SER A 1 155 ? -0.888 10.203 0.132 1 98.81 155 SER A CA 1
ATOM 1262 C C . SER A 1 155 ? -0.476 10.711 -1.243 1 98.81 155 SER A C 1
ATOM 1264 O O . SER A 1 155 ? -0.375 9.938 -2.195 1 98.81 155 SER A O 1
ATOM 1266 N N . LEU A 1 156 ? -0.265 11.992 -1.327 1 98.81 156 LEU A N 1
ATOM 1267 C CA . LEU A 1 156 ? 0.181 12.609 -2.574 1 98.81 156 LEU A CA 1
ATOM 1268 C C . LEU A 1 156 ? 1.562 12.102 -2.967 1 98.81 156 LEU A C 1
ATOM 1270 O O . LEU A 1 156 ? 1.8 11.773 -4.133 1 98.81 156 LEU A O 1
ATOM 1274 N N . LEU A 1 157 ? 2.451 12.047 -2.023 1 98.81 157 LEU A N 1
ATOM 1275 C CA . LEU A 1 157 ? 3.803 11.539 -2.242 1 98.81 157 LEU A CA 1
ATOM 1276 C C . LEU A 1 157 ? 3.771 10.125 -2.816 1 98.81 157 LEU A C 1
ATOM 1278 O O . LEU A 1 157 ? 4.445 9.844 -3.811 1 98.81 157 LEU A O 1
ATOM 1282 N N . ILE A 1 158 ? 3.006 9.234 -2.25 1 98.81 158 ILE A N 1
ATOM 1283 C CA . ILE A 1 158 ? 2.885 7.859 -2.711 1 98.81 158 ILE A CA 1
ATOM 1284 C C . ILE A 1 158 ? 2.371 7.84 -4.148 1 98.81 158 ILE A C 1
ATOM 1286 O O . ILE A 1 158 ? 2.986 7.23 -5.027 1 98.81 158 ILE A O 1
ATOM 1290 N N . ALA A 1 159 ? 1.267 8.555 -4.352 1 98.81 159 ALA A N 1
ATOM 1291 C CA . ALA A 1 159 ? 0.656 8.562 -5.68 1 98.81 159 ALA A CA 1
ATOM 1292 C C . ALA A 1 159 ? 1.651 9.031 -6.738 1 98.81 159 ALA A C 1
ATOM 1294 O O . ALA A 1 159 ? 1.823 8.383 -7.77 1 98.81 159 ALA A O 1
ATOM 1295 N N . ARG A 1 160 ? 2.328 10.102 -6.477 1 98.56 160 ARG A N 1
ATOM 1296 C CA . ARG A 1 160 ? 3.219 10.703 -7.465 1 98.56 160 ARG A CA 1
ATOM 1297 C C . ARG A 1 160 ? 4.449 9.836 -7.691 1 98.56 160 ARG A C 1
ATOM 1299 O O . ARG A 1 160 ? 4.906 9.68 -8.828 1 98.56 160 ARG A O 1
ATOM 1306 N N . LEU A 1 161 ? 4.969 9.266 -6.664 1 98.38 161 LEU A N 1
ATOM 1307 C CA . LEU A 1 161 ? 6.172 8.453 -6.789 1 98.38 161 LEU A CA 1
ATOM 1308 C C . LEU A 1 161 ? 5.906 7.219 -7.645 1 98.38 161 LEU A C 1
ATOM 1310 O O . LEU A 1 161 ? 6.793 6.758 -8.375 1 98.38 161 LEU A O 1
ATOM 1314 N N . ILE A 1 162 ? 4.68 6.695 -7.57 1 98.31 162 ILE A N 1
ATOM 1315 C CA . ILE A 1 162 ? 4.414 5.488 -8.344 1 98.31 162 ILE A CA 1
ATOM 1316 C C . ILE A 1 162 ? 3.777 5.859 -9.68 1 98.31 162 ILE A C 1
ATOM 1318 O O . ILE A 1 162 ? 3.129 5.027 -10.32 1 98.31 162 ILE A O 1
ATOM 1322 N N . GLY A 1 163 ? 3.791 7.105 -10.016 1 97.56 163 GLY A N 1
ATOM 1323 C CA . GLY A 1 163 ? 3.52 7.543 -11.375 1 97.56 163 GLY A CA 1
ATOM 1324 C C . GLY A 1 163 ? 2.068 7.926 -11.602 1 97.56 163 GLY A C 1
ATOM 1325 O O . GLY A 1 163 ? 1.613 8.008 -12.742 1 97.56 163 GLY A O 1
ATOM 1326 N N . MET A 1 164 ? 1.301 8.156 -10.594 1 98.5 164 MET A N 1
ATOM 1327 C CA . MET A 1 164 ? -0.101 8.539 -10.734 1 98.5 164 MET A CA 1
ATOM 1328 C C . MET A 1 164 ? -0.255 10.055 -10.719 1 98.5 164 MET A C 1
ATOM 1330 O O . MET A 1 164 ? 0.627 10.766 -10.234 1 98.5 164 MET A O 1
ATOM 1334 N N . PRO A 1 165 ? -1.348 10.562 -11.305 1 98.25 165 PRO A N 1
ATOM 1335 C CA . PRO A 1 165 ? -1.615 11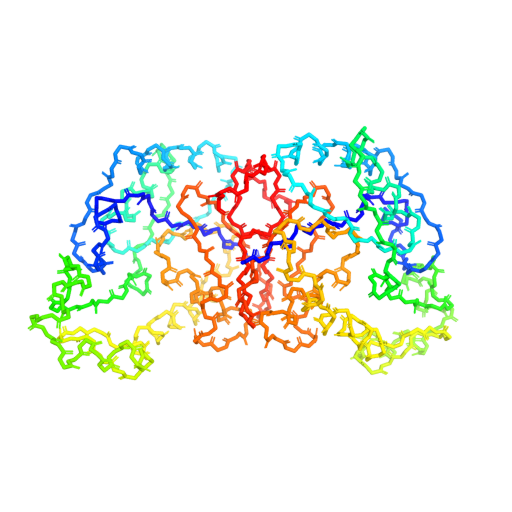.992 -11.164 1 98.25 165 PRO A CA 1
ATOM 1336 C C . PRO A 1 165 ? -1.915 12.398 -9.719 1 98.25 165 PRO A C 1
ATOM 1338 O O . PRO A 1 165 ? -2.26 11.547 -8.898 1 98.25 165 PRO A O 1
ATOM 1341 N N . ALA A 1 166 ? -1.798 13.656 -9.43 1 98.31 166 ALA A N 1
ATOM 1342 C CA . ALA A 1 166 ? -1.918 14.164 -8.062 1 98.31 166 ALA A CA 1
ATOM 1343 C C . ALA A 1 166 ? -3.289 13.844 -7.477 1 98.31 166 ALA A C 1
ATOM 1345 O O . ALA A 1 166 ? -3.398 13.477 -6.301 1 98.31 166 ALA A O 1
ATOM 1346 N N . GLU A 1 167 ? -4.32 13.938 -8.234 1 97.62 167 GLU A N 1
ATOM 1347 C CA . GLU A 1 167 ? -5.684 13.766 -7.742 1 97.62 167 GLU A CA 1
ATOM 1348 C C . GLU A 1 167 ? -5.941 12.312 -7.34 1 97.62 167 GLU A C 1
ATOM 1350 O O . GLU A 1 167 ? -6.934 12.016 -6.672 1 97.62 167 GLU A O 1
ATOM 1355 N N . ALA A 1 168 ? -5.043 11.383 -7.734 1 98.31 168 ALA A N 1
ATOM 1356 C CA . ALA A 1 168 ? -5.184 9.969 -7.387 1 98.31 168 ALA A CA 1
ATOM 1357 C C . ALA A 1 168 ? -4.75 9.711 -5.945 1 98.31 168 ALA A C 1
ATOM 1359 O O . ALA A 1 168 ? -4.812 8.578 -5.465 1 98.31 168 ALA A O 1
ATOM 1360 N N . MET A 1 169 ? -4.363 10.781 -5.227 1 98.19 169 MET A N 1
ATOM 1361 C CA . MET A 1 169 ? -3.91 10.648 -3.844 1 98.19 169 MET A CA 1
ATOM 1362 C C . MET A 1 169 ? -4.992 10.023 -2.973 1 98.19 169 MET A C 1
ATOM 1364 O O . MET A 1 169 ? -4.691 9.398 -1.956 1 98.19 169 MET A O 1
ATOM 1368 N N . TRP A 1 170 ? -6.234 10.094 -3.412 1 97.62 170 TRP A N 1
ATOM 1369 C CA . TRP A 1 170 ? -7.363 9.633 -2.611 1 97.62 170 TRP A CA 1
ATOM 1370 C C . TRP A 1 170 ? -7.422 8.102 -2.59 1 97.62 170 TRP A C 1
ATOM 1372 O O . TRP A 1 170 ? -8.148 7.52 -1.783 1 97.62 170 TRP A O 1
ATOM 1382 N N . HIS A 1 171 ? -6.676 7.414 -3.424 1 98.69 171 HIS A N 1
ATOM 1383 C CA . HIS A 1 171 ? -6.625 5.957 -3.438 1 98.69 171 HIS A CA 1
ATOM 1384 C C . HIS A 1 171 ? -5.773 5.426 -2.289 1 98.69 171 HIS A C 1
ATOM 1386 O O . HIS A 1 171 ? -5.766 4.223 -2.023 1 98.69 171 HIS A O 1
ATOM 1392 N N . PHE A 1 172 ? -5.082 6.34 -1.582 1 98.56 172 PHE A N 1
ATOM 1393 C CA . PHE A 1 172 ? -4.199 5.949 -0.49 1 98.56 172 PHE A CA 1
ATOM 1394 C C . PHE A 1 172 ? -4.609 6.633 0.809 1 98.56 172 PHE A C 1
ATOM 1396 O O . PHE A 1 172 ? -4.672 7.863 0.875 1 98.56 172 PHE A O 1
ATOM 1403 N N . ARG A 1 173 ? -4.875 5.871 1.754 1 96.19 173 ARG A N 1
ATOM 1404 C CA . ARG A 1 173 ? -5.066 6.379 3.107 1 96.19 173 ARG A CA 1
ATOM 1405 C C . ARG A 1 173 ? -3.881 6.027 4 1 96.19 173 ARG A C 1
ATOM 1407 O O . ARG A 1 173 ? -3.49 4.863 4.09 1 96.19 173 ARG A O 1
ATOM 1414 N N . VAL A 1 174 ? -3.312 7.043 4.59 1 98.19 174 VAL A N 1
ATOM 1415 C CA . VAL A 1 174 ? -2.193 6.836 5.5 1 98.19 174 VAL A CA 1
ATOM 1416 C C . VAL A 1 174 ? -2.66 7.02 6.941 1 98.19 174 VAL A C 1
ATOM 1418 O O . VAL A 1 174 ? -3.008 8.133 7.352 1 98.19 174 VAL A O 1
ATOM 1421 N N . ASP A 1 175 ? -2.605 6.008 7.695 1 97.69 175 ASP A N 1
ATOM 1422 C CA . ASP A 1 175 ? -3.154 6.027 9.047 1 97.69 175 ASP A CA 1
ATOM 1423 C C . ASP A 1 175 ? -2.109 6.488 10.062 1 97.69 175 ASP A C 1
ATOM 1425 O O . ASP A 1 175 ? -0.908 6.414 9.797 1 97.69 175 ASP A O 1
ATOM 1429 N N . GLN A 1 176 ? -2.643 7 11.148 1 98.25 176 GLN A N 1
ATOM 1430 C CA . GLN A 1 176 ? -1.778 7.316 12.281 1 98.25 176 GLN A CA 1
ATOM 1431 C C . GLN A 1 176 ? -1.366 6.047 13.031 1 98.25 176 GLN A C 1
ATOM 1433 O O . GLN A 1 176 ? -2.104 5.062 13.039 1 98.25 176 GLN A O 1
ATOM 1438 N N . GLY A 1 177 ? -0.203 6.074 13.562 1 98.06 177 GLY A N 1
ATOM 1439 C CA . GLY A 1 177 ? 0.264 4.957 14.367 1 98.06 177 GLY A CA 1
ATOM 1440 C C . GLY A 1 177 ? 0.779 3.799 13.531 1 98.06 177 GLY A C 1
ATOM 1441 O O . GLY A 1 177 ? 1.022 2.709 14.055 1 98.06 177 GLY A O 1
ATOM 1442 N N . CYS A 1 178 ? 0.875 3.953 12.25 1 97.88 178 CYS A N 1
ATOM 1443 C CA . CYS A 1 178 ? 1.383 2.955 11.312 1 97.88 178 CYS A CA 1
ATOM 1444 C C . CYS A 1 178 ? 2.6 3.48 10.562 1 97.88 178 CYS A C 1
ATOM 1446 O O . CYS A 1 178 ? 2.867 4.684 10.57 1 97.88 178 CYS A O 1
ATOM 1448 N N . TRP A 1 179 ? 3.361 2.514 10.039 1 98.56 179 TRP A N 1
ATOM 1449 C CA . TRP A 1 179 ? 4.449 2.912 9.148 1 98.56 179 TRP A CA 1
ATOM 1450 C C . TRP A 1 179 ? 4.258 2.326 7.754 1 98.56 179 TRP A C 1
ATOM 1452 O O . TRP A 1 179 ? 3.605 1.291 7.594 1 98.56 179 TRP A O 1
ATOM 1462 N N . SER A 1 180 ? 4.707 2.967 6.773 1 98.69 180 SER A N 1
ATOM 1463 C CA . SER A 1 180 ? 4.734 2.543 5.379 1 98.69 180 SER A CA 1
ATOM 1464 C C . SER A 1 180 ? 6.137 2.664 4.789 1 98.69 180 SER A C 1
ATOM 1466 O O . SER A 1 180 ? 7.012 3.293 5.387 1 98.69 180 SER A O 1
ATOM 1468 N N . ALA A 1 181 ? 6.32 2.043 3.584 1 98.44 181 ALA A N 1
ATOM 1469 C CA . ALA A 1 181 ? 7.66 2.064 3.004 1 98.44 181 ALA A CA 1
ATOM 1470 C C . ALA A 1 181 ? 7.598 2.033 1.479 1 98.44 181 ALA A C 1
ATOM 1472 O O . ALA A 1 181 ? 6.801 1.292 0.898 1 98.44 181 ALA A O 1
ATOM 1473 N N . ILE A 1 182 ? 8.414 2.83 0.881 1 98.19 182 ILE A N 1
ATOM 1474 C CA . ILE A 1 182 ? 8.602 2.865 -0.564 1 98.19 182 ILE A CA 1
ATOM 1475 C C . ILE A 1 182 ? 10.078 2.682 -0.895 1 98.19 182 ILE A C 1
ATOM 1477 O O . ILE A 1 182 ? 10.938 3.4 -0.371 1 98.19 182 ILE A O 1
ATOM 1481 N N . ASP A 1 183 ? 10.391 1.725 -1.727 1 97.62 183 ASP A N 1
ATOM 1482 C CA . ASP A 1 183 ? 11.742 1.565 -2.264 1 97.62 183 ASP A CA 1
ATOM 1483 C C . ASP A 1 183 ? 11.914 2.361 -3.555 1 97.62 183 ASP A C 1
ATOM 1485 O O . ASP A 1 183 ? 11.055 2.318 -4.438 1 97.62 183 ASP A O 1
ATOM 1489 N N . ILE A 1 184 ? 12.945 3.041 -3.602 1 97.31 184 ILE A N 1
ATOM 1490 C CA . ILE A 1 184 ? 13.266 3.789 -4.812 1 97.31 184 ILE A CA 1
ATOM 1491 C C . ILE A 1 184 ? 14.602 3.309 -5.375 1 97.31 184 ILE A C 1
ATOM 1493 O O . ILE A 1 184 ? 15.633 3.416 -4.711 1 97.31 184 ILE A O 1
ATOM 1497 N N . ASN A 1 185 ? 14.555 2.713 -6.492 1 94.19 185 ASN A N 1
ATOM 1498 C CA . ASN A 1 185 ? 15.727 2.32 -7.27 1 94.19 185 ASN A CA 1
ATOM 1499 C C . ASN A 1 185 ? 15.859 3.146 -8.547 1 94.19 185 ASN A C 1
ATOM 1501 O O . ASN A 1 185 ? 15.125 2.926 -9.508 1 94.19 185 ASN A O 1
ATOM 1505 N N . GLN A 1 186 ? 16.812 4.07 -8.516 1 86.56 186 GLN A N 1
ATOM 1506 C CA . GLN A 1 186 ? 16.938 5.047 -9.594 1 86.56 186 GLN A CA 1
ATOM 1507 C C . GLN A 1 186 ? 15.641 5.832 -9.781 1 86.56 186 GLN A C 1
ATOM 1509 O O . GLN A 1 186 ? 15.195 6.531 -8.867 1 86.56 186 GLN A O 1
ATOM 1514 N N . LYS A 1 187 ? 14.906 5.609 -10.781 1 86.69 187 LYS A N 1
ATOM 1515 C CA . LYS A 1 187 ? 13.719 6.43 -10.992 1 86.69 187 LYS A CA 1
ATOM 1516 C C . LYS A 1 187 ? 12.445 5.598 -10.875 1 86.69 187 LYS A C 1
ATOM 1518 O O . LYS A 1 187 ? 11.359 6.059 -11.234 1 86.69 187 LYS A O 1
ATOM 1523 N N . PHE A 1 188 ? 12.609 4.414 -10.258 1 95.81 188 PHE A N 1
ATOM 1524 C CA . PHE A 1 188 ? 11.453 3.537 -10.141 1 95.81 188 PHE A CA 1
ATOM 1525 C C . PHE A 1 188 ? 11.109 3.281 -8.68 1 95.81 188 PHE A C 1
ATOM 1527 O O . PHE A 1 188 ? 11.969 2.861 -7.898 1 95.81 188 PHE A O 1
ATOM 1534 N N . ALA A 1 189 ? 9.891 3.57 -8.352 1 98.19 189 ALA A N 1
ATOM 1535 C CA . ALA A 1 189 ? 9.43 3.414 -6.973 1 98.19 189 ALA A CA 1
ATOM 1536 C C . ALA A 1 189 ? 8.523 2.195 -6.828 1 98.19 189 ALA A C 1
ATOM 1538 O O . ALA A 1 189 ? 7.688 1.93 -7.695 1 98.19 189 ALA A O 1
ATOM 1539 N N . THR A 1 190 ? 8.719 1.437 -5.801 1 98.38 190 THR A N 1
ATOM 1540 C CA . THR A 1 190 ? 7.875 0.306 -5.438 1 98.38 190 THR A CA 1
ATOM 1541 C C . THR A 1 190 ? 7.281 0.5 -4.047 1 98.38 190 THR A C 1
ATOM 1543 O O . THR A 1 190 ? 8.016 0.66 -3.068 1 98.38 190 THR A O 1
ATOM 1546 N N . LEU A 1 191 ? 5.941 0.573 -3.984 1 98.62 191 LEU A N 1
ATOM 1547 C CA . LEU A 1 191 ? 5.297 0.562 -2.676 1 98.62 191 LEU A CA 1
ATOM 1548 C C . LEU A 1 191 ? 5.398 -0.817 -2.031 1 98.62 191 LEU A C 1
ATOM 1550 O O . LEU A 1 191 ? 4.812 -1.782 -2.525 1 98.62 191 LEU A O 1
ATOM 1554 N N . ARG A 1 192 ? 6.086 -0.92 -0.934 1 97.75 192 ARG A N 1
ATOM 1555 C CA . ARG A 1 192 ? 6.383 -2.203 -0.306 1 97.75 192 ARG A CA 1
ATOM 1556 C C . ARG A 1 192 ? 5.41 -2.492 0.835 1 97.75 192 ARG A C 1
ATOM 1558 O O . ARG A 1 192 ? 5.008 -3.639 1.039 1 97.75 192 ARG A O 1
ATOM 1565 N N . VAL A 1 193 ? 5.188 -1.461 1.579 1 98.44 193 VAL A N 1
ATOM 1566 C CA . VAL A 1 193 ? 4.352 -1.58 2.768 1 98.44 193 VAL A CA 1
ATOM 1567 C C . VAL A 1 193 ? 3.461 -0.345 2.9 1 98.44 193 VAL A C 1
ATOM 1569 O O . VAL A 1 193 ? 3.92 0.782 2.695 1 98.44 193 VAL A O 1
ATOM 1572 N N . LEU A 1 194 ? 2.252 -0.564 3.18 1 98.5 194 LEU A N 1
ATOM 1573 C CA . LEU A 1 194 ? 1.339 0.523 3.514 1 98.5 194 LEU A CA 1
ATOM 1574 C C . LEU A 1 194 ? 0.608 0.237 4.82 1 98.5 194 LEU A C 1
ATOM 1576 O O . LEU A 1 194 ? -0.065 -0.788 4.949 1 98.5 194 LEU A O 1
ATOM 1580 N N . ASN A 1 195 ? 0.807 1.089 5.887 1 98.25 195 ASN A N 1
ATOM 1581 C CA . ASN A 1 195 ? 0.088 1.105 7.156 1 98.25 195 ASN A CA 1
ATOM 1582 C C . ASN A 1 195 ? 0.342 -0.165 7.961 1 98.25 195 ASN A C 1
ATOM 1584 O O . ASN A 1 195 ? -0.599 -0.798 8.445 1 98.25 195 ASN A O 1
ATOM 1588 N N . SER A 1 196 ? 1.586 -0.529 8.133 1 97.88 196 SER A N 1
ATOM 1589 C CA . SER A 1 196 ? 1.927 -1.685 8.953 1 97.88 196 SER A CA 1
ATOM 1590 C C . SER A 1 196 ? 1.932 -1.324 10.438 1 97.88 196 SER A C 1
ATOM 1592 O O . SER A 1 196 ? 2.402 -0.25 10.82 1 97.88 196 SER A O 1
ATOM 1594 N N . ARG A 1 197 ? 1.449 -2.248 11.258 1 97.12 197 ARG A N 1
ATOM 1595 C CA . ARG A 1 197 ? 1.522 -2.148 12.711 1 97.12 197 ARG A CA 1
ATOM 1596 C C . ARG A 1 197 ? 2.41 -3.244 13.289 1 97.12 197 ARG A C 1
ATOM 1598 O O . ARG A 1 197 ? 2.309 -3.568 14.477 1 97.12 197 ARG A O 1
ATOM 1605 N N . ALA A 1 198 ? 3.195 -3.881 12.406 1 96.31 198 ALA A N 1
ATOM 1606 C CA . ALA A 1 198 ? 4.164 -4.898 12.812 1 96.31 198 ALA A CA 1
ATOM 1607 C C . ALA A 1 198 ? 5.566 -4.305 12.914 1 96.31 198 ALA A C 1
ATOM 1609 O O . ALA A 1 198 ? 5.809 -3.182 12.469 1 96.31 198 ALA A O 1
ATOM 1610 N N . ILE A 1 199 ? 6.43 -5.09 13.484 1 94.88 199 ILE A N 1
ATOM 1611 C CA . ILE A 1 199 ? 7.824 -4.676 13.609 1 94.88 199 ILE A CA 1
ATOM 1612 C C . ILE A 1 199 ? 8.422 -4.461 12.219 1 94.88 199 ILE A C 1
ATOM 1614 O O . ILE A 1 199 ? 8.227 -5.285 11.32 1 94.88 199 ILE A O 1
ATOM 1618 N N . GLY A 1 200 ? 9.039 -3.354 12.117 1 88.94 200 GLY A N 1
ATOM 1619 C CA . GLY A 1 200 ? 9.703 -3.057 10.859 1 88.94 200 GLY A CA 1
ATOM 1620 C C . GLY A 1 200 ? 11.047 -3.746 10.719 1 88.94 200 GLY A C 1
ATOM 1621 O O . GLY A 1 200 ? 11.828 -3.809 11.672 1 88.94 200 GLY A O 1
ATOM 1622 N N . VAL A 1 201 ? 11.164 -4.352 9.531 1 82.44 201 VAL A N 1
ATOM 1623 C CA . VAL A 1 201 ? 12.445 -5.004 9.25 1 82.44 201 VAL A CA 1
ATOM 1624 C C . VAL A 1 201 ? 13.023 -4.469 7.949 1 82.44 201 VAL A C 1
ATOM 1626 O O . VAL A 1 201 ? 12.289 -4.207 6.992 1 82.44 201 VAL A O 1
ATOM 1629 N N . GLU A 1 202 ? 14.289 -4.066 7.953 1 74.31 202 GLU A N 1
ATOM 1630 C CA . GLU A 1 202 ? 14.938 -3.453 6.797 1 74.31 202 GLU A CA 1
ATOM 1631 C C . GLU A 1 202 ? 15.016 -4.43 5.625 1 74.31 202 GLU A C 1
ATOM 1633 O O . GLU A 1 202 ? 14.898 -4.027 4.469 1 74.31 202 GLU A O 1
ATOM 1638 N N . ASN A 1 203 ? 15.297 -5.758 5.852 1 62.41 203 ASN A N 1
ATOM 1639 C CA .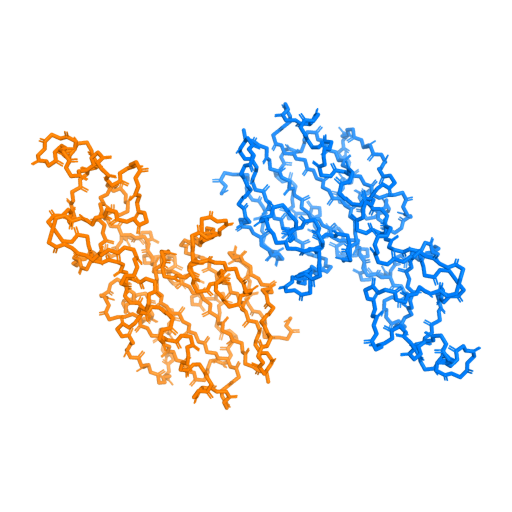 ASN A 1 203 ? 15.578 -6.645 4.73 1 62.41 203 ASN A CA 1
ATOM 1640 C C . ASN A 1 203 ? 14.305 -7.293 4.195 1 62.41 203 ASN A C 1
ATOM 1642 O O . ASN A 1 203 ? 14.367 -8.289 3.473 1 62.41 203 ASN A O 1
ATOM 1646 N N . ALA A 1 204 ? 13.312 -6.605 4.641 1 50.81 204 ALA A N 1
ATOM 1647 C CA . ALA A 1 204 ? 12.125 -7.215 4.047 1 50.81 204 ALA A CA 1
ATOM 1648 C C . ALA A 1 204 ? 11.797 -6.566 2.705 1 50.81 204 ALA A C 1
ATOM 1650 O O . ALA A 1 204 ? 12.047 -5.379 2.502 1 50.81 204 ALA A O 1
ATOM 1651 N N . MET B 1 1 ? -19.844 -0.963 1.341 1 88.62 1 MET B N 1
ATOM 1652 C CA . MET B 1 1 ? -18.406 -1.013 1.15 1 88.62 1 MET B CA 1
ATOM 1653 C C . MET B 1 1 ? -17.891 -2.447 1.238 1 88.62 1 MET B C 1
ATOM 1655 O O . MET B 1 1 ? -18.328 -3.213 2.102 1 88.62 1 MET B O 1
ATOM 1659 N N . MET B 1 2 ? -17.219 -2.82 0.233 1 95.44 2 MET B N 1
ATOM 1660 C CA . MET B 1 2 ? -16.594 -4.137 0.18 1 95.44 2 MET B CA 1
ATOM 1661 C C . MET B 1 2 ? -15.086 -4.027 0.43 1 95.44 2 MET B C 1
ATOM 1663 O O . MET B 1 2 ? -14.43 -3.123 -0.092 1 95.44 2 MET B O 1
ATOM 1667 N N . ARG B 1 3 ? -14.586 -4.941 1.304 1 97.75 3 ARG B N 1
ATOM 1668 C CA . ARG B 1 3 ? -13.141 -5.02 1.487 1 97.75 3 ARG B CA 1
ATOM 1669 C C . ARG B 1 3 ? -12.578 -6.316 0.906 1 97.75 3 ARG B C 1
ATOM 1671 O O . ARG B 1 3 ? -13.07 -7.402 1.222 1 97.75 3 ARG B O 1
ATOM 1678 N N . LEU B 1 4 ? -11.672 -6.184 0.064 1 98.31 4 LEU B N 1
ATOM 1679 C CA . LEU B 1 4 ? -10.891 -7.32 -0.41 1 98.31 4 LEU B CA 1
ATOM 1680 C C . LEU B 1 4 ? -9.641 -7.516 0.444 1 98.31 4 LEU B C 1
ATOM 1682 O O . LEU B 1 4 ? -8.82 -6.605 0.573 1 98.31 4 LEU B O 1
ATOM 1686 N N . TRP B 1 5 ? -9.516 -8.625 1.086 1 98.75 5 TRP B N 1
ATOM 1687 C CA . TRP B 1 5 ? -8.305 -9.055 1.771 1 98.75 5 TRP B CA 1
ATOM 1688 C C . TRP B 1 5 ? -7.445 -9.922 0.857 1 98.75 5 TRP B C 1
ATOM 1690 O O . TRP B 1 5 ? -7.891 -10.977 0.386 1 98.75 5 TRP B O 1
ATOM 1700 N N . LEU B 1 6 ? -6.25 -9.5 0.599 1 98.88 6 LEU B N 1
ATOM 1701 C CA . LEU B 1 6 ? -5.41 -10.109 -0.424 1 98.88 6 LEU B CA 1
ATOM 1702 C C . LEU B 1 6 ? -4.25 -10.867 0.21 1 98.88 6 LEU B C 1
ATOM 1704 O O . LEU B 1 6 ? -3.492 -10.305 1.003 1 98.88 6 LEU B O 1
ATOM 1708 N N . ILE B 1 7 ? -4.07 -12.102 -0.185 1 98.88 7 ILE B N 1
ATOM 1709 C CA . ILE B 1 7 ? -2.914 -12.867 0.261 1 98.88 7 ILE B CA 1
ATOM 1710 C C . ILE B 1 7 ? -2.311 -13.625 -0.919 1 98.88 7 ILE B C 1
ATOM 1712 O O . ILE B 1 7 ? -3.037 -14.133 -1.776 1 98.88 7 ILE B O 1
ATOM 1716 N N . ARG B 1 8 ? -1.047 -13.633 -0.961 1 98.94 8 ARG B N 1
ATOM 1717 C CA . ARG B 1 8 ? -0.285 -14.484 -1.864 1 98.94 8 ARG B CA 1
ATOM 1718 C C . ARG B 1 8 ? -0.104 -15.883 -1.272 1 98.94 8 ARG B C 1
ATOM 1720 O O . ARG B 1 8 ? 0.024 -16.031 -0.056 1 98.94 8 ARG B O 1
ATOM 1727 N N . HIS B 1 9 ? -0.051 -16.859 -2.113 1 98.94 9 HIS B N 1
ATOM 1728 C CA . HIS B 1 9 ? 0.239 -18.203 -1.607 1 98.94 9 HIS B CA 1
ATOM 1729 C C . HIS B 1 9 ? 1.571 -18.234 -0.867 1 98.94 9 HIS B C 1
ATOM 1731 O O . HIS B 1 9 ? 2.426 -17.375 -1.08 1 98.94 9 HIS B O 1
ATOM 1737 N N . GLY B 1 10 ? 1.731 -19.266 -0.043 1 98.88 10 GLY B N 1
ATOM 1738 C CA . GLY B 1 10 ? 2.982 -19.438 0.678 1 98.88 10 GLY B CA 1
ATOM 1739 C C . GLY B 1 10 ? 4.148 -19.797 -0.225 1 98.88 10 GLY B C 1
ATOM 1740 O O . GLY B 1 10 ? 3.953 -20.125 -1.396 1 98.88 10 GLY B O 1
ATOM 1741 N N . GLU B 1 11 ? 5.285 -19.75 0.368 1 98.81 11 GLU B N 1
ATOM 1742 C CA . GLU B 1 11 ? 6.512 -20.078 -0.357 1 98.81 11 GLU B CA 1
ATOM 1743 C C . GLU B 1 11 ? 6.465 -21.484 -0.921 1 98.81 11 GLU B C 1
ATOM 1745 O O . GLU B 1 11 ? 6.031 -22.422 -0.238 1 98.81 11 GLU B O 1
ATOM 1750 N N . THR B 1 12 ? 6.883 -21.625 -2.109 1 98.69 12 THR B N 1
ATOM 1751 C CA . THR B 1 12 ? 6.988 -22.938 -2.752 1 98.69 12 THR B CA 1
ATOM 1752 C C . THR B 1 12 ? 8.445 -23.281 -3.037 1 98.69 12 THR B C 1
ATOM 1754 O O . THR B 1 12 ? 9.32 -22.406 -2.963 1 98.69 12 THR B O 1
ATOM 1757 N N . GLN B 1 13 ? 8.688 -24.516 -3.371 1 97.5 13 GLN B N 1
ATOM 1758 C CA . GLN B 1 13 ? 10.039 -24.906 -3.758 1 97.5 13 GLN B CA 1
ATOM 1759 C C . GLN B 1 13 ? 10.484 -24.188 -5.023 1 97.5 13 GLN B C 1
ATOM 1761 O O . GLN B 1 13 ? 11.664 -23.844 -5.172 1 97.5 13 GLN B O 1
ATOM 1766 N N . ALA B 1 14 ? 9.57 -23.953 -5.898 1 97.75 14 ALA B N 1
ATOM 1767 C CA . ALA B 1 14 ? 9.891 -23.234 -7.121 1 97.75 14 ALA B CA 1
ATOM 1768 C C . ALA B 1 14 ? 10.367 -21.812 -6.812 1 97.75 14 ALA B C 1
ATOM 1770 O O . ALA B 1 14 ? 11.25 -21.281 -7.492 1 97.75 14 ALA B O 1
ATOM 1771 N N . ASN B 1 15 ? 9.711 -21.172 -5.844 1 97.25 15 ASN B N 1
ATOM 1772 C CA . ASN B 1 15 ? 10.172 -19.844 -5.414 1 97.25 15 ASN B CA 1
ATOM 1773 C C . ASN B 1 15 ? 11.641 -19.875 -4.992 1 97.25 15 ASN B C 1
ATOM 1775 O O . ASN B 1 15 ? 12.43 -19.031 -5.414 1 97.25 15 ASN B O 1
ATOM 1779 N N . ILE B 1 16 ? 11.984 -20.812 -4.176 1 96.94 16 ILE B N 1
ATOM 1780 C CA . ILE B 1 16 ? 13.336 -20.938 -3.635 1 96.94 16 ILE B CA 1
ATOM 1781 C C . ILE B 1 16 ? 14.32 -21.188 -4.77 1 96.94 16 ILE B C 1
ATOM 1783 O O . ILE B 1 16 ? 15.414 -20.625 -4.785 1 96.94 16 ILE B O 1
ATOM 1787 N N . ASP B 1 17 ? 13.883 -21.984 -5.691 1 97 17 ASP B N 1
ATOM 1788 C CA . ASP B 1 17 ? 14.766 -22.438 -6.762 1 97 17 ASP B CA 1
ATOM 1789 C C . ASP B 1 17 ? 14.852 -21.391 -7.871 1 97 17 ASP B C 1
ATOM 1791 O O . ASP B 1 17 ? 15.656 -21.516 -8.797 1 97 17 ASP B O 1
ATOM 1795 N N . GLY B 1 18 ? 14.039 -20.391 -7.812 1 96.69 18 GLY B N 1
ATOM 1796 C CA . GLY B 1 18 ? 14.078 -19.328 -8.797 1 96.69 18 GLY B CA 1
ATOM 1797 C C . GLY B 1 18 ? 13.516 -19.75 -10.148 1 96.69 18 GLY B C 1
ATOM 1798 O O . GLY B 1 18 ? 14.031 -19.344 -11.188 1 96.69 18 GLY B O 1
ATOM 1799 N N . LEU B 1 19 ? 12.516 -20.578 -10.133 1 97.69 19 LEU B N 1
ATOM 1800 C CA . LEU B 1 19 ? 11.945 -21.094 -11.367 1 97.69 19 LEU B CA 1
ATOM 1801 C C . LEU B 1 19 ? 10.703 -20.312 -11.773 1 97.69 19 LEU B C 1
ATOM 1803 O O . LEU B 1 19 ? 9.984 -19.797 -10.914 1 97.69 19 LEU B O 1
ATOM 1807 N N . TYR B 1 20 ? 10.508 -20.188 -13.102 1 97.19 20 TYR B N 1
ATOM 1808 C CA . TYR B 1 20 ? 9.219 -19.688 -13.57 1 97.19 20 TYR B CA 1
ATOM 1809 C C . TYR B 1 20 ? 8.094 -20.641 -13.18 1 97.19 20 TYR B C 1
ATOM 1811 O O . TYR B 1 20 ? 8.086 -21.812 -13.578 1 97.19 20 TYR B O 1
ATOM 1819 N N . SER B 1 21 ? 7.215 -20.141 -12.398 1 96.69 21 SER B N 1
ATOM 1820 C CA . SER B 1 21 ? 6.121 -20.953 -11.875 1 96.69 21 SER B CA 1
ATOM 1821 C C . SER B 1 21 ? 4.77 -20.312 -12.148 1 96.69 21 SER B C 1
ATOM 1823 O O . SER B 1 21 ? 4.352 -19.406 -11.43 1 96.69 21 SER B O 1
ATOM 1825 N N . GLY B 1 22 ? 4.113 -20.781 -13.156 1 97.88 22 GLY B N 1
ATOM 1826 C CA . GLY B 1 22 ? 2.783 -20.328 -13.531 1 97.88 22 GLY B CA 1
ATOM 1827 C C . GLY B 1 22 ? 1.687 -21.297 -13.141 1 97.88 22 GLY B C 1
ATOM 1828 O O . GLY B 1 22 ? 1.154 -21.234 -12.031 1 97.88 22 GLY B O 1
ATOM 1829 N N . HIS B 1 23 ? 1.575 -22.344 -13.961 1 97.62 23 HIS B N 1
ATOM 1830 C CA . HIS B 1 23 ? 0.479 -23.297 -13.766 1 97.62 23 HIS B CA 1
ATOM 1831 C C . HIS B 1 23 ? 0.985 -24.609 -13.203 1 97.62 23 HIS B C 1
ATOM 1833 O O . HIS B 1 23 ? 0.202 -25.422 -12.688 1 97.62 23 HIS B O 1
ATOM 1839 N N . ALA B 1 24 ? 2.271 -24.844 -13.273 1 96.19 24 ALA B N 1
ATOM 1840 C CA . ALA B 1 24 ? 2.824 -26.109 -12.797 1 96.19 24 ALA B CA 1
ATOM 1841 C C . ALA B 1 24 ? 2.545 -26.297 -11.305 1 96.19 24 ALA B C 1
ATOM 1843 O O . ALA B 1 24 ? 2.602 -25.344 -10.531 1 96.19 24 ALA B O 1
ATOM 1844 N N . PRO B 1 25 ? 2.287 -27.5 -11 1 94.56 25 PRO B N 1
ATOM 1845 C CA . PRO B 1 25 ? 2.088 -27.766 -9.57 1 94.56 25 PRO B CA 1
ATOM 1846 C C . PRO B 1 25 ? 3.375 -27.625 -8.766 1 94.56 25 PRO B C 1
ATOM 1848 O O . PRO B 1 25 ? 4.375 -28.281 -9.078 1 94.56 25 PRO B O 1
ATOM 1851 N N . THR B 1 26 ? 3.367 -26.812 -7.855 1 96.06 26 THR B N 1
ATOM 1852 C CA . THR B 1 26 ? 4.504 -26.594 -6.969 1 96.06 26 THR B CA 1
ATOM 1853 C C . THR B 1 26 ? 4.059 -26.594 -5.508 1 96.06 26 THR B C 1
ATOM 1855 O O . THR B 1 26 ? 3.221 -25.766 -5.113 1 96.06 26 THR B O 1
ATOM 1858 N N . PRO B 1 27 ? 4.668 -27.516 -4.754 1 97.12 27 PRO B N 1
ATOM 1859 C CA . PRO B 1 27 ? 4.234 -27.625 -3.357 1 97.12 27 PRO B CA 1
ATOM 1860 C C . PRO B 1 27 ? 4.785 -26.516 -2.475 1 97.12 27 PRO B C 1
ATOM 1862 O O . PRO B 1 27 ? 5.879 -26 -2.73 1 97.12 27 PRO B O 1
ATOM 1865 N N . LEU B 1 28 ? 3.99 -26.188 -1.444 1 98.69 28 LEU B N 1
ATOM 1866 C CA . LEU B 1 28 ? 4.496 -25.297 -0.406 1 98.69 28 LEU B CA 1
ATOM 1867 C C . LEU B 1 28 ? 5.68 -25.922 0.321 1 98.69 28 LEU B C 1
ATOM 1869 O O . LEU B 1 28 ? 5.684 -27.141 0.582 1 98.69 28 LEU B O 1
ATOM 1873 N N . THR B 1 29 ? 6.645 -25.141 0.637 1 98.75 29 THR B N 1
ATOM 1874 C CA . THR B 1 29 ? 7.695 -25.578 1.551 1 98.75 29 THR B CA 1
ATOM 1875 C C . THR B 1 29 ? 7.199 -25.562 2.994 1 98.75 29 THR B C 1
ATOM 1877 O O . THR B 1 29 ? 6.07 -25.141 3.264 1 98.75 29 THR B O 1
ATOM 1880 N N . ALA B 1 30 ? 8.047 -26.047 3.885 1 98.75 30 ALA B N 1
ATOM 1881 C CA . ALA B 1 30 ? 7.719 -25.938 5.305 1 98.75 30 ALA B CA 1
ATOM 1882 C C . ALA B 1 30 ? 7.508 -24.484 5.711 1 98.75 30 ALA B C 1
ATOM 1884 O O . ALA B 1 30 ? 6.582 -24.172 6.461 1 98.75 30 ALA B O 1
ATOM 1885 N N . ARG B 1 31 ? 8.312 -23.641 5.227 1 98.69 31 ARG B N 1
ATOM 1886 C CA . ARG B 1 31 ? 8.172 -22.203 5.5 1 98.69 31 ARG B CA 1
ATOM 1887 C C . ARG B 1 31 ? 6.859 -21.672 4.934 1 98.69 31 ARG B C 1
ATOM 1889 O O . ARG B 1 31 ? 6.195 -20.844 5.562 1 98.69 31 ARG B O 1
ATOM 1896 N N . GLY B 1 32 ? 6.547 -22.094 3.723 1 98.88 32 GLY B N 1
ATOM 1897 C CA . GLY B 1 32 ? 5.281 -21.703 3.123 1 98.88 32 GLY B CA 1
ATOM 1898 C C . GLY B 1 32 ? 4.078 -22.109 3.951 1 98.88 32 GLY B C 1
ATOM 1899 O O . GLY B 1 32 ? 3.115 -21.344 4.074 1 98.88 32 GLY B O 1
ATOM 1900 N N . ILE B 1 33 ? 4.152 -23.266 4.465 1 98.81 33 ILE B N 1
ATOM 1901 C CA . ILE B 1 33 ? 3.094 -23.75 5.336 1 98.81 33 ILE B CA 1
ATOM 1902 C C . ILE B 1 33 ? 3.018 -22.891 6.598 1 98.81 33 ILE B C 1
ATOM 1904 O O . ILE B 1 33 ? 1.931 -22.469 7.004 1 98.81 33 ILE B O 1
ATOM 1908 N N . GLU B 1 34 ? 4.133 -22.609 7.16 1 98.81 34 GLU B N 1
ATOM 1909 C CA . GLU B 1 34 ? 4.188 -21.766 8.344 1 98.81 34 GLU B CA 1
ATOM 1910 C C . GLU B 1 34 ? 3.625 -20.375 8.055 1 98.81 34 GLU B C 1
ATOM 1912 O O . GLU B 1 34 ? 2.91 -19.812 8.883 1 98.81 34 GLU B O 1
ATOM 1917 N N . GLN B 1 35 ? 3.949 -19.844 6.957 1 98.75 35 GLN B N 1
ATOM 1918 C CA . GLN B 1 35 ? 3.438 -18.531 6.539 1 98.75 35 GLN B CA 1
ATOM 1919 C C . GLN B 1 35 ? 1.912 -18.531 6.516 1 98.75 35 GLN B C 1
ATOM 1921 O O . GLN B 1 35 ? 1.281 -17.609 7.027 1 98.75 35 GLN B O 1
ATOM 1926 N N . ALA B 1 36 ? 1.347 -19.547 5.949 1 98.81 36 ALA B N 1
ATOM 1927 C CA . ALA B 1 36 ? -0.107 -19.656 5.848 1 98.81 36 ALA B CA 1
ATOM 1928 C C . ALA B 1 36 ? -0.741 -19.828 7.227 1 98.81 36 ALA B C 1
ATOM 1930 O O . ALA B 1 36 ? -1.773 -19.219 7.52 1 98.81 36 ALA B O 1
ATOM 1931 N N . GLN B 1 37 ? -0.138 -20.641 8.031 1 98.75 37 GLN B N 1
ATOM 1932 C CA . GLN B 1 37 ? -0.646 -20.844 9.383 1 98.75 37 GLN B CA 1
ATOM 1933 C C . GLN B 1 37 ? -0.583 -19.562 10.203 1 98.75 37 GLN B C 1
ATOM 1935 O O . GLN B 1 37 ? -1.49 -19.281 10.984 1 98.75 37 GLN B O 1
ATOM 1940 N N . ASN B 1 38 ? 0.509 -18.859 10.078 1 98.56 38 ASN B N 1
ATOM 1941 C CA . ASN B 1 38 ? 0.6 -17.562 10.75 1 98.56 38 ASN B CA 1
ATOM 1942 C C . ASN B 1 38 ? -0.5 -16.609 10.281 1 98.56 38 ASN B C 1
ATOM 1944 O O . ASN B 1 38 ? -1.053 -15.859 11.086 1 98.56 38 ASN B O 1
ATOM 1948 N N . LEU B 1 39 ? -0.785 -16.641 9.008 1 98.62 39 LEU B N 1
ATOM 1949 C CA . LEU B 1 39 ? -1.854 -15.797 8.477 1 98.62 39 LEU B CA 1
ATOM 1950 C C . LEU B 1 39 ? -3.199 -16.188 9.078 1 98.62 39 LEU B C 1
ATOM 1952 O O . LEU B 1 39 ? -4.062 -15.328 9.289 1 98.62 39 LEU B O 1
ATOM 1956 N N . HIS B 1 40 ? -3.389 -17.469 9.281 1 98.44 40 HIS B N 1
ATOM 1957 C CA . HIS B 1 40 ? -4.582 -17.891 10.008 1 98.44 40 HIS B CA 1
ATOM 1958 C C . HIS B 1 40 ? -4.703 -17.156 11.336 1 98.44 40 HIS B C 1
ATOM 1960 O O . HIS B 1 40 ? -5.766 -16.609 11.664 1 98.44 40 HIS B O 1
ATOM 1966 N N . THR B 1 41 ? -3.613 -17.125 12.07 1 97.94 41 THR B N 1
ATOM 1967 C CA . THR B 1 41 ? -3.605 -16.469 13.375 1 97.94 41 THR B CA 1
ATOM 1968 C C . THR B 1 41 ? -3.865 -14.969 13.234 1 97.94 41 THR B C 1
ATOM 1970 O O . THR B 1 41 ? -4.688 -14.398 13.953 1 97.94 41 THR B O 1
ATOM 1973 N N . LEU B 1 42 ? -3.219 -14.344 12.312 1 97.88 42 LEU B N 1
ATOM 1974 C CA . LEU B 1 42 ? -3.32 -12.898 12.117 1 97.88 42 LEU B CA 1
ATOM 1975 C C . LEU B 1 42 ? -4.73 -12.508 11.695 1 97.88 42 LEU B C 1
ATOM 1977 O O . LEU B 1 42 ? -5.211 -11.43 12.047 1 97.88 42 LEU B O 1
ATOM 1981 N N . LEU B 1 43 ? -5.402 -13.359 10.93 1 97.88 43 LEU B N 1
ATOM 1982 C CA . LEU B 1 43 ? -6.676 -12.977 10.328 1 97.88 43 LEU B CA 1
ATOM 1983 C C . LEU B 1 43 ? -7.836 -13.688 11.008 1 97.88 43 LEU B C 1
ATOM 1985 O O . LEU B 1 43 ? -8.961 -13.664 10.516 1 97.88 43 LEU B O 1
ATOM 1989 N N . HIS B 1 44 ? -7.566 -14.336 12.047 1 95.5 44 HIS B N 1
ATOM 1990 C CA . HIS B 1 44 ? -8.562 -15.148 12.734 1 95.5 44 HIS B CA 1
ATOM 1991 C C . HIS B 1 44 ? -9.766 -14.312 13.156 1 95.5 44 HIS B C 1
ATOM 1993 O O . HIS B 1 44 ? -10.898 -14.797 13.156 1 95.5 44 HIS B O 1
ATOM 1999 N N . GLY B 1 45 ? -9.594 -13.086 13.469 1 94.94 45 GLY B N 1
ATOM 2000 C CA . GLY B 1 45 ? -10.648 -12.227 13.969 1 94.94 45 GLY B CA 1
ATOM 2001 C C . GLY B 1 45 ? -11.453 -11.562 12.859 1 94.94 45 GLY B C 1
ATOM 2002 O O . GLY B 1 45 ? -12.438 -10.875 13.125 1 94.94 45 GLY B O 1
ATOM 2003 N N . VAL B 1 46 ? -11.07 -11.75 11.648 1 96.94 46 VAL B N 1
ATOM 2004 C CA . VAL B 1 46 ? -11.773 -11.148 10.516 1 96.94 46 VAL B CA 1
ATOM 2005 C C . VAL B 1 46 ? -12.922 -12.047 10.078 1 96.94 46 VAL B C 1
ATOM 2007 O O . VAL B 1 46 ? -12.727 -13.242 9.82 1 96.94 46 VAL B O 1
ATOM 2010 N N . SER B 1 47 ? -14.094 -11.484 9.984 1 95.94 47 SER B N 1
ATOM 2011 C CA . SER B 1 47 ? -15.266 -12.234 9.562 1 95.94 47 SER B CA 1
ATOM 2012 C C . SER B 1 47 ? -15.406 -12.242 8.047 1 95.94 47 SER B C 1
ATOM 2014 O O . SER B 1 47 ? -16.156 -11.445 7.477 1 95.94 47 SER B O 1
ATOM 2016 N N . PHE B 1 48 ? -14.797 -13.234 7.453 1 97.25 48 PHE B N 1
ATOM 2017 C CA . PHE B 1 48 ? -14.898 -13.352 6.004 1 97.25 48 PHE B CA 1
ATOM 2018 C C . PHE B 1 48 ? -16.266 -13.875 5.598 1 97.25 48 PHE B C 1
ATOM 2020 O O . PHE B 1 48 ? -16.781 -14.805 6.219 1 97.25 48 PHE B O 1
ATOM 2027 N N . ASP B 1 49 ? -16.812 -13.281 4.523 1 97.44 49 ASP B N 1
ATOM 2028 C CA . ASP B 1 49 ? -18.078 -13.734 3.951 1 97.44 49 ASP B CA 1
ATOM 2029 C C . ASP B 1 49 ? -17.844 -14.758 2.846 1 97.44 49 ASP B C 1
ATOM 2031 O O . ASP B 1 49 ? -18.688 -15.617 2.6 1 97.44 49 ASP B O 1
ATOM 2035 N N . LEU B 1 50 ? -16.734 -14.594 2.223 1 98.12 50 LEU B N 1
ATOM 2036 C CA . LEU B 1 50 ? -16.422 -15.352 1.015 1 98.12 50 LEU B CA 1
ATOM 2037 C C . LEU B 1 50 ? -14.922 -15.438 0.785 1 98.12 50 LEU B C 1
ATOM 2039 O O . LEU B 1 50 ? -14.188 -14.492 1.104 1 98.12 50 LEU B O 1
ATOM 2043 N N . VAL B 1 51 ? -14.484 -16.578 0.3 1 98.75 51 VAL B N 1
ATOM 2044 C CA . VAL B 1 51 ? -13.109 -16.75 -0.141 1 98.75 51 VAL B CA 1
ATOM 2045 C C . VAL B 1 51 ? -13.07 -16.969 -1.65 1 98.75 51 VAL B C 1
ATOM 2047 O O . VAL B 1 51 ? -13.781 -17.828 -2.174 1 98.75 51 VAL B O 1
ATOM 2050 N N . LEU B 1 52 ? -12.398 -16.172 -2.318 1 98.88 52 LEU B N 1
ATOM 2051 C CA . LEU B 1 52 ? -12.094 -16.344 -3.732 1 98.88 52 LEU B CA 1
ATOM 2052 C C . LEU B 1 52 ? -10.648 -16.812 -3.924 1 98.88 52 LEU B C 1
ATOM 2054 O O . LEU B 1 52 ? -9.719 -16.172 -3.432 1 98.88 52 LEU B O 1
ATOM 2058 N N . CYS B 1 53 ? -10.469 -17.906 -4.68 1 98.88 53 CYS B N 1
ATOM 2059 C CA . CYS B 1 53 ? -9.156 -18.562 -4.672 1 98.88 53 CYS B CA 1
ATOM 2060 C C . CYS B 1 53 ? -8.758 -19 -6.074 1 98.88 53 CYS B C 1
ATOM 2062 O O . CYS B 1 53 ? -9.594 -19.5 -6.832 1 98.88 53 CYS B O 1
ATOM 2064 N N . SER B 1 54 ? -7.5 -18.766 -6.41 1 98.81 54 SER B N 1
ATOM 2065 C CA . SER B 1 54 ? -6.902 -19.344 -7.609 1 98.81 54 SER B CA 1
ATOM 2066 C C . SER B 1 54 ? -7.148 -20.844 -7.68 1 98.81 54 SER B C 1
ATOM 2068 O O . SER B 1 54 ? -7.227 -21.516 -6.648 1 98.81 54 SER B O 1
ATOM 2070 N N . GLU B 1 55 ? -7.164 -21.391 -8.891 1 98.44 55 GLU B N 1
ATOM 2071 C CA . GLU B 1 55 ? -7.363 -22.828 -9.102 1 98.44 55 GLU B CA 1
ATOM 2072 C C . GLU B 1 55 ? -6.102 -23.609 -8.758 1 98.44 55 GLU B C 1
ATOM 2074 O O . GLU B 1 55 ? -6.145 -24.828 -8.633 1 98.44 55 GLU B O 1
ATOM 2079 N N . LEU B 1 56 ? -5.023 -22.969 -8.641 1 98.62 56 LEU B N 1
ATOM 2080 C CA . LEU B 1 56 ? -3.744 -23.656 -8.508 1 98.62 56 LEU B CA 1
ATOM 2081 C C . LEU B 1 56 ? -3.555 -24.188 -7.086 1 98.62 56 LEU B C 1
ATOM 2083 O O . LEU B 1 56 ? -3.9 -23.5 -6.121 1 98.62 56 LEU B O 1
ATOM 2087 N N . GLU B 1 57 ? -2.975 -25.297 -6.969 1 97.94 57 GLU B N 1
ATOM 2088 C CA . GLU B 1 57 ? -2.928 -26.031 -5.711 1 97.94 57 GLU B CA 1
ATOM 2089 C C . GLU B 1 57 ? -2.186 -25.25 -4.637 1 97.94 57 GLU B C 1
ATOM 2091 O O . GLU B 1 57 ? -2.566 -25.281 -3.463 1 97.94 57 GLU B O 1
ATOM 2096 N N . ARG B 1 58 ? -1.099 -24.609 -4.898 1 98.75 58 ARG B N 1
ATOM 2097 C CA . ARG B 1 58 ? -0.347 -23.859 -3.904 1 98.75 58 ARG B CA 1
ATOM 2098 C C . ARG B 1 58 ? -1.219 -22.781 -3.256 1 98.75 58 ARG B C 1
ATOM 2100 O O . ARG B 1 58 ? -1.1 -22.516 -2.059 1 98.75 58 ARG B O 1
ATOM 2107 N N . ALA B 1 59 ? -2.096 -22.188 -4.035 1 98.81 59 ALA B N 1
ATOM 2108 C CA . ALA B 1 59 ? -3.025 -21.188 -3.5 1 98.81 59 ALA B CA 1
ATOM 2109 C C . ALA B 1 59 ? -4.133 -21.859 -2.689 1 98.81 59 ALA B C 1
ATOM 2111 O O . ALA B 1 59 ? -4.48 -21.391 -1.601 1 98.81 59 ALA B O 1
ATOM 2112 N N . GLN B 1 60 ? -4.656 -22.969 -3.211 1 98.62 60 GLN B N 1
ATOM 2113 C CA . GLN B 1 60 ? -5.727 -23.672 -2.516 1 98.62 60 GLN B CA 1
ATOM 2114 C C . GLN B 1 60 ? -5.234 -24.25 -1.188 1 98.62 60 GLN B C 1
ATOM 2116 O O . GLN B 1 60 ? -5.938 -24.172 -0.179 1 98.62 60 GLN B O 1
ATOM 2121 N N . HIS B 1 61 ? -4.055 -24.797 -1.225 1 98.81 61 HIS B N 1
ATOM 2122 C CA . HIS B 1 61 ? -3.467 -25.297 0.014 1 98.81 61 HIS B CA 1
ATOM 2123 C C . HIS B 1 61 ? -3.279 -24.172 1.025 1 98.81 61 HIS B C 1
ATOM 2125 O O . HIS B 1 61 ? -3.598 -24.328 2.205 1 98.81 61 HIS B O 1
ATOM 2131 N N . THR B 1 62 ? -2.797 -23.047 0.563 1 98.88 62 THR B N 1
ATOM 2132 C CA . THR B 1 62 ? -2.65 -21.875 1.423 1 98.88 62 THR B CA 1
ATOM 2133 C C . THR B 1 62 ? -3.994 -21.469 2.018 1 98.88 62 THR B C 1
ATOM 2135 O O . THR B 1 62 ? -4.098 -21.219 3.221 1 98.88 62 THR B O 1
ATOM 2138 N N . ALA B 1 63 ? -4.988 -21.422 1.178 1 98.81 63 ALA B N 1
ATOM 2139 C CA . ALA B 1 63 ? -6.32 -21.031 1.636 1 98.81 63 ALA B CA 1
ATOM 2140 C C . ALA B 1 63 ? -6.82 -21.984 2.723 1 98.81 63 ALA B C 1
ATOM 2142 O O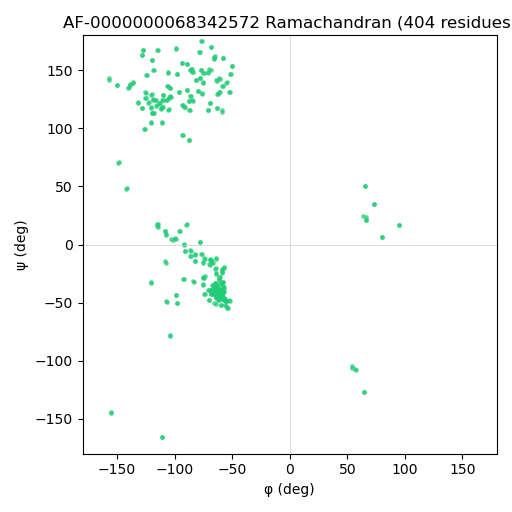 . ALA B 1 63 ? -7.367 -21.547 3.736 1 98.81 63 ALA B O 1
ATOM 2143 N N . ARG B 1 64 ? -6.637 -23.266 2.498 1 98.69 64 ARG B N 1
ATOM 2144 C CA . ARG B 1 64 ? -7.078 -24.25 3.479 1 98.69 64 ARG B CA 1
ATOM 2145 C C . ARG B 1 64 ? -6.391 -24.031 4.82 1 98.69 64 ARG B C 1
ATOM 2147 O O . ARG B 1 64 ? -7.027 -24.109 5.871 1 98.69 64 ARG B O 1
ATOM 2154 N N . LEU B 1 65 ? -5.098 -23.781 4.793 1 98.75 65 LEU B N 1
ATOM 2155 C CA . LEU B 1 65 ? -4.332 -23.578 6.016 1 98.75 65 LEU B CA 1
ATOM 2156 C C . LEU B 1 65 ? -4.777 -22.281 6.711 1 98.75 65 LEU B C 1
ATOM 2158 O O . LEU B 1 65 ? -4.871 -22.25 7.941 1 98.75 65 LEU B O 1
ATOM 2162 N N . VAL B 1 66 ? -5.035 -21.234 5.945 1 98.69 66 VAL B N 1
ATOM 2163 C CA . VAL B 1 66 ? -5.465 -19.953 6.5 1 98.69 66 VAL B CA 1
ATOM 2164 C C . VAL B 1 66 ? -6.844 -20.109 7.141 1 98.69 66 VAL B C 1
ATOM 2166 O O . VAL B 1 66 ? -7.102 -19.547 8.211 1 98.69 66 VAL B O 1
ATOM 2169 N N . LEU B 1 67 ? -7.691 -20.828 6.469 1 98.12 67 LEU B N 1
ATOM 2170 C CA . LEU B 1 67 ? -9.055 -20.984 6.961 1 98.12 67 LEU B CA 1
ATOM 2171 C C . LEU B 1 67 ? -9.109 -21.953 8.133 1 98.12 67 LEU B C 1
ATOM 2173 O O . LEU B 1 67 ? -9.945 -21.828 9.023 1 98.12 67 LEU B O 1
ATOM 2177 N N . SER B 1 68 ? -8.211 -22.969 8.016 1 96.88 68 SER B N 1
ATOM 2178 C CA . SER B 1 68 ? -8.156 -24 9.047 1 96.88 68 SER B CA 1
ATOM 2179 C C . SER B 1 68 ? -9.523 -24.625 9.266 1 96.88 68 SER B C 1
ATOM 2181 O O . SER B 1 68 ? -10.109 -25.203 8.344 1 96.88 68 SER B O 1
ATOM 2183 N N . ASP B 1 69 ? -10.211 -24.281 10.422 1 94 69 ASP B N 1
ATOM 2184 C CA . ASP B 1 69 ? -11.453 -24.953 10.773 1 94 69 ASP B CA 1
ATOM 2185 C C . ASP B 1 69 ? -12.664 -24.094 10.43 1 94 69 ASP B C 1
ATOM 2187 O O . ASP B 1 69 ? -13.805 -24.5 10.656 1 94 69 ASP B O 1
ATOM 2191 N N . ARG B 1 70 ? -12.375 -23.031 9.844 1 96.06 70 ARG B N 1
ATOM 2192 C CA . ARG B 1 70 ? -13.492 -22.156 9.5 1 96.06 70 ARG B CA 1
ATOM 2193 C C . ARG B 1 70 ? -14.25 -22.703 8.289 1 96.06 70 ARG B C 1
ATOM 2195 O O . ARG B 1 70 ? -13.648 -23.047 7.27 1 96.06 70 ARG B O 1
ATOM 2202 N N . GLN B 1 71 ? -15.508 -22.766 8.461 1 94.5 71 GLN B N 1
ATOM 2203 C CA . GLN B 1 71 ? -16.359 -23.219 7.367 1 94.5 71 GLN B CA 1
ATOM 2204 C C . GLN B 1 71 ? -16.891 -22.031 6.555 1 94.5 71 GLN B C 1
ATOM 2206 O O . GLN B 1 71 ? -17.891 -21.422 6.922 1 94.5 71 GLN B O 1
ATOM 2211 N N . LEU B 1 72 ? -16.25 -21.703 5.547 1 95.69 72 LEU B N 1
ATOM 2212 C CA . LEU B 1 72 ? -16.594 -20.578 4.676 1 95.69 72 LEU B CA 1
ATOM 2213 C C . LEU B 1 72 ? -16.75 -21.047 3.232 1 95.69 72 LEU B C 1
ATOM 2215 O O . LEU B 1 72 ? -16.094 -22 2.811 1 95.69 72 LEU B O 1
ATOM 2219 N N . PRO B 1 73 ? -17.656 -20.406 2.568 1 96.88 73 PRO B N 1
ATOM 2220 C CA . PRO B 1 73 ? -17.703 -20.703 1.135 1 96.88 73 PRO B CA 1
ATOM 2221 C C . PRO B 1 73 ? -16.422 -20.328 0.407 1 96.88 73 PRO B C 1
ATOM 2223 O O . PRO B 1 73 ? -15.898 -19.219 0.599 1 96.88 73 PRO B O 1
ATOM 2226 N N . VAL B 1 74 ? -15.898 -21.25 -0.35 1 98.06 74 VAL B N 1
ATOM 2227 C CA . VAL B 1 74 ? -14.727 -21.016 -1.188 1 98.06 74 VAL B CA 1
ATOM 2228 C C . VAL B 1 74 ? -15.109 -21.156 -2.66 1 98.06 74 VAL B C 1
ATOM 2230 O O . VAL B 1 74 ? -15.656 -22.188 -3.066 1 98.06 74 VAL B O 1
ATOM 2233 N N . GLN B 1 75 ? -14.93 -20.141 -3.391 1 98.44 75 GLN B N 1
ATOM 2234 C CA . GLN B 1 75 ? -15.117 -20.188 -4.836 1 98.44 75 GLN B CA 1
ATOM 2235 C C . GLN B 1 75 ? -13.781 -20.203 -5.57 1 98.44 75 GLN B C 1
ATOM 2237 O O . GLN B 1 75 ? -12.93 -19.328 -5.332 1 98.44 75 GLN B O 1
ATOM 2242 N N . ILE B 1 76 ? -13.617 -21.156 -6.402 1 98.56 76 ILE B N 1
ATOM 2243 C CA . ILE B 1 76 ? -12.422 -21.25 -7.234 1 98.56 76 ILE B CA 1
ATOM 2244 C C . ILE B 1 76 ? -12.586 -20.391 -8.484 1 98.56 76 ILE B C 1
ATOM 2246 O O . ILE B 1 76 ? -13.547 -20.562 -9.234 1 98.56 76 ILE B O 1
ATOM 2250 N N . ILE B 1 77 ? -11.648 -19.453 -8.695 1 98.62 77 ILE B N 1
ATOM 2251 C CA . ILE B 1 77 ? -11.734 -18.453 -9.758 1 98.62 77 ILE B CA 1
ATOM 2252 C C . ILE B 1 77 ? -10.539 -18.578 -10.688 1 98.62 77 ILE B C 1
ATOM 2254 O O . ILE B 1 77 ? -9.453 -18.062 -10.391 1 98.62 77 ILE B O 1
ATOM 2258 N N . PRO B 1 78 ? -10.664 -19.109 -11.859 1 98.25 78 PRO B N 1
ATOM 2259 C CA . PRO B 1 78 ? -9.531 -19.297 -12.773 1 98.25 78 PRO B CA 1
ATOM 2260 C C . PRO B 1 78 ? -8.867 -17.969 -13.164 1 98.25 78 PRO B C 1
ATOM 2262 O O . PRO B 1 78 ? -7.664 -17.938 -13.422 1 98.25 78 PRO B O 1
ATOM 2265 N N . GLU B 1 79 ? -9.633 -16.891 -13.148 1 98.62 79 GLU B N 1
ATOM 2266 C CA . GLU B 1 79 ? -9.117 -15.578 -13.492 1 98.62 79 GLU B CA 1
ATOM 2267 C C . GLU B 1 79 ? -8.047 -15.125 -12.492 1 98.62 79 GLU B C 1
ATOM 2269 O O . GLU B 1 79 ? -7.301 -14.188 -12.758 1 98.62 79 GLU B O 1
ATOM 2274 N N . LEU B 1 80 ? -7.918 -15.844 -11.352 1 98.75 80 LEU B N 1
ATOM 2275 C CA . LEU B 1 80 ? -6.949 -15.5 -10.312 1 98.75 80 LEU B CA 1
ATOM 2276 C C . LEU B 1 80 ? -5.703 -16.375 -10.43 1 98.75 80 LEU B C 1
ATOM 2278 O O . LEU B 1 80 ? -4.797 -16.281 -9.594 1 98.75 80 LEU B O 1
ATOM 2282 N N . ASN B 1 81 ? -5.621 -17.203 -11.469 1 98.81 81 ASN B N 1
ATOM 2283 C CA . ASN B 1 81 ? -4.43 -18.031 -11.688 1 98.81 81 ASN B CA 1
ATOM 2284 C C . ASN B 1 81 ? -3.238 -17.172 -12.109 1 98.81 81 ASN B C 1
ATOM 2286 O O . ASN B 1 81 ? -3.408 -16.141 -12.773 1 98.81 81 ASN B O 1
ATOM 2290 N N . GLU B 1 82 ? -2.102 -17.688 -11.742 1 98.69 82 GLU B N 1
ATOM 2291 C CA . GLU B 1 82 ? -0.881 -17.047 -12.219 1 98.69 82 GLU B CA 1
ATOM 2292 C C . GLU B 1 82 ? -0.749 -17.172 -13.734 1 98.69 82 GLU B C 1
ATOM 2294 O O . GLU B 1 82 ? -1.379 -18.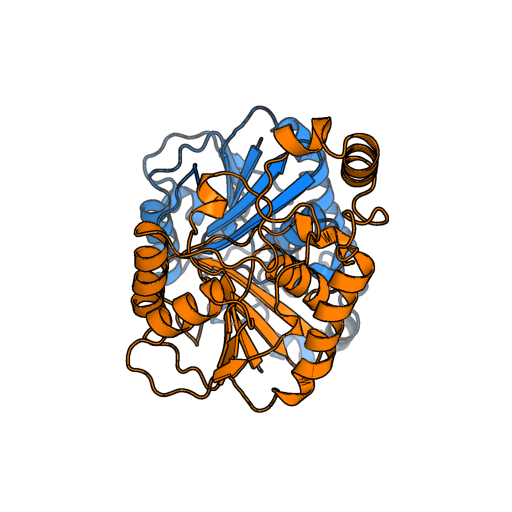031 -14.352 1 98.69 82 GLU B O 1
ATOM 2299 N N . MET B 1 83 ? 0.093 -16.266 -14.305 1 98.44 83 MET B N 1
ATOM 2300 C CA . MET B 1 83 ? 0.393 -16.328 -15.734 1 98.44 83 MET B CA 1
ATOM 2301 C C . MET B 1 83 ? 0.916 -17.703 -16.141 1 98.44 83 MET B C 1
ATOM 2303 O O . MET B 1 83 ? 1.695 -18.312 -15.398 1 98.44 83 MET B O 1
ATOM 2307 N N . PHE B 1 84 ? 0.472 -18.156 -17.297 1 98.44 84 PHE B N 1
ATOM 2308 C CA . PHE B 1 84 ? 0.946 -19.438 -17.828 1 98.44 84 PHE B CA 1
ATOM 2309 C C . PHE B 1 84 ? 2.221 -19.234 -18.641 1 98.44 84 PHE B C 1
ATOM 2311 O O . PHE B 1 84 ? 2.189 -18.625 -19.719 1 98.44 84 PHE B O 1
ATOM 2318 N N . PHE B 1 85 ? 3.354 -19.781 -18.219 1 98.12 85 PHE B N 1
ATOM 2319 C CA . PHE B 1 85 ? 4.645 -19.484 -18.828 1 98.12 85 PHE B CA 1
ATOM 2320 C C . PHE B 1 85 ? 4.965 -20.484 -19.938 1 98.12 85 PHE B C 1
ATOM 2322 O O . PHE B 1 85 ? 6.035 -20.422 -20.547 1 98.12 85 PHE B O 1
ATOM 2329 N N . GLY B 1 86 ? 3.975 -21.5 -20.172 1 98.19 86 GLY B N 1
ATOM 2330 C CA . GLY B 1 86 ? 4.156 -22.438 -21.266 1 98.19 86 GLY B CA 1
ATOM 2331 C C . GLY B 1 86 ? 5.363 -23.328 -21.094 1 98.19 86 GLY B C 1
ATOM 2332 O O . GLY B 1 86 ? 5.523 -23.969 -20.031 1 98.19 86 GLY B O 1
ATOM 2333 N N . ASP B 1 87 ? 6.199 -23.344 -22.109 1 98.12 87 ASP B N 1
ATOM 2334 C CA . ASP B 1 87 ? 7.367 -24.219 -22.109 1 98.12 87 ASP B CA 1
ATOM 2335 C C . ASP B 1 87 ? 8.391 -23.766 -21.062 1 98.12 87 ASP B C 1
ATOM 2337 O O . ASP B 1 87 ? 9.336 -24.5 -20.75 1 98.12 87 ASP B O 1
ATOM 2341 N N . TRP B 1 88 ? 8.227 -22.594 -20.547 1 98.19 88 TRP B N 1
ATOM 2342 C CA . TRP B 1 88 ? 9.195 -22.031 -19.609 1 98.19 88 TRP B CA 1
ATOM 2343 C C . TRP B 1 88 ? 8.906 -22.484 -18.188 1 98.19 88 TRP B C 1
ATOM 2345 O O . TRP B 1 88 ? 9.711 -22.281 -17.281 1 98.19 88 TRP B O 1
ATOM 2355 N N . GLU B 1 89 ? 7.734 -23.141 -17.969 1 98.06 89 GLU B N 1
ATOM 2356 C CA . GLU B 1 89 ? 7.387 -23.609 -16.625 1 98.06 89 GLU B CA 1
ATOM 2357 C C . GLU B 1 89 ? 8.516 -24.453 -16.016 1 98.06 89 GLU B C 1
ATOM 2359 O O . GLU B 1 89 ? 9.039 -25.359 -16.672 1 98.06 89 GLU B O 1
ATOM 2364 N N . MET B 1 90 ? 8.812 -24.062 -14.789 1 97.81 90 MET B N 1
ATOM 2365 C CA . MET B 1 90 ? 9.766 -24.781 -13.945 1 97.81 90 MET B CA 1
ATOM 2366 C C . MET B 1 90 ? 11.172 -24.703 -14.523 1 97.81 90 MET B C 1
ATOM 2368 O O . MET B 1 90 ? 12.016 -25.547 -14.227 1 97.81 90 MET B O 1
ATOM 2372 N N . ARG B 1 91 ? 11.391 -23.703 -15.359 1 97.56 91 ARG B N 1
ATOM 2373 C CA . ARG B 1 91 ? 12.734 -23.453 -15.859 1 97.56 91 ARG B CA 1
ATOM 2374 C C . ARG B 1 91 ? 13.352 -22.234 -15.188 1 97.56 91 ARG B C 1
ATOM 2376 O O . ARG B 1 91 ? 12.641 -21.281 -14.828 1 97.56 91 ARG B O 1
ATOM 2383 N N . HIS B 1 92 ? 14.625 -22.312 -15.055 1 97.62 92 HIS B N 1
ATOM 2384 C CA . HIS B 1 92 ? 15.398 -21.156 -14.586 1 97.62 92 HIS B CA 1
ATOM 2385 C C . HIS B 1 92 ? 15.773 -20.25 -15.742 1 97.62 92 HIS B C 1
ATOM 2387 O O . HIS B 1 92 ? 16 -20.703 -16.859 1 97.62 92 HIS B O 1
ATOM 2393 N N . HIS B 1 93 ? 15.883 -18.969 -15.398 1 96 93 HIS B N 1
ATOM 2394 C CA . HIS B 1 93 ? 16.219 -18.016 -16.453 1 96 93 HIS B CA 1
ATOM 2395 C C . HIS B 1 93 ? 17.531 -18.391 -17.141 1 96 93 HIS B C 1
ATOM 2397 O O . HIS B 1 93 ? 17.672 -18.219 -18.344 1 96 93 HIS B O 1
ATOM 2403 N N . ARG B 1 94 ? 18.453 -18.844 -16.469 1 96.75 94 ARG B N 1
ATOM 2404 C CA . ARG B 1 94 ? 19.75 -19.219 -17 1 96.75 94 ARG B CA 1
ATOM 2405 C C . ARG B 1 94 ? 19.609 -20.312 -18.062 1 96.75 94 ARG B C 1
ATOM 2407 O O . ARG B 1 94 ? 20.328 -20.312 -19.062 1 96.75 94 ARG B O 1
ATOM 2414 N N . ASP B 1 95 ? 18.781 -21.297 -17.75 1 97.5 95 ASP B N 1
ATOM 2415 C CA . ASP B 1 95 ? 18.531 -22.359 -18.719 1 97.5 95 ASP B CA 1
ATOM 2416 C C . ASP B 1 95 ? 17.844 -21.828 -19.969 1 97.5 95 ASP B C 1
ATOM 2418 O O . ASP B 1 95 ? 18.188 -22.219 -21.094 1 97.5 95 ASP B O 1
ATOM 2422 N N . LEU B 1 96 ? 16.922 -20.953 -19.75 1 97.25 96 LEU B N 1
ATOM 2423 C CA . LEU B 1 96 ? 16.141 -20.406 -20.859 1 97.25 96 LEU B CA 1
ATOM 2424 C C . LEU B 1 96 ? 17.016 -19.562 -21.766 1 97.25 96 LEU B C 1
ATOM 2426 O O . LEU B 1 96 ? 16.781 -19.5 -22.984 1 97.25 96 LEU B O 1
ATOM 2430 N N . MET B 1 97 ? 17.984 -18.859 -21.203 1 97.06 97 MET B N 1
ATOM 2431 C CA . MET B 1 97 ? 18.906 -18.062 -22 1 97.06 97 MET B CA 1
ATOM 2432 C C . MET B 1 97 ? 19.625 -18.922 -23.031 1 97.06 97 MET B C 1
ATOM 2434 O O . MET B 1 97 ? 20.125 -18.406 -24.031 1 97.06 97 MET B O 1
ATOM 2438 N N . GLN B 1 98 ? 19.641 -20.25 -22.812 1 96.81 98 GLN B N 1
ATOM 2439 C CA . GLN B 1 98 ? 20.281 -21.188 -23.734 1 96.81 98 GLN B CA 1
ATOM 2440 C C . GLN B 1 98 ? 19.25 -21.984 -24.531 1 96.81 98 GLN B C 1
ATOM 2442 O O . GLN B 1 98 ? 19.328 -22.062 -25.75 1 96.81 98 GLN B O 1
ATOM 2447 N N . GLU B 1 99 ? 18.281 -22.562 -23.906 1 96.88 99 GLU B N 1
ATOM 2448 C CA . GLU B 1 99 ? 17.328 -23.516 -24.469 1 96.88 99 GLU B CA 1
ATOM 2449 C C . GLU B 1 99 ? 16.297 -22.812 -25.359 1 96.88 99 GLU B C 1
ATOM 2451 O O . GLU B 1 99 ? 15.719 -23.438 -26.25 1 96.88 99 GLU B O 1
ATOM 2456 N N . ASP B 1 100 ? 15.984 -21.625 -25.141 1 97.38 100 ASP B N 1
ATOM 2457 C CA . ASP B 1 100 ? 15.039 -20.797 -25.875 1 97.38 100 ASP B CA 1
ATOM 2458 C C . ASP B 1 100 ? 15.523 -19.359 -25.984 1 97.38 100 ASP B C 1
ATOM 2460 O O . ASP B 1 100 ? 14.773 -18.422 -25.672 1 97.38 100 ASP B O 1
ATOM 2464 N N . ALA B 1 101 ? 16.75 -19.172 -26.359 1 97.31 101 ALA B N 1
ATOM 2465 C CA . ALA B 1 101 ? 17.516 -17.938 -26.266 1 97.31 101 ALA B CA 1
ATOM 2466 C C . ALA B 1 101 ? 16.812 -16.781 -26.984 1 97.31 101 ALA B C 1
ATOM 2468 O O . ALA B 1 101 ? 16.656 -15.695 -26.422 1 97.31 101 ALA B O 1
ATOM 2469 N N . GLU B 1 102 ? 16.359 -17.016 -28.172 1 97.44 102 GLU B N 1
ATOM 2470 C CA . GLU B 1 102 ? 15.766 -15.961 -28.969 1 97.44 102 GLU B CA 1
ATOM 2471 C C . GLU B 1 102 ? 14.477 -15.445 -28.344 1 97.44 102 GLU B C 1
ATOM 2473 O O . GLU B 1 102 ? 14.32 -14.242 -28.125 1 97.44 102 GLU B O 1
ATOM 2478 N N . ASN B 1 103 ? 13.617 -16.359 -28.016 1 97.44 103 ASN B N 1
ATOM 2479 C CA . ASN B 1 103 ? 12.336 -15.953 -27.453 1 97.44 103 ASN B CA 1
ATOM 2480 C C . ASN B 1 103 ? 12.5 -15.352 -26.062 1 97.44 103 ASN B C 1
ATOM 2482 O O . ASN B 1 103 ? 11.789 -14.406 -25.688 1 97.44 103 ASN B O 1
ATOM 2486 N N . TYR B 1 104 ? 13.352 -15.914 -25.312 1 97.81 104 TYR B N 1
ATOM 2487 C CA . TYR B 1 104 ? 13.586 -15.398 -23.969 1 97.81 104 TYR B CA 1
ATOM 2488 C C . TYR B 1 104 ? 14.148 -13.984 -24.016 1 97.81 104 TYR B C 1
ATOM 2490 O O . TYR B 1 104 ? 13.734 -13.117 -23.234 1 97.81 104 TYR B O 1
ATOM 2498 N N . SER B 1 105 ? 15.086 -13.773 -24.859 1 97.75 105 SER B N 1
ATOM 2499 C CA . SER B 1 105 ? 15.641 -12.438 -25.047 1 97.75 105 SER B CA 1
ATOM 2500 C C . SER B 1 105 ? 14.57 -11.445 -25.469 1 97.75 105 SER B C 1
ATOM 2502 O O . SER B 1 105 ? 14.539 -10.312 -24.984 1 97.75 105 SER B O 1
ATOM 2504 N N . ALA B 1 106 ? 13.742 -11.852 -26.375 1 97.62 106 ALA B N 1
ATOM 2505 C CA . ALA B 1 106 ? 12.641 -11 -26.828 1 97.62 106 ALA B CA 1
ATOM 2506 C C . ALA B 1 106 ? 11.734 -10.625 -25.656 1 97.62 106 ALA B C 1
ATOM 2508 O O . ALA B 1 106 ? 11.32 -9.469 -25.531 1 97.62 106 ALA B O 1
ATOM 2509 N N . TRP B 1 107 ? 11.453 -11.57 -24.828 1 96.94 107 TRP B N 1
ATOM 2510 C CA . TRP B 1 107 ? 10.578 -11.352 -23.688 1 96.94 107 TRP B CA 1
ATOM 2511 C C . TRP B 1 107 ? 11.227 -10.43 -22.656 1 96.94 107 TRP B C 1
ATOM 2513 O O . TRP B 1 107 ? 10.586 -9.523 -22.125 1 96.94 107 TRP B O 1
ATOM 2523 N N . CYS B 1 108 ? 12.492 -10.586 -22.359 1 96.19 108 CYS B N 1
ATOM 2524 C CA . CYS B 1 108 ? 13.219 -9.727 -21.438 1 96.19 108 CYS B CA 1
ATOM 2525 C C . CYS B 1 108 ? 13.211 -8.281 -21.906 1 96.19 108 CYS B C 1
ATOM 2527 O O . CYS B 1 108 ? 13.125 -7.352 -21.109 1 96.19 108 CYS B O 1
ATOM 2529 N N . ASN B 1 109 ? 13.219 -8.109 -23.203 1 96.06 109 ASN B N 1
ATOM 2530 C CA . ASN B 1 109 ? 13.289 -6.777 -23.797 1 96.06 109 ASN B CA 1
ATOM 2531 C C . ASN B 1 109 ? 11.906 -6.141 -23.891 1 96.06 109 ASN B C 1
ATOM 2533 O O . ASN B 1 109 ? 11.773 -4.914 -23.844 1 96.06 109 ASN B O 1
ATOM 2537 N N . ASP B 1 110 ? 10.891 -6.988 -24.078 1 97.5 110 ASP B N 1
ATOM 2538 C CA . ASP B 1 110 ? 9.531 -6.504 -24.266 1 97.5 110 ASP B CA 1
ATOM 2539 C C . ASP B 1 110 ? 8.516 -7.492 -23.703 1 97.5 110 ASP B C 1
ATOM 2541 O O . ASP B 1 110 ? 7.734 -8.086 -24.453 1 97.5 110 ASP B O 1
ATOM 2545 N N . TRP B 1 111 ? 8.531 -7.52 -22.422 1 95.94 111 TRP B N 1
ATOM 2546 C CA . TRP B 1 111 ? 7.688 -8.477 -21.719 1 95.94 111 TRP B CA 1
ATOM 2547 C C . TRP B 1 111 ? 6.211 -8.195 -21.953 1 95.94 111 TRP B C 1
ATOM 2549 O O . TRP B 1 111 ? 5.363 -9.07 -21.781 1 95.94 111 TRP B O 1
ATOM 2559 N N . GLN B 1 112 ? 5.824 -7.02 -22.328 1 96.5 112 GLN B N 1
ATOM 2560 C CA . GLN B 1 112 ? 4.43 -6.641 -22.531 1 96.5 112 GLN B CA 1
ATOM 2561 C C . GLN B 1 112 ? 3.865 -7.258 -23.812 1 96.5 112 GLN B C 1
ATOM 2563 O O . GLN B 1 112 ? 2.66 -7.508 -23.906 1 96.5 112 GLN B O 1
ATOM 2568 N N . HIS B 1 113 ? 4.766 -7.512 -24.781 1 96.94 113 HIS B N 1
ATOM 2569 C CA . HIS B 1 113 ? 4.25 -7.945 -26.078 1 96.94 113 HIS B CA 1
ATOM 2570 C C . HIS B 1 113 ? 4.793 -9.32 -26.453 1 96.94 113 HIS B C 1
ATOM 2572 O O . HIS B 1 113 ? 4.141 -10.07 -27.172 1 96.94 113 HIS B O 1
ATOM 2578 N N . ALA B 1 114 ? 6.012 -9.656 -26.062 1 97.44 114 ALA B N 1
ATOM 2579 C CA . ALA B 1 114 ? 6.543 -10.992 -26.312 1 97.44 114 ALA B CA 1
ATOM 2580 C C . ALA B 1 114 ? 5.844 -12.031 -25.438 1 97.44 114 ALA B C 1
ATOM 2582 O O . ALA B 1 114 ? 5.426 -11.734 -24.312 1 97.44 114 ALA B O 1
ATOM 2583 N N . ILE B 1 115 ? 5.73 -13.25 -26 1 98.19 115 ILE B N 1
ATOM 2584 C CA . ILE B 1 115 ? 4.977 -14.312 -25.328 1 98.19 115 ILE B CA 1
ATOM 2585 C C . ILE B 1 115 ? 5.895 -15.5 -25.047 1 98.19 115 ILE B C 1
ATOM 2587 O O . ILE B 1 115 ? 6.629 -15.945 -25.938 1 98.19 115 ILE B O 1
ATOM 2591 N N . PRO B 1 116 ? 5.91 -15.984 -23.812 1 98 116 PRO B N 1
ATOM 2592 C CA . PRO B 1 116 ? 6.641 -17.234 -23.594 1 98 116 PRO B CA 1
ATOM 2593 C C . PRO B 1 116 ? 6.234 -18.344 -24.562 1 98 116 PRO B C 1
ATOM 2595 O O . PRO B 1 116 ? 5.059 -18.453 -24.922 1 98 116 PRO B O 1
ATOM 2598 N N . THR B 1 117 ? 7.176 -19.203 -24.938 1 98.06 117 THR B N 1
ATOM 2599 C CA . THR B 1 117 ? 6.891 -20.25 -25.922 1 98.06 117 THR B CA 1
ATOM 2600 C C . THR B 1 117 ? 5.758 -21.141 -25.422 1 98.06 117 THR B C 1
ATOM 2602 O O . THR B 1 117 ? 5.867 -21.781 -24.375 1 98.06 117 THR B O 1
ATOM 2605 N N . ASN B 1 118 ? 4.609 -21.109 -26.188 1 97.94 118 ASN B N 1
ATOM 2606 C CA . ASN B 1 118 ? 3.402 -21.875 -25.906 1 97.94 118 ASN B CA 1
ATOM 2607 C C . ASN B 1 118 ? 2.762 -21.469 -24.578 1 97.94 118 ASN B C 1
ATOM 2609 O O . ASN B 1 118 ? 2.137 -22.297 -23.906 1 97.94 118 ASN B O 1
ATOM 2613 N N . GLY B 1 119 ? 3.051 -20.266 -24.188 1 98.19 119 GLY B N 1
ATOM 2614 C CA . GLY B 1 119 ? 2.48 -19.734 -22.953 1 98.19 119 GLY B CA 1
ATOM 2615 C C . GLY B 1 119 ? 1.471 -18.625 -23.188 1 98.19 119 GLY B C 1
ATOM 2616 O O . GLY B 1 119 ? 0.892 -18.531 -24.266 1 98.19 119 GLY B O 1
ATOM 2617 N N . GLU B 1 120 ? 1.179 -17.953 -22.156 1 97.75 120 GLU B N 1
ATOM 2618 C CA . GLU B 1 120 ? 0.273 -16.812 -22.125 1 97.75 120 GLU B CA 1
ATOM 2619 C C . GLU B 1 120 ? 1.041 -15.492 -22.219 1 97.75 120 GLU B C 1
ATOM 2621 O O . GLU B 1 120 ? 2.057 -15.305 -21.547 1 97.75 120 GLU B O 1
ATOM 2626 N N . GLY B 1 121 ? 0.6 -14.594 -23.109 1 98.06 121 GLY B N 1
ATOM 2627 C CA . GLY B 1 121 ? 1.181 -13.258 -23.125 1 98.06 121 GLY B CA 1
ATOM 2628 C C . GLY B 1 121 ? 0.646 -12.359 -22.031 1 98.06 121 GLY B C 1
ATOM 2629 O O . GLY B 1 121 ? -0.405 -12.641 -21.453 1 98.06 121 GLY B O 1
ATOM 2630 N N . PHE B 1 122 ? 1.339 -11.273 -21.828 1 98.25 122 PHE B N 1
ATOM 2631 C CA . PHE B 1 122 ? 0.957 -10.344 -20.781 1 98.25 122 PHE B CA 1
ATOM 2632 C C . PHE B 1 122 ? -0.426 -9.758 -21.047 1 98.25 122 PHE B C 1
ATOM 2634 O O . PHE B 1 122 ? -1.213 -9.562 -20.125 1 98.25 122 PHE B O 1
ATOM 2641 N N . GLN B 1 123 ? -0.75 -9.484 -22.266 1 97.88 123 GLN B N 1
ATOM 2642 C CA . GLN B 1 123 ? -2.049 -8.914 -22.609 1 97.88 123 GLN B CA 1
ATOM 2643 C C . GLN B 1 123 ? -3.182 -9.867 -22.234 1 97.88 123 GLN B C 1
ATOM 2645 O O . GLN B 1 123 ? -4.18 -9.453 -21.641 1 97.88 123 GLN B O 1
ATOM 2650 N N . ALA B 1 124 ? -3.012 -11.094 -22.609 1 98.25 124 ALA B N 1
ATOM 2651 C CA . ALA B 1 124 ? -4.02 -12.094 -22.281 1 98.25 124 ALA B CA 1
ATOM 2652 C C . ALA B 1 124 ? -4.137 -12.273 -20.766 1 98.25 124 ALA B C 1
ATOM 2654 O O . ALA B 1 124 ? -5.246 -12.352 -20.234 1 98.25 124 ALA B O 1
ATOM 2655 N N . PHE B 1 125 ? -2.996 -12.352 -20.172 1 98.62 125 PHE B N 1
ATOM 2656 C CA . PHE B 1 125 ? -2.938 -12.445 -18.719 1 98.62 125 PHE B CA 1
ATOM 2657 C C . PHE B 1 125 ? -3.666 -11.273 -18.062 1 98.62 125 PHE B C 1
ATOM 2659 O O . PHE B 1 125 ? -4.527 -11.477 -17.203 1 98.62 125 PHE B O 1
ATOM 2666 N N . SER B 1 126 ? -3.326 -10.039 -18.453 1 98.62 126 SER B N 1
ATOM 2667 C CA . SER B 1 126 ? -3.941 -8.828 -17.922 1 98.62 126 SER B CA 1
ATOM 2668 C C . SER B 1 126 ? -5.449 -8.82 -18.156 1 98.62 126 SER B C 1
ATOM 2670 O O . SER B 1 126 ? -6.223 -8.469 -17.266 1 98.62 126 SER B O 1
ATOM 2672 N N . GLN B 1 127 ? -5.863 -9.266 -19.297 1 98.38 127 GLN B N 1
ATOM 2673 C CA . GLN B 1 127 ? -7.281 -9.289 -19.641 1 98.38 127 GLN B CA 1
ATOM 2674 C C . GLN B 1 127 ? -8.047 -10.273 -18.75 1 98.38 127 GLN B C 1
ATOM 2676 O O . GLN B 1 127 ? -9.195 -10.016 -18.375 1 98.38 127 GLN B O 1
ATOM 2681 N N . ARG B 1 128 ? -7.414 -11.352 -18.516 1 97.75 128 ARG B N 1
ATOM 2682 C CA . ARG B 1 128 ? -8.031 -12.336 -17.625 1 97.75 128 ARG B CA 1
ATOM 2683 C C . ARG B 1 128 ? -8.273 -11.75 -16.234 1 97.75 128 ARG B C 1
ATOM 2685 O O . ARG B 1 128 ? -9.359 -11.898 -15.68 1 97.75 128 ARG B O 1
ATOM 2692 N N . VAL B 1 129 ? -7.336 -11.078 -15.695 1 98.44 129 VAL B N 1
ATOM 2693 C CA . VAL B 1 129 ? -7.473 -10.445 -14.391 1 98.44 129 VAL B CA 1
ATOM 2694 C C . VAL B 1 129 ? -8.516 -9.336 -14.461 1 98.44 129 VAL B C 1
ATOM 2696 O O . VAL B 1 129 ? -9.305 -9.156 -13.523 1 98.44 129 VAL B O 1
ATOM 2699 N N . GLU B 1 130 ? -8.57 -8.633 -15.586 1 98.44 130 GLU B N 1
ATOM 2700 C CA . GLU B 1 130 ? -9.555 -7.574 -15.789 1 98.44 130 GLU B CA 1
ATOM 2701 C C . GLU B 1 130 ? -10.977 -8.133 -15.773 1 98.44 130 GLU B C 1
ATOM 2703 O O . GLU B 1 130 ? -11.906 -7.465 -15.305 1 98.44 130 GLU B O 1
ATOM 2708 N N . ARG B 1 131 ? -11.133 -9.281 -16.297 1 98.25 131 ARG B N 1
ATOM 2709 C CA . ARG B 1 131 ? -12.438 -9.922 -16.266 1 98.25 131 ARG B CA 1
ATOM 2710 C C . ARG B 1 131 ? -12.891 -10.18 -14.828 1 98.25 131 ARG B C 1
ATOM 2712 O O . ARG B 1 131 ? -14.07 -10.031 -14.508 1 98.25 131 ARG B O 1
ATOM 2719 N N . PHE B 1 132 ? -12.008 -10.562 -14.039 1 98.5 132 PHE B N 1
ATOM 2720 C CA . PHE B 1 132 ? -12.328 -10.727 -12.625 1 98.5 132 PHE B CA 1
ATOM 2721 C C . PHE B 1 132 ? -12.742 -9.398 -12.008 1 98.5 132 PHE B C 1
ATOM 2723 O O . PHE B 1 132 ? -13.742 -9.328 -11.289 1 98.5 132 PHE B O 1
ATOM 2730 N N . ILE B 1 133 ? -11.992 -8.328 -12.258 1 97.94 133 ILE B N 1
ATOM 2731 C CA . ILE B 1 133 ? -12.281 -7 -11.727 1 97.94 133 ILE B CA 1
ATOM 2732 C C . ILE B 1 133 ? -13.68 -6.562 -12.156 1 97.94 133 ILE B C 1
ATOM 2734 O O . ILE B 1 133 ? -14.438 -6.012 -11.359 1 97.94 133 ILE B O 1
ATOM 2738 N N . ALA B 1 134 ? -13.992 -6.863 -13.398 1 96.56 134 ALA B N 1
ATOM 2739 C CA . ALA B 1 134 ? -15.305 -6.496 -13.938 1 96.56 134 ALA B CA 1
ATOM 2740 C C . ALA B 1 134 ? -16.422 -7.223 -13.203 1 96.56 134 ALA B C 1
ATOM 2742 O O . ALA B 1 134 ? -17.547 -6.723 -13.125 1 96.56 134 ALA B O 1
ATOM 2743 N N . ARG B 1 135 ? -16.109 -8.352 -12.625 1 95.44 135 ARG B N 1
ATOM 2744 C CA . ARG B 1 135 ? -17.109 -9.188 -11.961 1 95.44 135 ARG B CA 1
ATOM 2745 C C . ARG B 1 135 ? -17.234 -8.828 -10.484 1 95.44 135 ARG B C 1
ATOM 2747 O O . ARG B 1 135 ? -18.109 -9.336 -9.789 1 95.44 135 ARG B O 1
ATOM 2754 N N . LEU B 1 136 ? -16.438 -7.977 -9.969 1 95.31 136 LEU B N 1
ATOM 2755 C CA . LEU B 1 136 ? -16.422 -7.66 -8.547 1 95.31 136 LEU B CA 1
ATOM 2756 C C . LEU B 1 136 ? -17.766 -7.074 -8.117 1 95.31 136 LEU B C 1
ATOM 2758 O O . LEU B 1 136 ? -18.172 -7.215 -6.957 1 95.31 136 LEU B O 1
ATOM 2762 N N . SER B 1 137 ? -18.438 -6.387 -9.031 1 92.25 137 SER B N 1
ATOM 2763 C CA . SER B 1 137 ? -19.75 -5.809 -8.719 1 92.25 137 SER B CA 1
ATOM 2764 C C . SER B 1 137 ? -20.734 -6.887 -8.297 1 92.25 137 SER B C 1
ATOM 2766 O O . SER B 1 137 ? -21.703 -6.605 -7.57 1 92.25 137 SER B O 1
ATOM 2768 N N . GLU B 1 138 ? -20.469 -8.156 -8.734 1 93.62 138 GLU B N 1
ATOM 2769 C CA . GLU B 1 138 ? -21.328 -9.281 -8.375 1 93.62 138 GLU B CA 1
ATOM 2770 C C . GLU B 1 138 ? -21.188 -9.625 -6.891 1 93.62 138 GLU B C 1
ATOM 2772 O O . GLU B 1 138 ? -22.047 -10.312 -6.324 1 93.62 138 GLU B O 1
ATOM 2777 N N . PHE B 1 139 ? -20.109 -9.125 -6.285 1 94.25 139 PHE B N 1
ATOM 2778 C CA . PHE B 1 139 ? -19.812 -9.492 -4.906 1 94.25 139 PHE B CA 1
ATOM 2779 C C . PHE B 1 139 ? -20.062 -8.328 -3.963 1 94.25 139 PHE B C 1
ATOM 2781 O O . PHE B 1 139 ? -19.641 -8.352 -2.805 1 94.25 139 PHE B O 1
ATOM 2788 N N . GLN B 1 140 ? -20.688 -7.297 -4.387 1 91.12 140 GLN B N 1
ATOM 2789 C CA . GLN B 1 140 ? -20.812 -6.043 -3.65 1 91.12 140 GLN B CA 1
ATOM 2790 C C . GLN B 1 140 ? -21.656 -6.215 -2.395 1 91.12 140 GLN B C 1
ATOM 2792 O O . GLN B 1 140 ? -21.672 -5.348 -1.519 1 91.12 140 GLN B O 1
ATOM 2797 N N . HIS B 1 141 ? -22.406 -7.297 -2.287 1 93.44 141 HIS B N 1
ATOM 2798 C CA . HIS B 1 141 ? -23.25 -7.523 -1.113 1 93.44 141 HIS B CA 1
ATOM 2799 C C . HIS B 1 141 ? -22.438 -8.117 0.036 1 93.44 141 HIS B C 1
ATOM 2801 O O . HIS B 1 141 ? -22.906 -8.164 1.174 1 93.44 141 HIS B O 1
ATOM 2807 N N . TYR B 1 142 ? -21.234 -8.609 -0.267 1 95.69 142 TYR B N 1
ATOM 2808 C CA . TYR B 1 142 ? -20.328 -9.094 0.773 1 95.69 142 TYR B CA 1
ATOM 2809 C C . TYR B 1 142 ? -19.516 -7.949 1.364 1 95.69 142 TYR B C 1
ATOM 2811 O O . TYR B 1 142 ? -19.234 -6.961 0.68 1 95.69 142 TYR B O 1
ATOM 2819 N N . GLN B 1 143 ? -19.141 -8.078 2.605 1 96 143 GLN B N 1
ATOM 2820 C CA . GLN B 1 143 ? -18.359 -7.031 3.268 1 96 143 GLN B CA 1
ATOM 2821 C C . GLN B 1 143 ? -16.875 -7.359 3.252 1 96 143 GLN B C 1
ATOM 2823 O O . GLN B 1 143 ? -16.047 -6.523 2.869 1 96 143 GLN B O 1
ATOM 2828 N N . ASN B 1 144 ? -16.516 -8.57 3.664 1 97.75 144 ASN B N 1
ATOM 2829 C CA . ASN B 1 144 ? -15.125 -9.031 3.713 1 97.75 144 ASN B CA 1
ATOM 2830 C C . ASN B 1 144 ? -14.898 -10.234 2.805 1 97.75 144 ASN B C 1
ATOM 2832 O O . ASN B 1 144 ? -15.43 -11.32 3.061 1 97.75 144 ASN B O 1
ATOM 2836 N N . ILE B 1 145 ? -14.148 -10.055 1.805 1 98.31 145 ILE B N 1
ATOM 2837 C CA . ILE B 1 145 ? -13.836 -11.133 0.875 1 98.31 145 ILE B CA 1
ATOM 2838 C C . ILE B 1 145 ? -12.336 -11.422 0.916 1 98.31 145 ILE B C 1
ATOM 2840 O O . ILE B 1 145 ? -11.516 -10.516 0.744 1 98.31 145 ILE B O 1
ATOM 2844 N N . LEU B 1 146 ? -11.953 -12.656 1.186 1 98.75 146 LEU B N 1
ATOM 2845 C CA . LEU B 1 146 ? -10.562 -13.086 1.129 1 98.75 146 LEU B CA 1
ATOM 2846 C C . LEU B 1 146 ? -10.188 -13.547 -0.276 1 98.75 146 LEU B C 1
ATOM 2848 O O 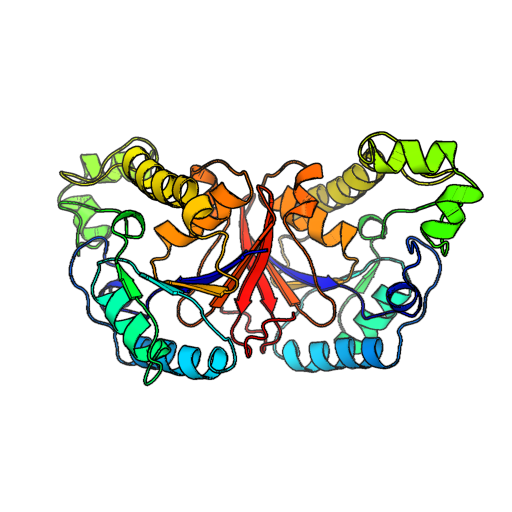. LEU B 1 146 ? -10.875 -14.391 -0.855 1 98.75 146 LEU B O 1
ATOM 2852 N N . VAL B 1 147 ? -9.188 -12.961 -0.834 1 98.94 147 VAL B N 1
ATOM 2853 C CA . VAL B 1 147 ? -8.68 -13.344 -2.146 1 98.94 147 VAL B CA 1
ATOM 2854 C C . VAL B 1 147 ? -7.301 -13.992 -1.994 1 98.94 147 VAL B C 1
ATOM 2856 O O . VAL B 1 147 ? -6.371 -13.359 -1.484 1 98.94 147 VAL B O 1
ATOM 2859 N N . VAL B 1 148 ? -7.121 -15.242 -2.381 1 98.94 148 VAL B N 1
ATOM 2860 C CA . VAL B 1 148 ? -5.863 -15.977 -2.314 1 98.94 148 VAL B CA 1
ATOM 2861 C C . VAL B 1 148 ? -5.348 -16.25 -3.727 1 98.94 148 VAL B C 1
ATOM 2863 O O . VAL B 1 148 ? -6 -16.938 -4.512 1 98.94 148 VAL B O 1
ATOM 2866 N N . SER B 1 149 ? -4.219 -15.719 -4.016 1 98.94 149 SER B N 1
ATOM 2867 C CA . SER B 1 149 ? -3.732 -15.766 -5.391 1 98.94 149 SER B CA 1
ATOM 2868 C C . SER B 1 149 ? -2.213 -15.656 -5.441 1 98.94 149 SER B C 1
ATOM 2870 O O . SER B 1 149 ? -1.512 -16.266 -4.637 1 98.94 149 SER B O 1
ATOM 2872 N N . HIS B 1 150 ? -1.701 -14.992 -6.457 1 98.88 150 HIS B N 1
ATOM 2873 C CA . HIS B 1 150 ? -0.279 -14.984 -6.781 1 98.88 150 HIS B CA 1
ATOM 2874 C C . HIS B 1 150 ? 0.245 -13.562 -6.93 1 98.88 150 HIS B C 1
ATOM 2876 O O . HIS B 1 150 ? -0.538 -12.617 -7.086 1 98.88 150 HIS B O 1
ATOM 2882 N N . GLN B 1 151 ? 1.563 -13.477 -6.867 1 98.25 151 GLN B N 1
ATOM 2883 C CA . GLN B 1 151 ? 2.213 -12.172 -6.938 1 98.25 151 GLN B CA 1
ATOM 2884 C C . GLN B 1 151 ? 1.771 -11.398 -8.18 1 98.25 151 GLN B C 1
ATOM 2886 O O . GLN B 1 151 ? 1.317 -10.258 -8.086 1 98.25 151 GLN B O 1
ATOM 2891 N N . GLY B 1 152 ? 1.927 -12.031 -9.359 1 98.31 152 GLY B N 1
ATOM 2892 C CA . GLY B 1 152 ? 1.582 -11.344 -10.586 1 98.31 152 GLY B CA 1
ATOM 2893 C C . GLY B 1 152 ? 0.135 -10.891 -10.633 1 98.31 152 GLY B C 1
ATOM 2894 O O . GLY B 1 152 ? -0.154 -9.758 -11.031 1 98.31 152 GLY B O 1
ATOM 2895 N N . VAL B 1 153 ? -0.75 -11.695 -10.203 1 98.88 153 VAL B N 1
ATOM 2896 C CA . VAL B 1 153 ? -2.182 -11.422 -10.25 1 98.88 153 VAL B CA 1
ATOM 2897 C C . VAL B 1 153 ? -2.531 -10.312 -9.258 1 98.88 153 VAL B C 1
ATOM 2899 O O . VAL B 1 153 ? -3.213 -9.344 -9.609 1 98.88 153 VAL B O 1
ATOM 2902 N N . LEU B 1 154 ? -2.066 -10.414 -8.062 1 98.94 154 LEU B N 1
ATOM 2903 C CA . LEU B 1 154 ? -2.432 -9.469 -7.012 1 98.94 154 LEU B CA 1
ATOM 2904 C C . LEU B 1 154 ? -1.849 -8.086 -7.289 1 98.94 154 LEU B C 1
ATOM 2906 O O . LEU B 1 154 ? -2.502 -7.074 -7.035 1 98.94 154 LEU B O 1
ATOM 2910 N N . SER B 1 155 ? -0.619 -8.055 -7.762 1 98.81 155 SER B N 1
ATOM 2911 C CA . SER B 1 155 ? -0.027 -6.777 -8.141 1 98.81 155 SER B CA 1
ATOM 2912 C C . SER B 1 155 ? -0.832 -6.102 -9.242 1 98.81 155 SER B C 1
ATOM 2914 O O . SER B 1 155 ? -1.073 -4.895 -9.188 1 98.81 155 SER B O 1
ATOM 2916 N N . LEU B 1 156 ? -1.211 -6.871 -10.219 1 98.75 156 LEU B N 1
ATOM 2917 C CA . LEU B 1 156 ? -2.029 -6.363 -11.312 1 98.75 156 LEU B CA 1
ATOM 2918 C C . LEU B 1 156 ? -3.393 -5.902 -10.805 1 98.75 156 LEU B C 1
ATOM 2920 O O . LEU B 1 156 ? -3.875 -4.836 -11.195 1 98.75 156 LEU B O 1
ATOM 2924 N N . LEU B 1 157 ? -4 -6.691 -9.977 1 98.81 157 LEU B N 1
ATOM 2925 C CA . LEU B 1 157 ? -5.293 -6.371 -9.383 1 98.81 157 LEU B CA 1
ATOM 2926 C C . LEU B 1 157 ? -5.234 -5.031 -8.656 1 98.81 157 LEU B C 1
ATOM 2928 O O . LEU B 1 157 ? -6.098 -4.172 -8.859 1 98.81 157 LEU B O 1
ATOM 2932 N N . ILE B 1 158 ? -4.246 -4.816 -7.832 1 98.81 158 ILE B N 1
ATOM 2933 C CA . ILE B 1 158 ? -4.078 -3.576 -7.082 1 98.81 158 ILE B CA 1
ATOM 2934 C C . ILE B 1 158 ? -3.945 -2.402 -8.055 1 98.81 158 ILE B C 1
ATOM 2936 O O . ILE B 1 158 ? -4.684 -1.419 -7.949 1 98.81 158 ILE B O 1
ATOM 2940 N N . ALA B 1 159 ? -3.025 -2.566 -9 1 98.81 159 ALA B N 1
ATOM 2941 C CA . ALA B 1 159 ? -2.773 -1.488 -9.953 1 98.81 159 ALA B CA 1
ATOM 2942 C C . ALA B 1 159 ? -4.051 -1.096 -10.688 1 98.81 159 ALA B C 1
ATOM 2944 O O . ALA B 1 159 ? -4.395 0.087 -10.758 1 98.81 159 ALA B O 1
ATOM 2945 N N . ARG B 1 160 ? -4.773 -2.049 -11.172 1 98.56 160 ARG B N 1
ATOM 2946 C CA . ARG B 1 160 ? -5.949 -1.78 -11.992 1 98.56 160 ARG B CA 1
ATOM 2947 C C . ARG B 1 160 ? -7.082 -1.203 -11.148 1 98.56 160 ARG B C 1
ATOM 2949 O O . ARG B 1 160 ? -7.785 -0.29 -11.594 1 98.56 160 ARG B O 1
ATOM 2956 N N . LEU B 1 161 ? -7.246 -1.691 -9.977 1 98.38 161 LEU B N 1
ATOM 2957 C CA . LEU B 1 161 ? -8.336 -1.226 -9.125 1 98.38 161 LEU B CA 1
ATOM 2958 C C . LEU B 1 161 ? -8.141 0.242 -8.758 1 98.38 161 LEU B C 1
ATOM 2960 O O . LEU B 1 161 ? -9.117 0.981 -8.609 1 98.38 161 LEU B O 1
ATOM 2964 N N . ILE B 1 162 ? -6.883 0.661 -8.625 1 98.31 162 ILE B N 1
ATOM 2965 C CA . ILE B 1 162 ? -6.676 2.049 -8.227 1 98.31 162 ILE B CA 1
ATOM 2966 C C . ILE B 1 162 ? -6.445 2.912 -9.461 1 98.31 162 ILE B C 1
ATOM 2968 O O . ILE B 1 162 ? -5.895 4.012 -9.367 1 98.31 162 ILE B O 1
ATOM 2972 N N . GLY B 1 163 ? -6.695 2.375 -10.617 1 97.56 163 GLY B N 1
ATOM 2973 C CA . GLY B 1 163 ? -6.836 3.17 -11.828 1 97.56 163 GLY B CA 1
ATOM 2974 C C . GLY B 1 163 ? -5.543 3.281 -12.617 1 97.56 163 GLY B C 1
ATOM 2975 O O . GLY B 1 163 ? -5.41 4.156 -13.477 1 97.56 163 GLY B O 1
ATOM 2976 N N . MET B 1 164 ? -4.578 2.463 -12.391 1 98.5 164 MET B N 1
ATOM 2977 C CA . MET B 1 164 ? -3.314 2.5 -13.125 1 98.5 164 MET B CA 1
ATOM 2978 C C . MET B 1 164 ? -3.346 1.546 -14.312 1 98.5 164 MET B C 1
ATOM 2980 O O . MET B 1 164 ? -4.156 0.617 -14.344 1 98.5 164 MET B O 1
ATOM 2984 N N . PRO B 1 165 ? -2.51 1.809 -15.32 1 98.31 165 PRO B N 1
ATOM 2985 C CA . PRO B 1 165 ? -2.391 0.823 -16.391 1 98.31 165 PRO B CA 1
ATOM 2986 C C . PRO B 1 165 ? -1.791 -0.499 -15.922 1 98.31 165 PRO B C 1
ATOM 2988 O O . PRO B 1 165 ? -1.149 -0.547 -14.875 1 98.31 165 PRO B O 1
ATOM 2991 N N . ALA B 1 166 ? -1.987 -1.534 -16.703 1 98.31 166 ALA B N 1
ATOM 2992 C CA . ALA B 1 166 ? -1.593 -2.885 -16.312 1 98.31 166 ALA B CA 1
ATOM 2993 C C . ALA B 1 166 ? -0.089 -2.965 -16.062 1 98.31 166 ALA B C 1
ATOM 2995 O O . ALA B 1 166 ? 0.356 -3.617 -15.109 1 98.31 166 ALA B O 1
ATOM 2996 N N . GLU B 1 167 ? 0.702 -2.326 -16.828 1 97.62 167 GLU B N 1
ATOM 2997 C CA . GLU B 1 167 ? 2.156 -2.428 -16.75 1 97.62 167 GLU B CA 1
ATOM 2998 C C . GLU B 1 167 ? 2.682 -1.787 -15.469 1 97.62 167 GLU B C 1
ATOM 3000 O O . GLU B 1 167 ? 3.836 -1.996 -15.094 1 97.62 167 GLU B O 1
ATOM 3005 N N . ALA B 1 168 ? 1.833 -1.001 -14.758 1 98.31 168 ALA B N 1
ATOM 3006 C CA . ALA B 1 168 ? 2.23 -0.357 -13.508 1 98.31 168 ALA B CA 1
ATOM 3007 C C . ALA B 1 168 ? 2.209 -1.349 -12.344 1 98.31 168 ALA B C 1
ATOM 3009 O O . ALA B 1 168 ? 2.527 -0.991 -11.211 1 98.31 168 ALA B O 1
ATOM 3010 N N . MET B 1 169 ? 1.889 -2.625 -12.633 1 98.19 169 MET B N 1
ATOM 3011 C CA . MET B 1 169 ? 1.817 -3.652 -11.602 1 98.19 169 MET B CA 1
ATOM 3012 C C . MET B 1 169 ? 3.152 -3.789 -10.875 1 98.19 169 MET B C 1
ATOM 3014 O O . MET B 1 169 ? 3.193 -4.203 -9.719 1 98.19 169 MET B O 1
ATOM 3018 N N . TRP B 1 170 ? 4.227 -3.354 -11.516 1 97.56 170 TRP B N 1
ATOM 3019 C CA . TRP B 1 170 ? 5.57 -3.533 -10.969 1 97.56 170 TRP B CA 1
ATOM 3020 C C . TRP B 1 170 ? 5.816 -2.578 -9.805 1 97.56 170 TRP B C 1
ATOM 3022 O O . TRP B 1 170 ? 6.789 -2.734 -9.062 1 97.56 170 TRP B O 1
ATOM 3032 N N . HIS B 1 171 ? 4.977 -1.594 -9.586 1 98.69 171 HIS B N 1
ATOM 3033 C CA . HIS B 1 171 ? 5.102 -0.667 -8.469 1 98.69 171 HIS B CA 1
ATOM 3034 C C . HIS B 1 171 ? 4.641 -1.313 -7.164 1 98.69 171 HIS B C 1
ATOM 3036 O O . HIS B 1 171 ? 4.84 -0.755 -6.082 1 98.69 171 HIS B O 1
ATOM 3042 N N . PHE B 1 172 ? 4.047 -2.514 -7.27 1 98.56 172 PHE B N 1
ATOM 3043 C CA . PHE B 1 172 ? 3.518 -3.209 -6.102 1 98.56 172 PHE B CA 1
ATOM 3044 C C . PHE B 1 172 ? 4.148 -4.59 -5.965 1 98.56 172 PHE B C 1
ATOM 3046 O O . PHE B 1 172 ? 4.07 -5.41 -6.883 1 98.56 172 PHE B O 1
ATOM 3053 N N . ARG B 1 173 ? 4.738 -4.793 -4.883 1 96.12 173 ARG B N 1
ATOM 3054 C CA . ARG B 1 173 ? 5.199 -6.133 -4.523 1 96.12 173 ARG B CA 1
ATOM 3055 C C . ARG B 1 173 ? 4.336 -6.73 -3.42 1 96.12 173 ARG B C 1
ATOM 3057 O O . ARG B 1 173 ? 4.133 -6.109 -2.375 1 96.12 173 ARG B O 1
ATOM 3064 N N . VAL B 1 174 ? 3.803 -7.895 -3.701 1 98.19 174 VAL B N 1
ATOM 3065 C CA . VAL B 1 174 ? 2.986 -8.586 -2.711 1 98.19 174 VAL B CA 1
ATOM 3066 C C . VAL B 1 174 ? 3.777 -9.75 -2.115 1 98.19 174 VAL B C 1
ATOM 3068 O O . VAL B 1 174 ? 4.082 -10.727 -2.811 1 98.19 174 VAL B O 1
ATOM 3071 N N . ASP B 1 175 ? 4.043 -9.695 -0.874 1 97.69 175 ASP B N 1
ATOM 3072 C CA . ASP B 1 175 ? 4.91 -10.672 -0.225 1 97.69 175 ASP B CA 1
ATOM 3073 C C . ASP B 1 175 ? 4.105 -11.867 0.287 1 97.69 175 ASP B C 1
ATOM 3075 O O . ASP B 1 175 ? 2.895 -11.758 0.502 1 97.69 175 ASP B O 1
ATOM 3079 N N . GLN B 1 176 ? 4.824 -12.969 0.4 1 98.25 176 GLN B N 1
ATOM 3080 C CA . GLN B 1 176 ? 4.242 -14.141 1.055 1 98.25 176 GLN B CA 1
ATOM 3081 C C . GLN B 1 176 ? 4.188 -13.953 2.568 1 98.25 176 GLN B C 1
ATOM 3083 O O . GLN B 1 176 ? 5.016 -13.234 3.141 1 98.25 176 GLN B O 1
ATOM 3088 N N . GLY B 1 177 ? 3.199 -14.516 3.162 1 98.06 177 GLY B N 1
ATOM 3089 C CA . GLY B 1 177 ? 3.088 -14.469 4.613 1 98.06 177 GLY B CA 1
ATOM 3090 C C . GLY B 1 177 ? 2.525 -13.156 5.129 1 98.06 177 GLY B C 1
ATOM 3091 O O . GLY B 1 177 ? 2.549 -12.898 6.332 1 98.06 177 GLY B O 1
ATOM 3092 N N . CYS B 1 178 ? 2.098 -12.289 4.266 1 97.88 178 CYS B N 1
ATOM 3093 C CA . CYS B 1 178 ? 1.498 -11 4.602 1 97.88 178 CYS B CA 1
ATOM 3094 C C . CYS B 1 178 ? 0.076 -10.906 4.059 1 97.88 178 CYS B C 1
ATOM 3096 O O . CYS B 1 178 ? -0.325 -11.703 3.213 1 97.88 178 CYS B O 1
ATOM 3098 N N . TRP B 1 179 ? -0.667 -9.992 4.688 1 98.56 179 TRP B N 1
ATOM 3099 C CA . TRP B 1 179 ? -1.983 -9.695 4.133 1 98.56 179 TRP B CA 1
ATOM 3100 C C . TRP B 1 179 ? -2.078 -8.234 3.703 1 98.56 179 TRP B C 1
ATOM 3102 O O . TRP B 1 179 ? -1.368 -7.375 4.234 1 98.56 179 TRP B O 1
ATOM 3112 N N . SER B 1 180 ? -2.836 -7.945 2.742 1 98.69 180 SER B N 1
ATOM 3113 C CA . SER B 1 180 ? -3.164 -6.613 2.244 1 98.69 180 SER B CA 1
ATOM 3114 C C . SER B 1 180 ? -4.676 -6.41 2.158 1 98.69 180 SER B C 1
ATOM 3116 O O . SER B 1 180 ? -5.441 -7.371 2.262 1 98.69 180 SER B O 1
ATOM 3118 N N . ALA B 1 181 ? -5.082 -5.117 1.968 1 98.44 181 ALA B N 1
ATOM 3119 C CA . ALA B 1 181 ? -6.52 -4.848 1.947 1 98.44 181 ALA B CA 1
ATOM 3120 C C . ALA B 1 181 ? -6.84 -3.656 1.05 1 98.44 181 ALA B C 1
ATOM 3122 O O . ALA B 1 181 ? -6.137 -2.646 1.071 1 98.44 181 ALA B O 1
ATOM 3123 N N . ILE B 1 182 ? -7.871 -3.801 0.285 1 98.19 182 ILE B N 1
ATOM 3124 C CA . ILE B 1 182 ? -8.422 -2.742 -0.554 1 98.19 182 ILE B CA 1
ATOM 3125 C C . ILE B 1 182 ? -9.906 -2.555 -0.239 1 98.19 182 ILE B C 1
ATOM 3127 O O . ILE B 1 182 ? -10.68 -3.514 -0.262 1 98.19 182 ILE B O 1
ATOM 3131 N N . ASP B 1 183 ? -10.297 -1.343 0.079 1 97.62 183 ASP B N 1
ATOM 3132 C CA . ASP B 1 183 ? -11.703 -0.996 0.221 1 97.62 183 ASP B CA 1
ATOM 3133 C C . ASP B 1 183 ? -12.297 -0.54 -1.111 1 97.62 183 ASP B C 1
ATOM 3135 O O . ASP B 1 183 ? -11.688 0.26 -1.825 1 97.62 183 ASP B O 1
ATOM 3139 N N . ILE B 1 184 ? -13.383 -1.058 -1.397 1 97.25 184 ILE B N 1
ATOM 3140 C CA . ILE B 1 184 ? -14.086 -0.647 -2.605 1 97.25 184 ILE B CA 1
ATOM 3141 C C . ILE B 1 184 ? -15.453 -0.072 -2.236 1 97.25 184 ILE B C 1
ATOM 3143 O O . ILE B 1 184 ? -16.297 -0.768 -1.658 1 97.25 184 ILE B O 1
ATOM 3147 N N . ASN B 1 185 ? -15.617 1.161 -2.455 1 94.12 185 ASN B N 1
ATOM 3148 C CA . ASN B 1 185 ? -16.891 1.862 -2.322 1 94.12 185 ASN B CA 1
ATOM 3149 C C . ASN B 1 185 ? -17.438 2.299 -3.68 1 94.12 185 ASN B C 1
ATOM 3151 O O . ASN B 1 185 ? -16.938 3.262 -4.27 1 94.12 185 ASN B O 1
ATOM 3155 N N . GLN B 1 186 ? -18.453 1.569 -4.141 1 86.44 186 GLN B N 1
ATOM 3156 C CA . GLN B 1 186 ? -18.969 1.764 -5.496 1 86.44 186 GLN B CA 1
ATOM 3157 C C . GLN B 1 186 ? -17.859 1.562 -6.527 1 86.44 186 GLN B C 1
ATOM 3159 O O . GLN B 1 186 ? -17.297 0.472 -6.637 1 86.44 186 GLN B O 1
ATOM 3164 N N . LYS B 1 187 ? -17.391 2.561 -7.141 1 86.75 187 LYS B N 1
ATOM 3165 C CA . LYS B 1 187 ? -16.391 2.348 -8.195 1 86.75 187 LYS B CA 1
ATOM 3166 C C . LYS B 1 187 ? -15.039 2.938 -7.805 1 86.75 187 LYS B C 1
ATOM 3168 O O . LYS B 1 187 ? -14.141 3.047 -8.641 1 86.75 187 LYS B O 1
ATOM 3173 N N . PHE B 1 188 ? -14.898 3.197 -6.488 1 95.75 188 PHE B N 1
ATOM 3174 C CA . PHE B 1 188 ? -13.648 3.805 -6.043 1 95.75 188 PHE B CA 1
ATOM 3175 C C . PHE B 1 188 ? -12.922 2.889 -5.062 1 95.75 188 PHE B C 1
ATOM 3177 O O . PHE B 1 188 ? -13.508 2.449 -4.07 1 95.75 188 PHE B O 1
ATOM 3184 N N . ALA B 1 189 ? -11.711 2.615 -5.395 1 98.19 189 ALA B N 1
ATOM 3185 C CA . ALA B 1 189 ? -10.906 1.716 -4.57 1 98.19 189 ALA B CA 1
ATOM 3186 C C . ALA B 1 189 ? -9.852 2.488 -3.781 1 98.19 189 ALA B C 1
ATOM 3188 O O . ALA B 1 189 ? -9.234 3.42 -4.305 1 98.19 189 ALA B O 1
ATOM 3189 N N . THR B 1 190 ? -9.695 2.154 -2.543 1 98.38 190 THR B N 1
ATOM 3190 C CA . THR B 1 190 ? -8.656 2.697 -1.677 1 98.38 190 THR B CA 1
ATOM 3191 C C . THR B 1 190 ? -7.758 1.585 -1.146 1 98.38 190 THR B C 1
ATOM 3193 O O . THR B 1 190 ? -8.234 0.65 -0.5 1 98.38 190 THR B O 1
ATOM 3196 N N . LEU B 1 191 ? -6.461 1.65 -1.497 1 98.62 191 LEU B N 1
ATOM 3197 C CA . LEU B 1 191 ? -5.512 0.737 -0.872 1 98.62 191 LEU B CA 1
ATOM 3198 C C . LEU B 1 191 ? -5.281 1.106 0.59 1 98.62 191 LEU B C 1
ATOM 3200 O O . LEU B 1 191 ? -4.738 2.174 0.887 1 98.62 191 LEU B O 1
ATOM 3204 N N . ARG B 1 192 ? -5.645 0.247 1.487 1 97.81 192 ARG B N 1
ATOM 3205 C CA . ARG B 1 192 ? -5.613 0.543 2.916 1 97.81 192 ARG B CA 1
ATOM 3206 C C . ARG B 1 192 ? -4.359 -0.028 3.568 1 97.81 192 ARG B C 1
ATOM 3208 O O . ARG B 1 192 ? -3.781 0.592 4.465 1 97.81 192 ARG B O 1
ATOM 3215 N N . VAL B 1 193 ? -4.082 -1.23 3.168 1 98.44 193 VAL B N 1
ATOM 3216 C CA . VAL B 1 193 ? -2.961 -1.961 3.75 1 98.44 193 VAL B CA 1
ATOM 3217 C C . VAL B 1 193 ? -2.225 -2.734 2.658 1 98.44 193 VAL B C 1
ATOM 3219 O O . VAL B 1 193 ? -2.854 -3.35 1.793 1 98.44 193 VAL B O 1
ATOM 3222 N N . LEU B 1 194 ? -0.959 -2.662 2.691 1 98.5 194 LEU B N 1
ATOM 3223 C CA . LEU B 1 194 ? -0.13 -3.494 1.825 1 98.5 194 LEU B CA 1
ATOM 3224 C C . LEU B 1 194 ? 0.937 -4.227 2.633 1 98.5 194 LEU B C 1
ATOM 3226 O O . LEU B 1 194 ? 1.741 -3.596 3.322 1 98.5 194 LEU B O 1
ATOM 3230 N N . ASN B 1 195 ? 0.909 -5.602 2.666 1 98.25 195 ASN B N 1
ATOM 3231 C CA . ASN B 1 195 ? 1.917 -6.5 3.221 1 98.25 195 ASN B CA 1
ATOM 3232 C C . ASN B 1 195 ? 2.033 -6.344 4.734 1 98.25 195 ASN B C 1
ATOM 3234 O O . ASN B 1 195 ? 3.137 -6.199 5.266 1 98.25 195 ASN B O 1
ATOM 3238 N N . SER B 1 196 ? 0.927 -6.395 5.426 1 97.88 196 SER B N 1
ATOM 3239 C CA . SER B 1 196 ? 0.949 -6.336 6.887 1 97.88 196 SER B CA 1
ATOM 3240 C C . SER B 1 196 ? 1.274 -7.695 7.488 1 97.88 196 SER B C 1
ATOM 3242 O O . SER B 1 196 ? 0.787 -8.727 7.016 1 97.88 196 SER B O 1
ATOM 3244 N N . ARG B 1 197 ? 2.059 -7.668 8.57 1 97.12 197 ARG B N 1
ATOM 3245 C CA . ARG B 1 197 ? 2.342 -8.852 9.375 1 97.12 197 ARG B CA 1
ATOM 3246 C C . ARG B 1 197 ? 1.771 -8.703 10.781 1 97.12 197 ARG B C 1
ATOM 3248 O O . ARG B 1 197 ? 2.209 -9.391 11.711 1 97.12 197 ARG B O 1
ATOM 3255 N N . ALA B 1 198 ? 0.862 -7.719 10.938 1 96.44 198 ALA B N 1
ATOM 3256 C CA . ALA B 1 198 ? 0.158 -7.5 12.195 1 96.44 198 ALA B CA 1
ATOM 3257 C C . ALA B 1 198 ? -1.234 -8.125 12.164 1 96.44 198 ALA B C 1
ATOM 3259 O O . ALA B 1 198 ? -1.719 -8.516 11.094 1 96.44 198 ALA B O 1
ATOM 3260 N N . ILE B 1 199 ? -1.826 -8.18 13.32 1 95.06 199 ILE B N 1
ATOM 3261 C CA . ILE B 1 199 ? -3.186 -8.695 13.43 1 95.06 199 ILE B CA 1
ATOM 3262 C C . ILE B 1 199 ? -4.133 -7.844 12.594 1 95.06 199 ILE B C 1
ATOM 3264 O O . ILE B 1 199 ? -4.082 -6.613 12.648 1 95.06 199 ILE B O 1
ATOM 3268 N N . GLY B 1 200 ? -4.887 -8.547 11.844 1 89.44 200 GLY B N 1
ATOM 3269 C CA . GLY B 1 200 ? -5.879 -7.852 11.039 1 89.44 200 GLY B CA 1
ATOM 3270 C C . GLY B 1 200 ? -7.121 -7.465 11.82 1 89.44 200 GLY B C 1
ATOM 3271 O O . GLY B 1 200 ? -7.617 -8.25 12.633 1 89.44 200 GLY B O 1
ATOM 3272 N N . VAL B 1 201 ? -7.465 -6.191 11.602 1 82.75 201 VAL B N 1
ATOM 3273 C CA . VAL B 1 201 ? -8.68 -5.723 12.258 1 82.75 201 VAL B CA 1
ATOM 3274 C C . VAL B 1 201 ? -9.633 -5.129 11.219 1 82.75 201 VAL B C 1
ATOM 3276 O O . VAL B 1 201 ? -9.195 -4.48 10.266 1 82.75 201 VAL B O 1
ATOM 3279 N N . GLU B 1 202 ? -10.898 -5.527 11.234 1 74.31 202 GLU B N 1
ATOM 3280 C CA . GLU B 1 202 ? -11.875 -5.102 10.242 1 74.31 202 GLU B CA 1
ATOM 3281 C C . GLU B 1 202 ? -12.125 -3.6 10.312 1 74.31 202 GLU B C 1
ATOM 3283 O O . GLU B 1 202 ? -12.352 -2.949 9.289 1 74.31 202 GLU B O 1
ATOM 3288 N N . ASN B 1 203 ? -12.172 -2.969 11.547 1 62.06 203 ASN B N 1
ATOM 3289 C CA . ASN B 1 203 ? -12.602 -1.578 11.633 1 62.06 203 ASN B CA 1
ATOM 3290 C C . ASN B 1 203 ? -11.43 -0.615 11.477 1 62.06 203 ASN B C 1
ATOM 3292 O O . ASN B 1 203 ? -11.531 0.557 11.844 1 62.06 203 ASN B O 1
ATOM 3296 N N . ALA B 1 204 ? -10.445 -1.271 10.945 1 50.81 204 ALA B N 1
ATOM 3297 C CA . ALA B 1 204 ? -9.383 -0.296 10.742 1 50.81 204 ALA B CA 1
ATOM 3298 C C . ALA B 1 204 ? -9.508 0.383 9.383 1 50.81 204 ALA B C 1
ATOM 3300 O O . ALA B 1 204 ? -9.984 -0.224 8.422 1 50.81 204 ALA B O 1
#

Sequence (408 aa):
MMRLWLIRHGETQANIDGLYSGHAPTPLTARGIEQAQNLHTLLHGVSFDLVLCSELERAQHTARLVLSDRQLPVQIIPELNEMFFGDWEMRHHRDLMQEDAENYSAWCNDWQHAIPTNGEGFQAFSQRVERFIARLSEFQHYQNILVVSHQGVLSLLIARLIGMPAEAMWHFRVDQGCWSAIDINQKFATLRVLNSRAIGVENAMMRLWLIRHGETQANIDGLYSGHAPTPLTARGIEQAQNLHTLLHGVSFDLVLCSELERAQHTARLVLSDRQLPVQIIPELNEMFFGDWEMRHHRDLMQEDAENYSAWCNDWQHAIPTNGEGFQAFSQRVERFIARLSEFQHYQNILVVSHQGVLSLLIARLIGMPAEAMWHFRVDQGCWSAIDINQKFATLRVLNSRAIGVENA

Foldseek 3Di:
DAKEKEAEFFAFPLNVVQADAFQDATAHDPRRLVLLLLLLVQAVPPDAAEEEFEPHVSLVVSVCNSCPPPDHHYDYQNLQTGWWLAPRGSHHLVVCCPPVVVQSVVCVVPQQPRHRDRTDGNVRNLVSLVVVVVCCVVVVVTHYYYYGHHQLSVLQNVQVLQPHDSVCSVVAGADHSFMWMWDDDPSHIDGDGGGDSHRDDSVD/DAKEKEAEFFAFPLNVVQADAFQDATAHDPRRLVLLLLLLVQAVPPDAAEEEFEPHDSQVVSVCNSCPPPDHHYDYQNLQTGWWLAPRGSHHLVVCCPPVVVLSVVCVVPQQPRHRDRTDGPVRNLVSLVVVVVCCVVVVVTHYYYYYHHQLSVLQNVQVLQPHDSVCSVVAGADHSFMWMWDDDPSHIDTDGGGDSHRDDSVD

Solvent-accessible surface area (backbone atoms only — not comparable to full-atom values): 20334 Å² total; per-residue (Å²): 103,26,32,42,35,40,30,32,30,33,45,25,53,43,63,77,68,54,27,40,72,29,72,65,90,46,60,57,35,74,65,12,49,48,27,21,42,50,42,19,66,29,42,61,78,43,77,63,64,36,34,41,27,14,67,44,60,40,22,43,51,27,48,47,43,33,44,58,87,58,89,65,59,73,45,76,34,69,49,36,39,45,59,36,37,38,74,42,46,72,34,37,65,74,55,36,58,64,78,42,33,70,58,45,52,46,24,76,75,33,50,68,75,34,50,43,60,86,34,48,31,44,58,59,46,52,48,38,39,48,52,47,62,69,47,46,72,80,50,55,88,41,48,31,34,37,36,30,25,29,50,72,39,51,17,31,50,54,26,43,56,60,70,41,58,66,84,53,17,73,29,39,58,60,47,59,48,22,40,25,31,35,40,33,51,88,90,45,35,28,49,50,30,30,48,25,74,35,72,48,61,79,91,106,103,25,32,42,35,39,31,35,29,33,45,27,53,43,63,76,68,54,28,41,73,28,73,65,90,44,59,58,34,74,65,11,48,49,26,21,43,50,44,18,66,29,42,61,78,44,75,62,64,35,33,41,27,14,68,46,61,40,23,44,52,26,48,48,45,35,45,58,87,58,89,65,58,71,45,75,35,67,49,36,38,45,59,37,36,38,74,42,46,72,33,38,65,74,55,35,59,64,80,41,32,68,61,46,52,46,25,75,77,34,50,68,75,34,51,45,60,85,34,48,31,43,58,58,45,52,50,38,39,47,52,48,62,70,46,47,71,79,49,54,88,41,47,31,34,38,38,31,25,30,49,72,40,51,18,31,48,53,24,43,55,62,69,41,59,68,85,52,17,73,30,39,58,60,47,59,51,22,40,24,32,34,39,32,52,90,90,45,35,28,50,50,31,31,47,24,74,35,71,49,62,78,91,105

Nearest PDB structures (foldseek):
  6e4b-assembly2_C  TM=9.973E-01  e=2.274E-43  Escherichia coli K-12
  6nru-assembly5_E  TM=9.968E-01  e=1.422E-40  Shigella flexneri 2a
  4ij6-assembly1_B  TM=9.108E-01  e=1.340E-16  Hydrogenobacter thermophilus TK-6
  4ij5-assembly1_B  TM=9.070E-01  e=5.448E-16  Hydrogenobacter thermophilus TK-6
  1ebb-assembly1_A  TM=8.990E-01  e=5.111E-16  Geobacillus stearothermophilus